Protein AF-0000000084977181 (afdb_homodimer)

pLDDT: mean 88.31, std 16.2, range [20.06, 98.88]

Foldseek 3Di:
DPDDQQFVQPPPVPDVPVQFKDKDKDKDPPQWPKFFWDFHLKKKKKAWQAKKWWKDWFLDIDIDHHLKIFIHFHPIIMMIHGDVPMMIMIMMMIGHLVNQHDDPDPCCVPPVVCSSVVVADFDRMDHPPDPCSVVLVVLVVQLVVLVVVVPPCSSVSNSVSVVSNSVSRVVVDGPDDDPQDPLSVLVNQLSRVCSRCLLDPDDLCNSCVSSVHDSVVSQVSVCSRTVDGPVVVSLVSLLVQLLVCLQVDDDDSVVSCNSSNHPDSVVSQVSNCVGRVDGSVVSSVD/DPDDQQFVAPPPVPDVPVQFKDKDKDKDPPQWPKFFKDFHLKKKKKAWQAKKWWKDWFLDIDIDHHLKIFIHFHPIIMMIHGDVPMMIMIMMMIGHLVNQDDDPDPCCVPPVVCSSVVVADFDRMDHPPDPCSVVLVVLVVQLVVLVVVVPPCSSVSNSVSVVSNSVSRVVVDRPDDPDQDPLSVLVNQLSRVCSRCLQDPDDLCNSCVSSVHDSVVSQVSVCSRTVDGPVVVSLVSLLVQLLVCLQVDPDDSVVSCNRSNHPDSVVSQVSNCVGRVDGSVVSSVD

InterPro domains:
  IPR003313 AraC-type arabinose-binding/dimerisation domain [PF02311] (36-103)
  IPR009057 Homedomain-like superfamily [SSF46689] (184-235)
  IPR009057 Homedomain-like superfamily [SSF46689] (237-286)
  IPR014710 RmlC-like jelly roll fold [G3DSA:2.60.120.10] (9-97)
  IPR018060 AraC-like, DNA binding HTH domain [PF12833] (212-285)
  IPR018060 AraC-like, DNA binding HTH domain [PS01124] (188-286)
  IPR018060 AraC-like, DNA binding HTH domain [SM00342] (201-284)
  IPR018062 HTH domain AraC-type, conserved site [PS00041] (238-280)
  IPR020449 Transcription regulator HTH, AraC- type, HTH domain [PR00032] (253-268)
  IPR020449 Transcription regulator HTH, AraC- type, HTH domain [PR00032] (268-284)
  IPR037923 Transcription regulator HTH-like [SSF51215] (34-170)

Structure (mmCIF, N/CA/C/O backbone):
data_AF-0000000084977181-model_v1
#
loop_
_entity.id
_entity.type
_entity.pdbx_description
1 polymer 'Transcriptional regulator, AraC family'
#
loop_
_atom_site.group_PDB
_atom_site.id
_atom_site.type_symbol
_atom_site.label_atom_id
_atom_site.label_alt_id
_atom_site.label_comp_id
_atom_site.label_asym_id
_atom_site.label_entity_id
_atom_site.label_seq_id
_atom_site.pdbx_PDB_ins_code
_atom_site.Cartn_x
_atom_site.Cartn_y
_atom_site.Cartn_z
_atom_site.occupancy
_atom_site.B_iso_or_equiv
_atom_site.auth_seq_id
_atom_site.auth_comp_id
_atom_site.auth_asym_id
_atom_site.auth_atom_id
_atom_site.pdbx_PDB_model_num
ATOM 1 N N . MET A 1 1 ? 16.078 -33.375 17.344 1 20.38 1 MET A N 1
ATOM 2 C CA . MET A 1 1 ? 16.75 -32.5 16.406 1 20.38 1 MET A CA 1
ATOM 3 C C . MET A 1 1 ? 15.938 -32.344 15.117 1 20.38 1 MET A C 1
ATOM 5 O O . MET A 1 1 ? 16.062 -33.156 14.203 1 20.38 1 MET A O 1
ATOM 9 N N . MET A 1 2 ? 14.641 -32 15.195 1 20.91 2 MET A N 1
ATOM 10 C CA . MET A 1 2 ? 13.453 -32.062 14.352 1 20.91 2 MET A CA 1
ATOM 11 C C . MET A 1 2 ? 13.602 -31.172 13.125 1 20.91 2 MET A C 1
ATOM 13 O O . MET A 1 2 ? 13.797 -29.969 13.258 1 20.91 2 MET A O 1
ATOM 17 N N . HIS A 1 3 ? 14.266 -31.75 12.023 1 20.92 3 HIS A N 1
ATOM 18 C CA . HIS A 1 3 ? 14.727 -31.266 10.734 1 20.92 3 HIS A CA 1
ATOM 19 C C . HIS A 1 3 ? 13.641 -30.469 10.016 1 20.92 3 HIS A C 1
ATOM 21 O O . HIS A 1 3 ? 12.453 -30.734 10.203 1 20.92 3 HIS A O 1
ATOM 27 N N . ASN A 1 4 ? 13.984 -29.234 9.664 1 25.75 4 ASN A N 1
ATOM 28 C CA . ASN A 1 4 ? 13.289 -28.156 8.977 1 25.75 4 ASN A CA 1
ATOM 29 C C . ASN A 1 4 ? 12.609 -28.656 7.703 1 25.75 4 ASN A C 1
ATOM 31 O O . ASN A 1 4 ? 13.273 -29.078 6.758 1 25.75 4 ASN A O 1
ATOM 35 N N . GLN A 1 5 ? 11.445 -29.219 7.75 1 23.59 5 GLN A N 1
ATOM 36 C CA . GLN A 1 5 ? 10.547 -29.828 6.77 1 23.59 5 GLN A CA 1
ATOM 37 C C . GLN A 1 5 ? 10.391 -28.922 5.547 1 23.59 5 GLN A C 1
ATOM 39 O O . GLN A 1 5 ? 9.938 -27.781 5.66 1 23.59 5 GLN A O 1
ATOM 44 N N . ALA A 1 6 ? 11.172 -29.094 4.512 1 28.77 6 ALA A N 1
ATOM 45 C CA . ALA A 1 6 ? 11.156 -28.5 3.172 1 28.77 6 ALA A CA 1
ATOM 46 C C . ALA A 1 6 ? 9.781 -28.656 2.523 1 28.77 6 ALA A C 1
ATOM 48 O O . ALA A 1 6 ? 9.422 -29.734 2.055 1 28.77 6 ALA A O 1
ATOM 49 N N . SER A 1 7 ? 8.688 -28.188 3.012 1 30.06 7 SER A N 1
ATOM 50 C CA . SER A 1 7 ? 7.348 -28.312 2.453 1 30.06 7 SER A CA 1
ATOM 51 C C . SER A 1 7 ? 7.309 -27.875 0.993 1 30.06 7 SER A C 1
ATOM 53 O O . SER A 1 7 ? 8.117 -27.062 0.565 1 30.06 7 SER A O 1
ATOM 55 N N . LEU A 1 8 ? 6.918 -28.578 0.122 1 31.55 8 LEU A N 1
ATOM 56 C CA . LEU A 1 8 ? 6.641 -28.297 -1.281 1 31.55 8 LEU A CA 1
ATOM 57 C C . LEU A 1 8 ? 6.129 -26.875 -1.451 1 31.55 8 LEU A C 1
ATOM 59 O O . LEU A 1 8 ? 5.578 -26.516 -2.498 1 31.55 8 LEU A O 1
ATOM 63 N N . GLN A 1 9 ? 6.047 -26.156 -0.291 1 33.19 9 GLN A N 1
ATOM 64 C CA . GLN A 1 9 ? 6.027 -24.703 -0.28 1 33.19 9 GLN A CA 1
ATOM 65 C C . GLN A 1 9 ? 7.289 -24.125 -0.922 1 33.19 9 GLN A C 1
ATOM 67 O O . GLN A 1 9 ? 8.406 -24.516 -0.557 1 33.19 9 GLN A O 1
ATOM 72 N N . GLU A 1 10 ? 7.34 -23.953 -2.178 1 34.34 10 GLU A N 1
ATOM 73 C CA . GLU A 1 10 ? 8.531 -23.203 -2.561 1 34.34 10 GLU A CA 1
ATOM 74 C C . GLU A 1 10 ? 9 -22.297 -1.424 1 34.34 10 GLU A C 1
ATOM 76 O O . GLU A 1 10 ? 8.43 -21.234 -1.193 1 34.34 10 GLU A O 1
ATOM 81 N N . THR A 1 11 ? 9.438 -22.984 -0.266 1 32.69 11 THR A N 1
ATOM 82 C CA . THR A 1 11 ? 9.992 -22.234 0.855 1 32.69 11 THR A CA 1
ATOM 83 C C . THR A 1 11 ? 11.344 -21.625 0.491 1 32.69 11 THR A C 1
ATOM 85 O O . THR A 1 11 ? 12.359 -22.328 0.482 1 32.69 11 THR A O 1
ATOM 88 N N . LYS A 1 12 ? 11.656 -21 -0.555 1 32.12 12 LYS A N 1
ATOM 89 C CA . LYS A 1 12 ? 12.945 -20.312 -0.531 1 32.12 12 LYS A CA 1
ATOM 90 C C . LYS A 1 12 ? 13.219 -19.703 0.839 1 32.12 12 LYS A C 1
ATOM 92 O O . LYS A 1 12 ? 12.414 -18.922 1.349 1 32.12 12 LYS A O 1
ATOM 97 N N . GLN A 1 13 ? 13.898 -20.406 1.773 1 33.03 13 GLN A N 1
ATOM 98 C CA . GLN A 1 13 ? 14.406 -20 3.08 1 33.03 13 GLN A CA 1
ATOM 99 C C . GLN A 1 13 ? 15 -18.594 3.023 1 33.03 13 GLN A C 1
ATOM 101 O O . GLN A 1 13 ? 16.219 -18.438 3.004 1 33.03 13 GLN A O 1
ATOM 106 N N . HIS A 1 14 ? 14.773 -17.844 1.996 1 34.12 14 HIS A N 1
ATOM 107 C CA . HIS A 1 14 ? 15.594 -16.641 2.109 1 34.12 14 HIS A CA 1
ATOM 108 C C . HIS A 1 14 ? 15.43 -15.992 3.479 1 34.12 14 HIS A C 1
ATOM 110 O O . HIS A 1 14 ? 14.391 -16.156 4.129 1 34.12 14 HIS A O 1
ATOM 116 N N . GLY A 1 15 ? 16.422 -15.812 4.203 1 33.5 15 GLY A N 1
ATOM 117 C CA . GLY A 1 15 ? 16.391 -14.828 5.273 1 33.5 15 GLY A CA 1
ATOM 118 C C . GLY A 1 15 ? 15.18 -13.914 5.219 1 33.5 15 GLY A C 1
ATOM 119 O O . GLY A 1 15 ? 14.5 -13.852 4.195 1 33.5 15 GLY A O 1
ATOM 120 N N . ALA A 1 16 ? 14.562 -13.547 6.332 1 43.03 16 ALA A N 1
ATOM 121 C CA . ALA A 1 16 ? 13.375 -12.711 6.457 1 43.03 16 ALA A CA 1
ATOM 122 C C . ALA A 1 16 ? 13.266 -11.734 5.289 1 43.03 16 ALA A C 1
ATOM 124 O O . ALA A 1 16 ? 14.062 -10.797 5.176 1 43.03 16 ALA A O 1
ATOM 125 N N . VAL A 1 17 ? 12.938 -12.32 4.078 1 59.41 17 VAL A N 1
ATOM 126 C CA . VAL A 1 17 ? 12.836 -11.438 2.92 1 59.41 17 VAL A CA 1
ATOM 127 C C . VAL A 1 17 ? 12.008 -10.203 3.279 1 59.41 17 VAL A C 1
ATOM 129 O O . VAL A 1 17 ? 10.836 -10.32 3.646 1 59.41 17 VAL A O 1
ATOM 132 N N . ARG A 1 18 ? 12.633 -9.211 3.617 1 73.56 18 ARG A N 1
ATOM 133 C CA . ARG A 1 18 ? 12.039 -7.973 4.102 1 73.56 18 ARG A CA 1
ATOM 134 C C . ARG A 1 18 ? 11.172 -7.324 3.031 1 73.56 18 ARG A C 1
ATOM 136 O O . ARG A 1 18 ? 10.391 -6.414 3.32 1 73.56 18 ARG A O 1
ATOM 143 N N . PHE A 1 19 ? 11.281 -7.867 1.755 1 89.62 19 PHE A N 1
ATOM 144 C CA . PHE A 1 19 ? 10.414 -7.469 0.658 1 89.62 19 PHE A CA 1
ATOM 145 C C . PHE A 1 19 ? 9.984 -8.68 -0.159 1 89.62 19 PHE A C 1
ATOM 147 O O . PHE A 1 19 ? 10.547 -8.953 -1.223 1 89.62 19 PHE A O 1
ATOM 154 N N . PRO A 1 20 ? 9.008 -9.523 0.342 1 92.62 20 PRO A N 1
ATOM 155 C CA . PRO A 1 20 ? 8.602 -10.797 -0.263 1 92.62 20 PRO A CA 1
ATOM 156 C C . PRO A 1 20 ? 7.863 -10.609 -1.587 1 92.62 20 PRO A C 1
ATOM 158 O O . PRO A 1 20 ? 6.66 -10.875 -1.667 1 92.62 20 PRO A O 1
ATOM 161 N N . PHE A 1 21 ? 8.547 -10.211 -2.506 1 95.94 21 PHE A N 1
ATOM 162 C CA . PHE A 1 21 ? 8.109 -9.906 -3.859 1 95.94 21 PHE A CA 1
ATOM 163 C C . PHE A 1 21 ? 9.148 -10.344 -4.883 1 95.94 21 PHE A C 1
ATOM 165 O O . PHE A 1 21 ? 10.344 -10.148 -4.68 1 95.94 21 PHE A O 1
ATOM 172 N N . ASN A 1 22 ? 8.672 -10.969 -5.977 1 95.38 22 ASN A N 1
ATOM 173 C CA . ASN A 1 22 ? 9.539 -11.383 -7.078 1 95.38 22 ASN A CA 1
ATOM 174 C C . ASN A 1 22 ? 8.836 -11.242 -8.422 1 95.38 22 ASN A C 1
ATOM 176 O O . ASN A 1 22 ? 7.648 -11.562 -8.547 1 95.38 22 ASN A O 1
ATOM 180 N N . LEU A 1 23 ? 9.461 -10.688 -9.383 1 97 23 LEU A N 1
ATOM 181 C CA . LEU A 1 23 ? 8.977 -10.516 -10.742 1 97 23 LEU A CA 1
ATOM 182 C C . LEU A 1 23 ? 10.023 -10.961 -11.758 1 97 23 LEU A C 1
ATOM 184 O O . LEU A 1 23 ? 11.172 -10.508 -11.711 1 97 23 LEU A O 1
ATOM 188 N N . TYR A 1 24 ? 9.664 -11.914 -12.602 1 94 24 TYR A N 1
ATOM 189 C CA . TYR A 1 24 ? 10.617 -12.359 -13.617 1 94 24 TYR A CA 1
ATOM 190 C C . TYR A 1 24 ? 9.898 -12.867 -14.859 1 94 24 TYR A C 1
ATOM 192 O O . TYR A 1 24 ? 8.781 -13.391 -14.773 1 94 24 TYR A O 1
ATOM 200 N N . PRO A 1 25 ? 10.508 -12.656 -15.984 1 96.12 25 PRO A N 1
ATOM 201 C CA . PRO A 1 25 ? 9.938 -13.172 -17.234 1 96.12 25 PRO A CA 1
ATOM 202 C C . PRO A 1 25 ? 10.055 -14.688 -17.359 1 96.12 25 PRO A C 1
ATOM 204 O O . PRO A 1 25 ? 11.039 -15.273 -16.906 1 96.12 25 PRO A O 1
ATOM 207 N N . CYS A 1 26 ? 9.078 -15.328 -17.969 1 95.75 26 CYS A N 1
ATOM 208 C CA . CYS A 1 26 ? 9.07 -16.766 -18.203 1 95.75 26 CYS A CA 1
ATOM 209 C C . CYS A 1 26 ? 8.633 -17.078 -19.625 1 95.75 26 CYS A C 1
ATOM 211 O O . CYS A 1 26 ? 7.891 -16.312 -20.234 1 95.75 26 CYS A O 1
ATOM 213 N N . THR A 1 27 ? 9.094 -18.156 -20.109 1 95.31 27 THR A N 1
ATOM 214 C CA . THR A 1 27 ? 8.711 -18.672 -21.422 1 95.31 27 THR A CA 1
ATOM 215 C C . THR A 1 27 ? 8.367 -20.156 -21.344 1 95.31 27 THR A C 1
ATOM 217 O O . THR A 1 27 ? 9.102 -20.922 -20.719 1 95.31 27 THR A O 1
ATOM 220 N N . ILE A 1 28 ? 7.297 -20.594 -22.016 1 93.44 28 ILE A N 1
ATOM 221 C CA . ILE A 1 28 ? 6.891 -21.984 -22.109 1 93.44 28 ILE A CA 1
ATOM 222 C C . ILE A 1 28 ? 6.566 -22.328 -23.562 1 93.44 28 ILE A C 1
ATOM 224 O O . ILE A 1 28 ? 5.684 -21.719 -24.172 1 93.44 28 ILE A O 1
ATOM 228 N N . PRO A 1 29 ? 7.098 -23.234 -24.25 1 91.75 29 PRO A N 1
ATOM 229 C CA . PRO A 1 29 ? 8.336 -23.844 -23.734 1 91.75 29 PRO A CA 1
ATOM 230 C C . PRO A 1 29 ? 9.539 -22.906 -23.859 1 91.75 29 PRO A C 1
ATOM 232 O O . PRO A 1 29 ? 9.492 -21.906 -24.578 1 91.75 29 PRO A O 1
ATOM 235 N N . GLY A 1 30 ? 10.586 -23.203 -23.219 1 87.38 30 GLY A N 1
ATOM 236 C CA . GLY A 1 30 ? 11.805 -22.406 -23.188 1 87.38 30 GLY A CA 1
ATOM 237 C C . GLY A 1 30 ? 12.578 -22.547 -21.891 1 87.38 30 GLY A C 1
ATOM 238 O O . GLY A 1 30 ? 13.453 -23.406 -21.766 1 87.38 30 GLY A O 1
ATOM 239 N N . ASP A 1 31 ? 12.125 -21.734 -20.969 1 79.75 31 ASP A N 1
ATOM 240 C CA . ASP A 1 31 ? 12.75 -21.859 -19.656 1 79.75 31 ASP A CA 1
ATOM 241 C C . ASP A 1 31 ? 12.445 -23.219 -19.016 1 79.75 31 ASP A C 1
ATOM 243 O O . ASP A 1 31 ? 13.297 -23.781 -18.328 1 79.75 31 ASP A O 1
ATOM 247 N N . PHE A 1 32 ? 11.242 -23.688 -19.297 1 80.31 32 PHE A N 1
ATOM 248 C CA . PHE A 1 32 ? 10.734 -24.984 -18.859 1 80.31 32 PHE A CA 1
ATOM 249 C C . PHE A 1 32 ? 9.602 -25.453 -19.766 1 80.31 32 PHE A C 1
ATOM 251 O O . PHE A 1 32 ? 8.961 -24.641 -20.438 1 80.31 32 PHE A O 1
ATOM 258 N N . PRO A 1 33 ? 9.43 -26.75 -19.75 1 84.44 33 PRO A N 1
ATOM 259 C CA . PRO A 1 33 ? 8.359 -27.25 -20.625 1 84.44 33 PRO A CA 1
ATOM 260 C C . PRO A 1 33 ? 6.965 -26.875 -20.109 1 84.44 33 PRO A C 1
ATOM 262 O O . PRO A 1 33 ? 6.051 -26.672 -20.922 1 84.44 33 PRO A O 1
ATOM 265 N N . GLN A 1 34 ? 6.832 -26.875 -18.844 1 89.31 34 GLN A N 1
ATOM 266 C CA . GLN A 1 34 ? 5.566 -26.531 -18.203 1 89.31 34 GLN A CA 1
ATOM 267 C C . GLN A 1 34 ? 5.781 -26.172 -16.734 1 89.31 34 GLN A C 1
ATOM 269 O O . GLN A 1 34 ? 6.863 -26.391 -16.188 1 89.31 34 GLN A O 1
ATOM 274 N N . VAL A 1 35 ? 4.84 -25.562 -16.125 1 90.19 35 VAL A N 1
ATOM 275 C CA . VAL A 1 35 ? 4.707 -25.469 -14.68 1 90.19 35 VAL A CA 1
ATOM 276 C C . VAL A 1 35 ? 3.646 -26.453 -14.195 1 90.19 35 VAL A C 1
ATOM 278 O O . VAL A 1 35 ? 2.451 -26.25 -14.414 1 90.19 35 VAL A O 1
ATOM 281 N N . ALA A 1 36 ? 4.137 -27.484 -13.539 1 87.44 36 ALA A N 1
ATOM 282 C CA . ALA A 1 36 ? 3.25 -28.562 -13.102 1 87.44 36 ALA A CA 1
ATOM 283 C C . ALA A 1 36 ? 2.238 -28.047 -12.078 1 87.44 36 ALA A C 1
ATOM 285 O O . ALA A 1 36 ? 2.465 -27.031 -11.43 1 87.44 36 ALA A O 1
ATOM 286 N N . LEU A 1 37 ? 1.167 -28.781 -12.008 1 88.12 37 LEU A N 1
ATOM 287 C CA . LEU A 1 37 ? 0.094 -28.422 -11.086 1 88.12 37 LEU A CA 1
ATOM 288 C C . LEU A 1 37 ? 0.625 -28.281 -9.664 1 88.12 37 LEU A C 1
ATOM 290 O O . LEU A 1 37 ? 1.349 -29.156 -9.172 1 88.12 37 LEU A O 1
ATOM 294 N N . HIS A 1 38 ? 0.404 -27.172 -9.094 1 87.62 38 HIS A N 1
ATOM 295 C CA . HIS A 1 38 ? 0.852 -26.891 -7.73 1 87.62 38 HIS A CA 1
ATOM 296 C C . HIS A 1 38 ? 0.018 -25.781 -7.102 1 87.62 38 HIS A C 1
ATOM 298 O O . HIS A 1 38 ? -0.896 -25.234 -7.734 1 87.62 38 HIS A O 1
ATOM 304 N N . TRP A 1 39 ? 0.189 -25.594 -5.879 1 84.25 39 TRP A N 1
ATOM 305 C CA . TRP A 1 39 ? -0.352 -24.438 -5.184 1 84.25 39 TRP A CA 1
ATOM 306 C C . TRP A 1 39 ? 0.699 -23.812 -4.273 1 84.25 39 TRP A C 1
ATOM 308 O O . TRP A 1 39 ? 1.752 -24.406 -4.031 1 84.25 39 TRP A O 1
ATOM 318 N N . GLN A 1 40 ? 0.473 -22.594 -3.936 1 88.38 40 GLN A N 1
ATOM 319 C CA . GLN A 1 40 ? 1.358 -21.891 -3.014 1 88.38 40 GLN A CA 1
ATOM 320 C C . GLN A 1 40 ? 0.579 -20.906 -2.143 1 88.38 40 GLN A C 1
ATOM 322 O O . GLN A 1 40 ? -0.596 -20.641 -2.402 1 88.38 40 GLN A O 1
ATOM 327 N N . GLU A 1 41 ? 1.281 -20.453 -1.076 1 89.5 41 GLU A N 1
ATOM 328 C CA . GLU A 1 41 ? 0.65 -19.531 -0.133 1 89.5 41 GLU A CA 1
ATOM 329 C C . GLU A 1 41 ? 0.787 -18.094 -0.596 1 89.5 41 GLU A C 1
ATOM 331 O O . GLU A 1 41 ? 0.124 -17.203 -0.063 1 89.5 41 GLU A O 1
ATOM 336 N N . SER A 1 42 ? 1.585 -17.891 -1.604 1 95.38 42 SER A N 1
ATOM 337 C CA . SER A 1 42 ? 1.778 -16.562 -2.168 1 95.38 42 SER A CA 1
ATOM 338 C C . SER A 1 42 ? 0.745 -16.266 -3.25 1 95.38 42 SER A C 1
ATOM 340 O O . SER A 1 42 ? 0.17 -17.188 -3.836 1 95.38 42 SER A O 1
ATOM 342 N N . MET A 1 43 ? 0.536 -14.984 -3.396 1 97.25 43 MET A N 1
ATOM 343 C CA . MET A 1 43 ? -0.142 -14.555 -4.617 1 97.25 43 MET A CA 1
ATOM 344 C C . MET A 1 43 ? 0.746 -14.773 -5.836 1 97.25 43 MET A C 1
ATOM 346 O O . MET A 1 43 ? 1.954 -14.531 -5.781 1 97.25 43 MET A O 1
ATOM 350 N N . GLU A 1 44 ? 0.14 -15.18 -6.898 1 97.88 44 GLU A N 1
ATOM 351 C CA . GLU A 1 44 ? 0.859 -15.289 -8.164 1 97.88 44 GLU A CA 1
ATOM 352 C C . GLU A 1 44 ? 0.041 -14.711 -9.32 1 97.88 44 GLU A C 1
ATOM 354 O O . GLU A 1 44 ? -1.111 -15.102 -9.523 1 97.88 44 GLU A O 1
ATOM 359 N N . LEU A 1 45 ? 0.581 -13.773 -10.023 1 98.75 45 LEU A N 1
ATOM 360 C CA . LEU A 1 45 ? -0.019 -13.172 -11.211 1 98.75 45 LEU A CA 1
ATOM 361 C C . LEU A 1 45 ? 0.773 -13.531 -12.461 1 98.75 45 LEU A C 1
ATOM 363 O O . LEU A 1 45 ? 1.996 -13.383 -12.492 1 98.75 45 LEU A O 1
ATOM 367 N N . VAL A 1 46 ? 0.082 -14.039 -13.406 1 98.69 46 VAL A N 1
ATOM 368 C CA . VAL A 1 46 ? 0.675 -14.367 -14.695 1 98.69 46 VAL A CA 1
ATOM 369 C C . VAL A 1 46 ? 0.135 -13.422 -15.773 1 98.69 46 VAL A C 1
ATOM 371 O O . VAL A 1 46 ? -1.058 -13.445 -16.078 1 98.69 46 VAL A O 1
ATOM 374 N N . PHE A 1 47 ? 0.942 -12.578 -16.297 1 98.88 47 PHE A N 1
ATOM 375 C CA . PHE A 1 47 ? 0.575 -11.617 -17.328 1 98.88 47 PHE A CA 1
ATOM 376 C C . PHE A 1 47 ? 1.162 -12.023 -18.672 1 98.88 47 PHE A C 1
ATOM 378 O O . PHE A 1 47 ? 2.352 -11.82 -18.922 1 98.88 47 PHE A O 1
ATOM 385 N N . VAL A 1 48 ? 0.332 -12.523 -19.547 1 98.81 48 VAL A N 1
ATOM 386 C CA . VAL A 1 48 ? 0.794 -13.055 -20.828 1 98.81 48 VAL A CA 1
ATOM 387 C C . VAL A 1 48 ? 1.165 -11.898 -21.766 1 98.81 48 VAL A C 1
ATOM 389 O O . VAL A 1 48 ? 0.32 -11.07 -22.094 1 98.81 48 VAL A O 1
ATOM 392 N N . LYS A 1 49 ? 2.367 -11.883 -22.203 1 98.56 49 LYS A N 1
ATOM 393 C CA . LYS A 1 49 ? 2.893 -10.773 -23 1 98.56 49 LYS A CA 1
ATOM 394 C C . LYS A 1 49 ? 2.875 -11.109 -24.484 1 98.56 49 LYS A C 1
ATOM 396 O O . LYS A 1 49 ? 2.697 -10.227 -25.328 1 98.56 49 LYS A O 1
ATOM 401 N N . ARG A 1 50 ? 3.174 -12.391 -24.797 1 98.19 50 ARG A N 1
ATOM 402 C CA . ARG A 1 50 ? 3.227 -12.836 -26.188 1 98.19 50 ARG A CA 1
ATOM 403 C C . ARG A 1 50 ? 2.832 -14.305 -26.297 1 98.19 50 ARG A C 1
ATOM 405 O O . ARG A 1 50 ? 3.078 -15.094 -25.391 1 98.19 50 ARG A O 1
ATOM 412 N N . GLY A 1 51 ? 2.18 -14.641 -27.438 1 97.75 51 GLY A N 1
ATOM 413 C CA . GLY A 1 51 ? 1.881 -16.031 -27.766 1 97.75 51 GLY A CA 1
ATOM 414 C C . GLY A 1 51 ? 0.663 -16.562 -27.047 1 97.75 51 GLY A C 1
ATOM 415 O O . GLY A 1 51 ? -0.296 -15.828 -26.797 1 97.75 51 GLY A O 1
ATOM 416 N N . ALA A 1 52 ? 0.695 -17.953 -26.906 1 97.88 52 ALA A N 1
ATOM 417 C CA . ALA A 1 52 ? -0.453 -18.625 -26.297 1 97.88 52 ALA A CA 1
ATOM 418 C C . ALA A 1 52 ? -0.015 -19.859 -25.516 1 97.88 52 ALA A C 1
ATOM 420 O O . ALA A 1 52 ? 1.068 -20.406 -25.75 1 97.88 52 ALA A O 1
ATOM 421 N N . GLY A 1 53 ? -0.841 -20.219 -24.578 1 97.62 53 GLY A N 1
ATOM 422 C CA . GLY A 1 53 ? -0.625 -21.391 -23.75 1 97.62 53 GLY A CA 1
ATOM 423 C C . GLY A 1 53 ? -1.903 -21.938 -23.156 1 97.62 53 GLY A C 1
ATOM 424 O O . GLY A 1 53 ? -3 -21.641 -23.625 1 97.62 53 GLY A O 1
ATOM 425 N N . LEU A 1 54 ? -1.701 -22.906 -22.266 1 96.94 54 LEU A N 1
ATOM 426 C CA . LEU A 1 54 ? -2.811 -23.469 -21.516 1 96.94 54 LEU A CA 1
ATOM 427 C C . LEU A 1 54 ? -2.625 -23.25 -20.016 1 96.94 54 LEU A C 1
ATOM 429 O O . LEU A 1 54 ? -1.537 -23.469 -19.484 1 96.94 54 LEU A O 1
ATOM 433 N N . VAL A 1 55 ? -3.68 -22.766 -19.391 1 97 55 VAL A N 1
ATOM 434 C CA . VAL A 1 55 ? -3.623 -22.531 -17.953 1 97 55 VAL A CA 1
ATOM 435 C C . VAL A 1 55 ? -4.707 -23.359 -17.25 1 97 55 VAL A C 1
ATOM 437 O O . VAL A 1 55 ? -5.867 -23.344 -17.672 1 97 55 VAL A O 1
ATOM 440 N N . GLN A 1 56 ? -4.285 -24.062 -16.297 1 94.12 56 GLN A N 1
ATOM 441 C CA . GLN A 1 56 ? -5.227 -24.812 -15.477 1 94.12 56 GLN A CA 1
ATOM 442 C C . GLN A 1 56 ? -5.469 -24.125 -14.141 1 94.12 56 GLN A C 1
ATOM 444 O O . GLN A 1 56 ? -4.52 -23.703 -13.477 1 94.12 56 GLN A O 1
ATOM 449 N N . VAL A 1 57 ? -6.66 -23.953 -13.805 1 91.75 57 VAL A N 1
ATOM 450 C CA . VAL A 1 57 ? -7.07 -23.484 -12.492 1 91.75 57 VAL A CA 1
ATOM 451 C C . VAL A 1 57 ? -8.008 -24.484 -11.836 1 91.75 57 VAL A C 1
ATOM 453 O O . VAL A 1 57 ? -9.117 -24.719 -12.328 1 91.75 57 VAL A O 1
ATOM 456 N N . GLY A 1 58 ? -7.562 -24.953 -10.719 1 87.38 58 GLY A N 1
ATOM 457 C CA . GLY A 1 58 ? -8.305 -26.078 -10.18 1 87.38 58 GLY A CA 1
ATOM 458 C C . GLY A 1 58 ? -8.344 -27.281 -11.117 1 87.38 58 GLY A C 1
ATOM 459 O O . GLY A 1 58 ? -7.301 -27.797 -11.516 1 87.38 58 GLY A O 1
ATOM 460 N N . ALA A 1 59 ? -9.562 -27.625 -11.438 1 84.31 59 ALA A N 1
ATOM 461 C CA . ALA A 1 59 ? -9.742 -28.781 -12.328 1 84.31 59 ALA A CA 1
ATOM 462 C C . ALA A 1 59 ? -9.977 -28.328 -13.766 1 84.31 59 ALA A C 1
ATOM 464 O O . ALA A 1 59 ? -9.953 -29.141 -14.688 1 84.31 59 ALA A O 1
ATOM 465 N N . ALA A 1 60 ? -10.109 -27.109 -13.938 1 87.25 60 ALA A N 1
ATOM 466 C CA . ALA A 1 60 ? -10.461 -26.578 -15.258 1 87.25 60 ALA A CA 1
ATOM 467 C C . ALA A 1 60 ? -9.234 -26.031 -15.977 1 87.25 60 ALA A C 1
ATOM 469 O O . ALA A 1 60 ? -8.344 -25.453 -15.344 1 87.25 60 ALA A O 1
ATOM 470 N N . SER A 1 61 ? -9.211 -26.25 -17.281 1 92.88 61 SER A N 1
ATOM 471 C CA . SER A 1 61 ? -8.156 -25.703 -18.109 1 92.88 61 SER A CA 1
ATOM 472 C C . SER A 1 61 ? -8.719 -24.781 -19.188 1 92.88 61 SER A C 1
ATOM 474 O O . SER A 1 61 ? -9.828 -25 -19.672 1 92.88 61 SER A O 1
ATOM 476 N N . CYS A 1 62 ? -7.992 -23.766 -19.516 1 95.25 62 CYS A N 1
ATOM 477 C CA . CYS A 1 62 ? -8.414 -22.859 -20.562 1 95.25 62 CYS A CA 1
ATOM 478 C C . CYS A 1 62 ? -7.215 -22.328 -21.359 1 95.25 62 CYS A C 1
ATOM 480 O O . CYS A 1 62 ? -6.09 -22.344 -20.844 1 95.25 62 CYS A O 1
ATOM 482 N N . PRO A 1 63 ? -7.449 -21.938 -22.578 1 97.44 63 PRO A N 1
ATOM 483 C CA . PRO A 1 63 ? -6.355 -21.312 -23.312 1 97.44 63 PRO A CA 1
ATOM 484 C C . PRO A 1 63 ? -5.98 -19.938 -22.766 1 97.44 63 PRO A C 1
ATOM 486 O O . PRO A 1 63 ? -6.832 -19.234 -22.203 1 97.44 63 PRO A O 1
ATOM 489 N N . ALA A 1 64 ? -4.75 -19.594 -22.859 1 98.06 64 ALA A N 1
ATOM 490 C CA . ALA A 1 64 ? -4.207 -18.297 -22.5 1 98.06 64 ALA A CA 1
ATOM 491 C C . ALA A 1 64 ? -3.66 -17.562 -23.719 1 98.06 64 ALA A C 1
ATOM 493 O O . ALA A 1 64 ? -2.939 -18.141 -24.531 1 98.06 64 ALA A O 1
ATOM 494 N N . TYR A 1 65 ? -3.979 -16.281 -23.844 1 98.19 65 TYR A N 1
ATOM 495 C CA . TYR A 1 65 ? -3.525 -15.484 -24.969 1 98.19 65 TYR A CA 1
ATOM 496 C C . TYR A 1 65 ? -2.867 -14.195 -24.5 1 98.19 65 TYR A C 1
ATOM 498 O O . TYR A 1 65 ? -3.043 -13.789 -23.344 1 98.19 65 TYR A O 1
ATOM 506 N N . GLN A 1 66 ? -2.133 -13.594 -25.453 1 98.44 66 GLN A N 1
ATOM 507 C CA . GLN A 1 66 ? -1.528 -12.297 -25.172 1 98.44 66 GLN A CA 1
ATOM 508 C C . GLN A 1 66 ? -2.539 -11.344 -24.547 1 98.44 66 GLN A C 1
ATOM 510 O O . GLN A 1 66 ? -3.652 -11.188 -25.047 1 98.44 66 GLN A O 1
ATOM 515 N N . GLY A 1 67 ? -2.113 -10.742 -23.438 1 98.62 67 GLY A N 1
ATOM 516 C CA . GLY A 1 67 ? -2.967 -9.781 -22.766 1 98.62 67 GLY A CA 1
ATOM 517 C C . GLY A 1 67 ? -3.703 -10.375 -21.578 1 98.62 67 GLY A C 1
ATOM 518 O O . GLY A 1 67 ? -4.145 -9.648 -20.688 1 98.62 67 GLY A O 1
ATOM 519 N N . ASP A 1 68 ? -3.857 -11.672 -21.5 1 98.69 68 ASP A N 1
ATOM 520 C CA . ASP A 1 68 ? -4.543 -12.312 -20.391 1 98.69 68 ASP A CA 1
ATOM 521 C C . ASP A 1 68 ? -3.75 -12.148 -19.094 1 98.69 68 ASP A C 1
ATOM 523 O O . ASP A 1 68 ? -2.521 -12.234 -19.094 1 98.69 68 ASP A O 1
ATOM 527 N N . ILE A 1 69 ? -4.48 -11.898 -18.047 1 98.69 69 ILE A N 1
ATOM 528 C CA . ILE A 1 69 ? -3.904 -11.867 -16.703 1 98.69 69 ILE A CA 1
ATOM 529 C C . ILE A 1 69 ? -4.551 -12.938 -15.836 1 98.69 69 ILE A C 1
ATOM 531 O O . ILE A 1 69 ? -5.77 -12.93 -15.633 1 98.69 69 ILE A O 1
ATOM 535 N N . PHE A 1 70 ? -3.76 -13.875 -15.383 1 98.12 70 PHE A N 1
ATOM 536 C CA . PHE A 1 70 ? -4.27 -14.883 -14.461 1 98.12 70 PHE A CA 1
ATOM 537 C C . PHE A 1 70 ? -3.916 -14.523 -13.023 1 98.12 70 PHE A C 1
ATOM 539 O O . PHE A 1 70 ? -2.805 -14.07 -12.742 1 98.12 70 PHE A O 1
ATOM 546 N N . ILE A 1 71 ? -4.867 -14.719 -12.156 1 97.25 71 ILE A N 1
ATOM 547 C CA . ILE A 1 71 ? -4.742 -14.367 -10.75 1 97.25 71 ILE A CA 1
ATOM 548 C C . ILE A 1 71 ? -4.902 -15.617 -9.883 1 97.25 71 ILE A C 1
ATOM 550 O O . ILE A 1 71 ? -6.004 -16.141 -9.75 1 97.25 71 ILE A O 1
ATOM 554 N N . PHE A 1 72 ? -3.818 -16.031 -9.312 1 95.62 72 PHE A N 1
ATOM 555 C CA . PHE A 1 72 ? -3.848 -17.172 -8.414 1 95.62 72 PHE A CA 1
ATOM 556 C C . PHE A 1 72 ? -3.711 -16.719 -6.965 1 95.62 72 PHE A C 1
ATOM 558 O O . PHE A 1 72 ? -2.625 -16.328 -6.531 1 95.62 72 PHE A O 1
ATOM 565 N N . THR A 1 73 ? -4.781 -16.828 -6.242 1 94.88 73 THR A N 1
ATOM 566 C CA . THR A 1 73 ? -4.762 -16.5 -4.82 1 94.88 73 THR A CA 1
ATOM 567 C C . THR A 1 73 ? -4.121 -17.641 -4.02 1 94.88 73 THR A C 1
ATOM 569 O O . THR A 1 73 ? -3.93 -18.734 -4.535 1 94.88 73 THR A O 1
ATOM 572 N N . PRO A 1 74 ? -3.748 -17.328 -2.795 1 92.44 74 PRO A N 1
ATOM 573 C CA . PRO A 1 74 ? -3.15 -18.375 -1.97 1 92.44 74 PRO A CA 1
ATOM 574 C C . PRO A 1 74 ? -4.008 -19.641 -1.918 1 92.44 74 PRO A C 1
ATOM 576 O O . PRO A 1 74 ? -5.223 -19.562 -1.727 1 92.44 74 PRO A O 1
ATOM 579 N N . GLY A 1 75 ? -3.342 -20.75 -2.205 1 87.5 75 GLY A N 1
ATOM 580 C CA . GLY A 1 75 ? -4.02 -22.031 -2.1 1 87.5 75 GLY A CA 1
ATOM 581 C C . GLY A 1 75 ? -4.652 -22.484 -3.402 1 87.5 75 GLY A C 1
ATOM 582 O O . GLY A 1 75 ? -5.141 -23.609 -3.506 1 87.5 75 GLY A O 1
ATOM 583 N N . THR A 1 76 ? -4.633 -21.719 -4.398 1 89.94 76 THR A N 1
ATOM 584 C CA . THR A 1 76 ? -5.254 -22.062 -5.676 1 89.94 76 THR A CA 1
ATOM 585 C C . THR A 1 76 ? -4.367 -23.016 -6.465 1 89.94 76 THR A C 1
ATOM 587 O O . THR A 1 76 ? -3.199 -22.719 -6.727 1 89.94 76 THR A O 1
ATOM 590 N N . LEU A 1 77 ? -4.949 -24.141 -6.801 1 90.12 77 LEU A N 1
ATOM 591 C CA . LEU A 1 77 ? -4.262 -25.078 -7.68 1 90.12 77 LEU A CA 1
ATOM 592 C C . LEU A 1 77 ? -4.18 -24.531 -9.102 1 90.12 77 LEU A C 1
ATOM 594 O O . LEU A 1 77 ? -5.18 -24.062 -9.648 1 90.12 77 LEU A O 1
ATOM 598 N N . HIS A 1 78 ? -2.945 -24.531 -9.672 1 93.38 78 HIS A N 1
ATOM 599 C CA . HIS A 1 78 ? -2.805 -24.016 -11.031 1 93.38 78 HIS A CA 1
ATOM 600 C C . HIS A 1 78 ? -1.593 -24.625 -11.719 1 93.38 78 HIS A C 1
ATOM 602 O O . HIS A 1 78 ? -0.674 -25.125 -11.062 1 93.38 78 HIS A O 1
ATOM 608 N N . ALA A 1 79 ? -1.659 -24.656 -13 1 93.69 79 ALA A N 1
ATOM 609 C CA . ALA A 1 79 ? -0.585 -25.125 -13.867 1 93.69 79 ALA A CA 1
ATOM 610 C C . ALA A 1 79 ? -0.52 -24.328 -15.156 1 93.69 79 ALA A C 1
ATOM 612 O O . ALA A 1 79 ? -1.508 -23.703 -15.562 1 93.69 79 ALA A O 1
ATOM 613 N N . LEU A 1 80 ? 0.594 -24.25 -15.727 1 95.31 80 LEU A N 1
ATOM 614 C CA . LEU A 1 80 ? 0.831 -23.641 -17.031 1 95.31 80 LEU A CA 1
ATOM 615 C C . LEU A 1 80 ? 1.473 -24.641 -17.984 1 95.31 80 LEU A C 1
ATOM 617 O O . LEU A 1 80 ? 2.488 -25.266 -17.656 1 95.31 80 LEU A O 1
ATOM 621 N N . ARG A 1 81 ? 0.89 -24.781 -19.141 1 94.56 81 ARG A N 1
ATOM 622 C CA . ARG A 1 81 ? 1.367 -25.766 -20.109 1 94.56 81 ARG A CA 1
ATOM 623 C C . ARG A 1 81 ? 1.46 -25.172 -21.516 1 94.56 81 ARG A C 1
ATOM 625 O O . ARG A 1 81 ? 0.844 -24.141 -21.781 1 94.56 81 ARG A O 1
ATOM 632 N N . GLN A 1 82 ? 2.232 -25.844 -22.312 1 93.88 82 GLN A N 1
ATOM 633 C CA . GLN A 1 82 ? 2.334 -25.453 -23.703 1 93.88 82 GLN A CA 1
ATOM 634 C C . GLN A 1 82 ? 1.074 -25.844 -24.484 1 93.88 82 GLN A C 1
ATOM 636 O O . GLN A 1 82 ? 0.584 -26.969 -24.359 1 93.88 82 GLN A O 1
ATOM 641 N N . ALA A 1 83 ? 0.532 -24.906 -25.188 1 92.12 83 ALA A N 1
ATOM 642 C CA . ALA A 1 83 ? -0.41 -25.25 -26.234 1 92.12 83 ALA A CA 1
ATOM 643 C C . ALA A 1 83 ? 0.324 -25.766 -27.484 1 92.12 83 ALA A C 1
ATOM 645 O O . ALA A 1 83 ? 1.378 -25.234 -27.844 1 92.12 83 ALA A O 1
ATOM 646 N N . GLU A 1 84 ? -0.265 -26.719 -28.062 1 90.94 84 GLU A N 1
ATOM 647 C CA . GLU A 1 84 ? 0.396 -27.391 -29.172 1 90.94 84 GLU A CA 1
ATOM 648 C C . GLU A 1 84 ? 0.941 -26.391 -30.188 1 90.94 84 GLU A C 1
ATOM 650 O O . GLU A 1 84 ? 0.189 -25.578 -30.719 1 90.94 84 GLU A O 1
ATOM 655 N N . GLY A 1 85 ? 2.223 -26.484 -30.375 1 92.06 85 GLY A N 1
ATOM 656 C CA . GLY A 1 85 ? 2.898 -25.688 -31.391 1 92.06 85 GLY A CA 1
ATOM 657 C C . GLY A 1 85 ? 3.016 -24.219 -31.016 1 92.06 85 GLY A C 1
ATOM 658 O O . GLY A 1 85 ? 3.34 -23.375 -31.844 1 92.06 85 GLY A O 1
ATOM 659 N N . GLN A 1 86 ? 2.646 -23.875 -29.828 1 94.88 86 GLN A N 1
ATOM 660 C CA . GLN A 1 86 ? 2.662 -22.469 -29.422 1 94.88 86 GLN A CA 1
ATOM 661 C C . GLN A 1 86 ? 3.732 -22.219 -28.359 1 94.88 86 GLN A C 1
ATOM 663 O O . GLN A 1 86 ? 4.18 -23.156 -27.688 1 94.88 86 GLN A O 1
ATOM 668 N N . ARG A 1 87 ? 4.152 -20.953 -28.391 1 96.62 87 ARG A N 1
ATOM 669 C CA . ARG A 1 87 ? 5.059 -20.453 -27.375 1 96.62 87 ARG A CA 1
ATOM 670 C C . ARG A 1 87 ? 4.422 -19.297 -26.594 1 96.62 87 ARG A C 1
ATOM 672 O O . ARG A 1 87 ? 3.771 -18.438 -27.188 1 96.62 87 ARG A O 1
ATOM 679 N N . MET A 1 88 ? 4.609 -19.375 -25.266 1 97.44 88 MET A N 1
ATOM 680 C CA . MET A 1 88 ? 4.02 -18.328 -24.438 1 97.44 88 MET A CA 1
ATOM 681 C C . MET A 1 88 ? 5.094 -17.609 -23.625 1 97.44 88 MET A C 1
ATOM 683 O O . MET A 1 88 ? 5.953 -18.25 -23.016 1 97.44 88 MET A O 1
ATOM 687 N N . GLU A 1 89 ? 5.125 -16.312 -23.75 1 98.44 89 GLU A N 1
ATOM 688 C CA . GLU A 1 89 ? 5.957 -15.453 -22.922 1 98.44 89 GLU A CA 1
ATOM 689 C C . GLU A 1 89 ? 5.109 -14.656 -21.938 1 98.44 89 GLU A C 1
ATOM 691 O O . GLU A 1 89 ? 4.113 -14.047 -22.312 1 98.44 89 GLU A O 1
ATOM 696 N N . TYR A 1 90 ? 5.484 -14.75 -20.703 1 98.06 90 TYR A N 1
ATOM 697 C CA . TYR A 1 90 ? 4.68 -14.062 -19.703 1 98.06 90 TYR A CA 1
ATOM 698 C C . TYR A 1 90 ? 5.555 -13.531 -18.578 1 98.06 90 TYR A C 1
ATOM 700 O O . TYR A 1 90 ? 6.68 -13.992 -18.375 1 98.06 90 TYR A O 1
ATOM 708 N N . GLU A 1 91 ? 5.09 -12.445 -17.922 1 98.31 91 GLU A N 1
ATOM 709 C CA . GLU A 1 91 ? 5.668 -11.992 -16.656 1 98.31 91 GLU A CA 1
ATOM 710 C C . GLU A 1 91 ? 5.02 -12.688 -15.477 1 98.31 91 GLU A C 1
ATOM 712 O O . GLU A 1 91 ? 3.791 -12.773 -15.383 1 98.31 91 GLU A O 1
ATOM 717 N N . ASN A 1 92 ? 5.824 -13.25 -14.633 1 98.12 92 ASN A N 1
ATOM 718 C CA . ASN A 1 92 ? 5.375 -13.898 -13.406 1 98.12 92 ASN A CA 1
ATOM 719 C C . ASN A 1 92 ? 5.613 -13.016 -12.188 1 98.12 92 ASN A C 1
ATOM 721 O O . ASN A 1 92 ? 6.75 -12.633 -11.898 1 98.12 92 ASN A O 1
ATOM 725 N N . ILE A 1 93 ? 4.59 -12.633 -11.539 1 98.44 93 ILE A N 1
ATOM 726 C CA . ILE A 1 93 ? 4.664 -11.789 -10.352 1 98.44 93 ILE A CA 1
ATOM 727 C C . ILE A 1 93 ? 4.207 -12.578 -9.133 1 98.44 93 ILE A C 1
ATOM 729 O O . ILE A 1 93 ? 3.055 -13.008 -9.055 1 98.44 93 ILE A O 1
ATOM 733 N N . ILE A 1 94 ? 5.074 -12.789 -8.141 1 97.69 94 ILE A N 1
ATOM 734 C CA . ILE A 1 94 ? 4.773 -13.539 -6.922 1 97.69 94 ILE A CA 1
ATOM 735 C C . ILE A 1 94 ? 5.02 -12.664 -5.699 1 97.69 94 ILE A C 1
ATOM 737 O O . ILE A 1 94 ? 6.039 -11.969 -5.617 1 97.69 94 ILE A O 1
ATOM 741 N N . PHE A 1 95 ? 4.062 -12.617 -4.801 1 96.69 95 PHE A N 1
ATOM 742 C CA . PHE A 1 95 ? 4.266 -11.836 -3.586 1 96.69 95 PHE A CA 1
ATOM 743 C C . PHE A 1 95 ? 3.418 -12.391 -2.443 1 96.69 95 PHE A C 1
ATOM 745 O O . PHE A 1 95 ? 2.389 -13.023 -2.676 1 96.69 95 PHE A O 1
ATOM 752 N N . GLU A 1 96 ? 3.902 -12.18 -1.241 1 94.06 96 GLU A N 1
ATOM 753 C CA . GLU A 1 96 ? 3.123 -12.516 -0.053 1 94.06 96 GLU A CA 1
ATOM 754 C C . GLU A 1 96 ? 2.139 -11.398 0.289 1 94.06 96 GLU A C 1
ATOM 756 O O . GLU A 1 96 ? 2.473 -10.219 0.189 1 94.06 96 GLU A O 1
ATOM 761 N N . LEU A 1 97 ? 0.948 -11.773 0.712 1 94.12 97 LEU A N 1
ATOM 762 C CA . LEU A 1 97 ? -0.063 -10.773 1.031 1 94.12 97 LEU A CA 1
ATOM 763 C C . LEU A 1 97 ? 0.387 -9.898 2.197 1 94.12 97 LEU A C 1
ATOM 765 O O . LEU A 1 97 ? -0.032 -8.742 2.311 1 94.12 97 LEU A O 1
ATOM 769 N N . GLU A 1 98 ? 1.313 -10.422 3.049 1 88.25 98 GLU A N 1
ATOM 770 C CA . GLU A 1 98 ? 1.827 -9.664 4.188 1 88.25 98 GLU A CA 1
ATOM 771 C C . GLU A 1 98 ? 2.615 -8.438 3.725 1 88.25 98 GLU A C 1
ATOM 773 O O . GLU A 1 98 ? 2.824 -7.5 4.496 1 88.25 98 GLU A O 1
ATOM 778 N N . LEU A 1 99 ? 3.113 -8.492 2.498 1 93 99 LEU A N 1
ATOM 779 C CA . LEU A 1 99 ? 3.785 -7.348 1.896 1 93 99 LEU A CA 1
ATOM 780 C C . LEU A 1 99 ? 2.879 -6.121 1.909 1 93 99 LEU A C 1
ATOM 782 O O . LEU A 1 99 ? 3.359 -4.992 2.035 1 93 99 LEU A O 1
ATOM 786 N N . LEU A 1 100 ? 1.503 -6.328 1.854 1 94.62 100 LEU A N 1
ATOM 787 C CA . LEU A 1 100 ? 0.547 -5.258 1.595 1 94.62 100 LEU A CA 1
ATOM 788 C C . LEU A 1 100 ? -0.137 -4.816 2.885 1 94.62 100 LEU A C 1
ATOM 790 O O . LEU A 1 100 ? -0.841 -3.805 2.902 1 94.62 100 LEU A O 1
ATOM 794 N N . GLY A 1 101 ? 0.012 -5.555 3.883 1 85.31 101 GLY A N 1
ATOM 795 C CA . GLY A 1 101 ? -0.587 -5.219 5.164 1 85.31 101 GLY A CA 1
ATOM 796 C C . GLY A 1 101 ? -0.503 -6.344 6.176 1 85.31 101 GLY A C 1
ATOM 797 O O . GLY A 1 101 ? -0.505 -7.52 5.805 1 85.31 101 GLY A O 1
ATOM 798 N N . GLY A 1 102 ? -0.449 -5.918 7.449 1 74.81 102 GLY A N 1
ATOM 799 C CA . GLY A 1 102 ? -0.317 -6.934 8.477 1 74.81 102 GLY A CA 1
ATOM 800 C C . GLY A 1 102 ? -1.248 -6.715 9.656 1 74.81 102 GLY A C 1
ATOM 801 O O . GLY A 1 102 ? -2.34 -6.168 9.5 1 74.81 102 GLY A O 1
ATOM 802 N N . ALA A 1 103 ? -0.656 -7.051 10.797 1 63.38 103 ALA A N 1
ATOM 803 C CA . ALA A 1 103 ? -1.462 -7.082 12.016 1 63.38 103 ALA A CA 1
ATOM 804 C C . ALA A 1 103 ? -2.016 -5.699 12.344 1 63.38 103 ALA A C 1
ATOM 806 O O . ALA A 1 103 ? -1.318 -4.695 12.195 1 63.38 103 ALA A O 1
ATOM 807 N N . GLU A 1 104 ? -3.311 -5.559 12.641 1 67.38 104 GLU A N 1
ATOM 808 C CA . GLU A 1 104 ? -4.027 -4.375 13.109 1 67.38 104 GLU A CA 1
ATOM 809 C C . GLU A 1 104 ? -4.406 -3.463 11.938 1 67.38 104 GLU A C 1
ATOM 811 O O . GLU A 1 104 ? -4.855 -2.336 12.148 1 67.38 104 GLU A O 1
ATOM 816 N N . ASP A 1 105 ? -4.066 -3.859 10.773 1 81.31 105 ASP A N 1
ATOM 817 C CA . ASP A 1 105 ? -4.434 -3.158 9.547 1 81.31 105 ASP A CA 1
ATOM 818 C C . ASP A 1 105 ? -5.844 -3.539 9.102 1 81.31 105 ASP A C 1
ATOM 820 O O . ASP A 1 105 ? -6.133 -4.719 8.883 1 81.31 105 ASP A O 1
ATOM 824 N N . LEU A 1 106 ? -6.672 -2.564 9.008 1 85.62 106 LEU A N 1
ATOM 825 C CA . LEU A 1 106 ? -8.039 -2.797 8.562 1 85.62 106 LEU A CA 1
ATOM 826 C C . LEU A 1 106 ? -8.062 -3.51 7.215 1 85.62 106 LEU A C 1
ATOM 828 O O . LEU A 1 106 ? -8.898 -4.391 6.988 1 85.62 106 LEU A O 1
ATOM 832 N N . CYS A 1 107 ? -7.219 -3.105 6.344 1 90.69 107 CYS A N 1
ATOM 833 C CA . CYS A 1 107 ? -7.176 -3.723 5.023 1 90.69 107 CYS A CA 1
ATOM 834 C C . CYS A 1 107 ? -6.832 -5.203 5.121 1 90.69 107 CYS A C 1
ATOM 836 O O . CYS A 1 107 ? -7.344 -6.016 4.348 1 90.69 107 CYS A O 1
ATOM 838 N N . ALA A 1 108 ? -5.906 -5.523 6.031 1 87.19 108 ALA A N 1
ATOM 839 C CA . ALA A 1 108 ? -5.574 -6.93 6.238 1 87.19 108 ALA A CA 1
ATOM 840 C C . ALA A 1 108 ? -6.789 -7.719 6.715 1 87.19 108 ALA A C 1
ATOM 842 O O . ALA A 1 108 ? -7.074 -8.805 6.207 1 87.19 108 ALA A O 1
ATOM 843 N N . GLU A 1 109 ? -7.473 -7.164 7.594 1 83.44 109 GLU A N 1
ATOM 844 C CA . GLU A 1 109 ? -8.625 -7.848 8.172 1 83.44 109 GLU A CA 1
ATOM 845 C C . GLU A 1 109 ? -9.75 -7.992 7.152 1 83.44 109 GLU A C 1
ATOM 847 O O . GLU A 1 109 ? -10.375 -9.055 7.051 1 83.44 109 GLU A O 1
ATOM 852 N N . LYS A 1 110 ? -9.977 -7.02 6.422 1 89.25 110 LYS A N 1
ATOM 853 C CA . LYS A 1 110 ? -11.141 -6.973 5.547 1 89.25 110 LYS A CA 1
ATOM 854 C C . LYS A 1 110 ? -10.883 -7.715 4.238 1 89.25 110 LYS A C 1
ATOM 856 O O . LYS A 1 110 ? -11.789 -8.32 3.672 1 89.25 110 LYS A O 1
ATOM 861 N N . TYR A 1 111 ? -9.609 -7.668 3.793 1 92.56 111 TYR A N 1
ATOM 862 C CA . TYR A 1 111 ? -9.383 -8.148 2.434 1 92.56 111 TYR A CA 1
ATOM 863 C C . TYR A 1 111 ? -8.273 -9.188 2.398 1 92.56 111 TYR A C 1
ATOM 865 O O . TYR A 1 111 ? -8.461 -10.281 1.857 1 92.56 111 TYR A O 1
ATOM 873 N N . LEU A 1 112 ? -7.148 -8.898 3.008 1 93.12 112 LEU A N 1
ATOM 874 C CA . LEU A 1 112 ? -5.945 -9.695 2.789 1 93.12 112 LEU A CA 1
ATOM 875 C C . LEU A 1 112 ? -6.043 -11.039 3.51 1 93.12 112 LEU A C 1
ATOM 877 O O . LEU A 1 112 ? -5.703 -12.078 2.945 1 93.12 112 LEU A O 1
ATOM 881 N N . LEU A 1 113 ? -6.488 -10.984 4.762 1 87.81 113 LEU A N 1
ATOM 882 C CA . LEU A 1 113 ? -6.629 -12.234 5.504 1 87.81 113 LEU A CA 1
ATOM 883 C C . LEU A 1 113 ? -7.711 -13.117 4.891 1 87.81 113 LEU A C 1
ATOM 885 O O . LEU A 1 113 ? -7.516 -14.328 4.734 1 87.81 113 LEU A O 1
ATOM 889 N N . PRO A 1 114 ? -8.844 -12.555 4.539 1 88.06 114 PRO A N 1
ATOM 890 C CA . PRO A 1 114 ? -9.836 -13.367 3.834 1 88.06 114 PRO A CA 1
ATOM 891 C C . PRO A 1 114 ? -9.32 -13.922 2.512 1 88.06 114 PRO A C 1
ATOM 893 O O . PRO A 1 114 ? -9.641 -15.055 2.145 1 88.06 114 PRO A O 1
ATOM 896 N N . LEU A 1 115 ? -8.531 -13.18 1.809 1 91.44 115 LEU A N 1
ATOM 897 C CA . LEU A 1 115 ? -7.91 -13.68 0.59 1 91.44 115 LEU A CA 1
ATOM 898 C C . LEU A 1 115 ? -6.965 -14.836 0.9 1 91.44 115 LEU A C 1
ATOM 900 O O . LEU A 1 115 ? -6.98 -15.859 0.211 1 91.44 115 LEU A O 1
ATOM 904 N N . GLN A 1 116 ? -6.223 -14.648 1.963 1 89.75 116 GLN A N 1
ATOM 905 C CA . GLN A 1 116 ? -5.258 -15.656 2.391 1 89.75 116 GLN A CA 1
ATOM 906 C C . GLN A 1 116 ? -5.953 -16.969 2.75 1 89.75 116 GLN A C 1
ATOM 908 O O . GLN A 1 116 ? -5.445 -18.047 2.447 1 89.75 116 GLN A O 1
ATOM 913 N N . SER A 1 117 ? -7.133 -16.828 3.303 1 83.31 117 SER A N 1
ATOM 914 C CA . SER A 1 117 ? -7.84 -18.016 3.801 1 83.31 117 SER A CA 1
ATOM 915 C C . SER A 1 117 ? -8.805 -18.562 2.756 1 83.31 117 SER A C 1
ATOM 917 O O . SER A 1 117 ? -9.469 -19.578 2.986 1 83.31 117 SER A O 1
ATOM 919 N N . GLY A 1 118 ? -8.992 -17.891 1.738 1 84.81 118 GLY A N 1
ATOM 920 C CA . GLY A 1 118 ? -9.891 -18.344 0.683 1 84.81 118 GLY A CA 1
ATOM 921 C C . GLY A 1 118 ? -11.328 -17.906 0.887 1 84.81 118 GLY A C 1
ATOM 922 O O . GLY A 1 118 ? -12.219 -18.344 0.159 1 84.81 118 GLY A O 1
ATOM 923 N N . ARG A 1 119 ? -11.578 -17.047 1.828 1 83 119 ARG A N 1
ATOM 924 C CA . ARG A 1 119 ? -12.922 -16.562 2.113 1 83 119 ARG A CA 1
ATOM 925 C C . ARG A 1 119 ? -13.32 -15.453 1.15 1 83 119 ARG A C 1
ATOM 927 O O . ARG A 1 119 ? -14.508 -15.156 0.989 1 83 119 ARG A O 1
ATOM 934 N N . LEU A 1 120 ? -12.359 -14.773 0.673 1 87.88 120 LEU A N 1
ATOM 935 C CA . LEU A 1 120 ? -12.555 -13.789 -0.391 1 87.88 120 LEU A CA 1
ATOM 936 C C . LEU A 1 120 ? -12.008 -14.312 -1.715 1 87.88 120 LEU A C 1
ATOM 938 O O . LEU A 1 120 ? -10.852 -14.734 -1.79 1 87.88 120 LEU A O 1
ATOM 942 N N . LEU A 1 121 ? -12.781 -14.266 -2.68 1 88.12 121 LEU A N 1
ATOM 943 C CA . LEU A 1 121 ? -12.406 -14.812 -3.982 1 88.12 121 LEU A CA 1
ATOM 944 C C . LEU A 1 121 ? -12.18 -13.688 -4.992 1 88.12 121 LEU A C 1
ATOM 946 O O . LEU A 1 121 ? -12.828 -12.648 -4.922 1 88.12 121 LEU A O 1
ATOM 950 N N . LEU A 1 122 ? -11.281 -13.867 -5.844 1 93 122 LEU A N 1
ATOM 951 C CA . LEU A 1 122 ? -11 -13 -6.98 1 93 122 LEU A CA 1
ATOM 952 C C . LEU A 1 122 ? -11.203 -13.734 -8.297 1 93 122 LEU A C 1
ATOM 954 O O . LEU A 1 122 ? -11.18 -14.969 -8.328 1 93 122 LEU A O 1
ATOM 958 N N . PRO A 1 123 ? -11.477 -12.969 -9.375 1 92.44 123 PRO A N 1
ATOM 959 C CA . PRO A 1 123 ? -11.469 -13.664 -10.664 1 92.44 123 PRO A CA 1
ATOM 960 C C . PRO A 1 123 ? -10.125 -14.32 -10.969 1 92.44 123 PRO A C 1
ATOM 962 O O . PRO A 1 123 ? -9.07 -13.742 -10.688 1 92.44 123 PRO A O 1
ATOM 965 N N . ALA A 1 124 ? -10.18 -15.469 -11.516 1 93.38 124 ALA A N 1
ATOM 966 C CA . ALA A 1 124 ? -8.961 -16.203 -11.828 1 93.38 124 ALA A CA 1
ATOM 967 C C . ALA A 1 124 ? -8.305 -15.68 -13.094 1 93.38 124 ALA A C 1
ATOM 969 O O . ALA A 1 124 ? -7.137 -15.969 -13.367 1 93.38 124 ALA A O 1
ATOM 970 N N . ARG A 1 125 ? -9.117 -14.922 -13.867 1 95.69 125 ARG A N 1
ATOM 971 C CA . ARG A 1 125 ? -8.633 -14.445 -15.156 1 95.69 125 ARG A CA 1
ATOM 972 C C . ARG A 1 125 ? -9.25 -13.102 -15.508 1 95.69 125 ARG A C 1
ATOM 974 O O . ARG A 1 125 ? -10.445 -12.891 -15.305 1 95.69 125 ARG A O 1
ATOM 981 N N . LEU A 1 126 ? -8.406 -12.219 -15.977 1 96.38 126 LEU A N 1
ATOM 982 C CA . LEU A 1 126 ? -8.828 -10.984 -16.625 1 96.38 126 LEU A CA 1
ATOM 983 C C . LEU A 1 126 ? -8.398 -10.977 -18.094 1 96.38 126 LEU A C 1
ATOM 985 O O . LEU A 1 126 ? -7.262 -11.32 -18.422 1 96.38 126 LEU A O 1
ATOM 989 N N . THR A 1 127 ? -9.328 -10.617 -18.969 1 97.38 127 THR A N 1
ATOM 990 C CA . THR A 1 127 ? -9.039 -10.477 -20.391 1 97.38 127 THR A CA 1
ATOM 991 C C . THR A 1 127 ? -9.242 -9.031 -20.828 1 97.38 127 THR A C 1
ATOM 993 O O . THR A 1 127 ? -9.898 -8.25 -20.141 1 97.38 127 THR A O 1
ATOM 996 N N . PRO A 1 128 ? -8.75 -8.68 -22 1 97.19 128 PRO A N 1
ATOM 997 C CA . PRO A 1 128 ? -8.891 -7.305 -22.5 1 97.19 128 PRO A CA 1
ATOM 998 C C . PRO A 1 128 ? -10.344 -6.879 -22.641 1 97.19 128 PRO A C 1
ATOM 1000 O O . PRO A 1 128 ? -10.633 -5.688 -22.766 1 97.19 128 PRO A O 1
ATOM 1003 N N . ASN A 1 129 ? -11.289 -7.797 -22.578 1 95.75 129 ASN A N 1
ATOM 1004 C CA . ASN A 1 129 ? -12.703 -7.484 -22.75 1 95.75 129 ASN A CA 1
ATOM 1005 C C . ASN A 1 129 ? -13.359 -7.152 -21.406 1 95.75 129 ASN A C 1
ATOM 1007 O O . ASN A 1 129 ? -14.5 -6.684 -21.375 1 95.75 129 ASN A O 1
ATOM 1011 N N . ASP A 1 130 ? -12.68 -7.379 -20.344 1 94.88 130 ASP A N 1
ATOM 1012 C CA . ASP A 1 130 ? -13.242 -7.098 -19.031 1 94.88 130 ASP A CA 1
ATOM 1013 C C . ASP A 1 130 ? -13.234 -5.598 -18.734 1 94.88 130 ASP A C 1
ATOM 1015 O O . ASP A 1 130 ? -12.336 -4.883 -19.188 1 94.88 130 ASP A O 1
ATOM 1019 N N . LEU A 1 131 ? -14.117 -5.102 -18 1 92.25 131 LEU A N 1
ATOM 1020 C CA . LEU A 1 131 ? -14.344 -3.682 -17.766 1 92.25 131 LEU A CA 1
ATOM 1021 C C . LEU A 1 131 ? -13.141 -3.049 -17.078 1 92.25 131 LEU A C 1
ATOM 1023 O O . LEU A 1 131 ? -12.734 -1.934 -17.422 1 92.25 131 LEU A O 1
ATOM 1027 N N . CYS A 1 132 ? -12.469 -3.713 -16.156 1 94.44 132 CYS A N 1
ATOM 1028 C CA . CYS A 1 132 ? -11.398 -3.082 -15.398 1 94.44 132 CYS A CA 1
ATOM 1029 C C . CYS A 1 132 ? -10.031 -3.469 -15.961 1 94.44 132 CYS A C 1
ATOM 1031 O O . CYS A 1 132 ? -9 -3.176 -15.359 1 94.44 132 CYS A O 1
ATOM 1033 N N . TYR A 1 133 ? -10.008 -4.102 -17.125 1 97.62 133 TYR A N 1
ATOM 1034 C CA . TYR A 1 133 ? -8.773 -4.688 -17.641 1 97.62 133 TYR A CA 1
ATOM 1035 C C . TYR A 1 133 ? -7.703 -3.619 -17.828 1 97.62 133 TYR A C 1
ATOM 1037 O O . TYR A 1 133 ? -6.555 -3.799 -17.422 1 97.62 133 TYR A O 1
ATOM 1045 N N . LEU A 1 134 ? -8.055 -2.525 -18.469 1 97.75 134 LEU A N 1
ATOM 1046 C CA . LEU A 1 134 ? -7.062 -1.515 -18.797 1 97.75 134 LEU A CA 1
ATOM 1047 C C . LEU A 1 134 ? -6.391 -0.968 -17.547 1 97.75 134 LEU A C 1
ATOM 1049 O O . LEU A 1 134 ? -5.168 -0.817 -17.516 1 97.75 134 LEU A O 1
ATOM 1053 N N . GLN A 1 135 ? -7.203 -0.715 -16.562 1 97 135 GLN A N 1
ATOM 1054 C CA . GLN A 1 135 ? -6.664 -0.194 -15.32 1 97 135 GLN A CA 1
ATOM 1055 C C . GLN A 1 135 ? -5.824 -1.247 -14.602 1 97 135 GLN A C 1
ATOM 1057 O O . GLN A 1 135 ? -4.746 -0.942 -14.078 1 97 135 GLN A O 1
ATOM 1062 N N . ALA A 1 136 ? -6.301 -2.461 -14.602 1 97.94 136 ALA A N 1
ATOM 1063 C CA . ALA A 1 136 ? -5.582 -3.551 -13.945 1 97.94 136 ALA A CA 1
ATOM 1064 C C . ALA A 1 136 ? -4.246 -3.818 -14.633 1 97.94 136 ALA A C 1
ATOM 1066 O O . ALA A 1 136 ? -3.215 -3.955 -13.969 1 97.94 136 ALA A O 1
ATOM 1067 N N . ALA A 1 137 ? -4.273 -3.836 -15.93 1 98.75 137 ALA A N 1
ATOM 1068 C CA . ALA A 1 137 ? -3.049 -4.047 -16.688 1 98.75 137 ALA A CA 1
ATOM 1069 C C . ALA A 1 137 ? -2.055 -2.912 -16.469 1 98.75 137 ALA A C 1
ATOM 1071 O O . ALA A 1 137 ? -0.845 -3.143 -16.406 1 98.75 137 ALA A O 1
ATOM 1072 N N . ALA A 1 138 ? -2.559 -1.72 -16.375 1 98.19 138 ALA A N 1
ATOM 1073 C CA . ALA A 1 138 ? -1.698 -0.567 -16.109 1 98.19 138 ALA A CA 1
ATOM 1074 C C . ALA A 1 138 ? -0.995 -0.697 -14.766 1 98.19 138 ALA A C 1
ATOM 1076 O O . ALA A 1 138 ? 0.169 -0.313 -14.625 1 98.19 138 ALA A O 1
ATOM 1077 N N . CYS A 1 139 ? -1.689 -1.171 -13.742 1 98.5 139 CYS A N 1
ATOM 1078 C CA . CYS A 1 139 ? -1.071 -1.412 -12.445 1 98.5 139 CYS A CA 1
ATOM 1079 C C . CYS A 1 139 ? 0.108 -2.369 -12.57 1 98.5 139 CYS A C 1
ATOM 1081 O O . CYS A 1 139 ? 1.184 -2.109 -12.023 1 98.5 139 CYS A O 1
ATOM 1083 N N . LEU A 1 140 ? -0.088 -3.451 -13.305 1 98.81 140 LEU A N 1
ATOM 1084 C CA . LEU A 1 140 ? 0.964 -4.453 -13.422 1 98.81 140 LEU A CA 1
ATOM 1085 C C . LEU A 1 140 ? 2.133 -3.92 -14.25 1 98.81 140 LEU A C 1
ATOM 1087 O O . LEU A 1 140 ? 3.289 -4.25 -13.977 1 98.81 140 LEU A O 1
ATOM 1091 N N . ARG A 1 141 ? 1.87 -3.102 -15.258 1 98.5 141 ARG A N 1
ATOM 1092 C CA . ARG A 1 141 ? 2.943 -2.461 -16.016 1 98.5 141 ARG A CA 1
ATOM 1093 C C . ARG A 1 141 ? 3.756 -1.527 -15.117 1 98.5 141 ARG A C 1
ATOM 1095 O O . ARG A 1 141 ? 4.977 -1.434 -15.258 1 98.5 141 ARG A O 1
ATOM 1102 N N . GLU A 1 142 ? 3.074 -0.859 -14.273 1 97.88 142 GLU A N 1
ATOM 1103 C CA . GLU A 1 142 ? 3.768 0.004 -13.32 1 97.88 142 GLU A CA 1
ATOM 1104 C C . GLU A 1 142 ? 4.691 -0.805 -12.414 1 97.88 142 GLU A C 1
ATOM 1106 O O . GLU A 1 142 ? 5.809 -0.378 -12.117 1 97.88 142 GLU A O 1
ATOM 1111 N N . VAL A 1 143 ? 4.223 -1.947 -11.953 1 98.56 143 VAL A N 1
ATOM 1112 C CA . VAL A 1 143 ? 5.047 -2.842 -11.148 1 98.56 143 VAL A CA 1
ATOM 1113 C C . VAL A 1 143 ? 6.293 -3.244 -11.93 1 98.56 143 VAL A C 1
ATOM 1115 O O . VAL A 1 143 ? 7.41 -3.186 -11.398 1 98.56 143 VAL A O 1
ATOM 1118 N N . GLU A 1 144 ? 6.07 -3.59 -13.164 1 98.31 144 GLU A N 1
ATOM 1119 C CA . GLU A 1 144 ? 7.172 -4.02 -14.023 1 98.31 144 GLU A CA 1
ATOM 1120 C C . GLU A 1 144 ? 8.195 -2.908 -14.203 1 98.31 144 GLU A C 1
ATOM 1122 O O . GLU A 1 144 ? 9.398 -3.135 -14.055 1 98.31 144 GLU A O 1
ATOM 1127 N N . GLU A 1 145 ? 7.73 -1.776 -14.5 1 97.69 145 GLU A N 1
ATOM 1128 C CA . GLU A 1 145 ? 8.609 -0.639 -14.75 1 97.69 145 GLU A CA 1
ATOM 1129 C C . GLU A 1 145 ? 9.375 -0.245 -13.484 1 97.69 145 GLU A C 1
ATOM 1131 O O . GLU A 1 145 ? 10.578 0.01 -13.531 1 97.69 145 GLU A O 1
ATOM 1136 N N . ALA A 1 146 ? 8.695 -0.186 -12.375 1 97.06 146 ALA A N 1
ATOM 1137 C CA . ALA A 1 146 ? 9.328 0.162 -11.109 1 97.06 146 ALA A CA 1
ATOM 1138 C C . ALA A 1 146 ? 10.414 -0.843 -10.75 1 97.06 146 ALA A C 1
ATOM 1140 O O . ALA A 1 146 ? 11.508 -0.459 -10.312 1 97.06 146 ALA A O 1
ATOM 1141 N N . ASN A 1 147 ? 10.07 -2.072 -10.945 1 96.56 147 ASN A N 1
ATOM 1142 C CA . ASN A 1 147 ? 11.008 -3.137 -10.594 1 96.56 147 ASN A CA 1
ATOM 1143 C C . ASN A 1 147 ? 12.219 -3.133 -11.516 1 96.56 147 ASN A C 1
ATOM 1145 O O . ASN A 1 147 ? 13.312 -3.525 -11.109 1 96.56 147 ASN A O 1
ATOM 1149 N N . ARG A 1 148 ? 11.992 -2.764 -12.695 1 96.38 148 ARG A N 1
ATOM 1150 C CA . ARG A 1 148 ? 13.086 -2.686 -13.656 1 96.38 148 ARG A CA 1
ATOM 1151 C C . ARG A 1 148 ? 14.008 -1.511 -13.344 1 96.38 148 ARG A C 1
ATOM 1153 O O . ARG A 1 148 ? 15.234 -1.664 -13.32 1 96.38 148 ARG A O 1
ATOM 1160 N N . ALA A 1 149 ? 13.492 -0.329 -13.094 1 95.06 149 ALA A N 1
ATOM 1161 C CA . ALA A 1 149 ? 14.266 0.897 -12.914 1 95.06 149 ALA A CA 1
ATOM 1162 C C . ALA A 1 149 ? 14.906 0.941 -11.523 1 95.06 149 ALA A C 1
ATOM 1164 O O . ALA A 1 149 ? 16.016 1.456 -11.359 1 95.06 149 ALA A O 1
ATOM 1165 N N . LYS A 1 150 ? 14.195 0.475 -10.531 1 94.81 150 LYS A N 1
ATOM 1166 C CA . LYS A 1 150 ? 14.609 0.416 -9.133 1 94.81 150 LYS A CA 1
ATOM 1167 C C . LYS A 1 150 ? 15.109 1.773 -8.648 1 94.81 150 LYS A C 1
ATOM 1169 O O . LYS A 1 150 ? 16.156 1.86 -8.016 1 94.81 150 LYS A O 1
ATOM 1174 N N . LEU A 1 151 ? 14.484 2.84 -9.102 1 92.19 151 LEU A N 1
ATOM 1175 C CA . LEU A 1 151 ? 14.742 4.176 -8.57 1 92.19 151 LEU A CA 1
ATOM 1176 C C . LEU A 1 151 ? 14.391 4.25 -7.09 1 92.19 151 LEU A C 1
ATOM 1178 O O . LEU A 1 151 ? 13.641 3.418 -6.582 1 92.19 151 LEU A O 1
ATOM 1182 N N . PRO A 1 152 ? 14.953 5.18 -6.332 1 92.19 152 PRO A N 1
ATOM 1183 C CA . PRO A 1 152 ? 14.57 5.316 -4.922 1 92.19 152 PRO A CA 1
ATOM 1184 C C . PRO A 1 152 ? 13.062 5.371 -4.719 1 92.19 152 PRO A C 1
ATOM 1186 O O . PRO A 1 152 ? 12.375 6.168 -5.367 1 92.19 152 PRO A O 1
ATOM 1189 N N . GLY A 1 153 ? 12.555 4.52 -3.822 1 94.94 153 GLY A N 1
ATOM 1190 C CA . GLY A 1 153 ? 11.125 4.477 -3.541 1 94.94 153 GLY A CA 1
ATOM 1191 C C . GLY A 1 153 ? 10.383 3.461 -4.387 1 94.94 153 GLY A C 1
ATOM 1192 O O . GLY A 1 153 ? 9.164 3.342 -4.293 1 94.94 153 GLY A O 1
ATOM 1193 N N . TYR A 1 154 ? 11.094 2.695 -5.234 1 96.38 154 TYR A N 1
ATOM 1194 C CA . TYR A 1 154 ? 10.406 1.804 -6.156 1 96.38 154 TYR A CA 1
ATOM 1195 C C . TYR A 1 154 ? 9.602 0.754 -5.398 1 96.38 154 TYR A C 1
ATOM 1197 O O . TYR A 1 154 ? 8.555 0.297 -5.871 1 96.38 154 TYR A O 1
ATOM 1205 N N . GLU A 1 155 ? 10.102 0.356 -4.145 1 96.5 155 GLU A N 1
ATOM 1206 C CA . GLU A 1 155 ? 9.367 -0.617 -3.342 1 96.5 155 GLU A CA 1
ATOM 1207 C C . GLU A 1 155 ? 7.98 -0.092 -2.969 1 96.5 155 GLU A C 1
ATOM 1209 O O . GLU A 1 155 ? 7.008 -0.851 -2.945 1 96.5 155 GLU A O 1
ATOM 1214 N N . LEU A 1 156 ? 7.871 1.222 -2.674 1 97.5 156 LEU A N 1
ATOM 1215 C CA . LEU A 1 156 ? 6.586 1.853 -2.385 1 97.5 156 LEU A CA 1
ATOM 1216 C C . LEU A 1 156 ? 5.676 1.815 -3.605 1 97.5 156 LEU A C 1
ATOM 1218 O O . LEU A 1 156 ? 4.473 1.576 -3.48 1 97.5 156 LEU A O 1
ATOM 1222 N N . LEU A 1 157 ? 6.285 2.055 -4.762 1 97.5 157 LEU A N 1
ATOM 1223 C CA . LEU A 1 157 ? 5.523 2.053 -6.008 1 97.5 157 LEU A CA 1
ATOM 1224 C C . LEU A 1 157 ? 4.977 0.663 -6.309 1 97.5 157 LEU A C 1
ATOM 1226 O O . LEU A 1 157 ? 3.82 0.521 -6.711 1 97.5 157 LEU A O 1
ATOM 1230 N N . VAL A 1 158 ? 5.777 -0.327 -6.094 1 98.12 158 VAL A N 1
ATOM 1231 C CA . VAL A 1 158 ? 5.352 -1.707 -6.301 1 98.12 158 VAL A CA 1
ATOM 1232 C C . VAL A 1 158 ? 4.184 -2.035 -5.371 1 98.12 158 VAL A C 1
ATOM 1234 O O . VAL A 1 158 ? 3.145 -2.521 -5.816 1 98.12 158 VAL A O 1
ATOM 1237 N N . LYS A 1 159 ? 4.309 -1.732 -4.102 1 97.69 159 LYS A N 1
ATOM 1238 C CA . LYS A 1 159 ? 3.244 -1.967 -3.129 1 97.69 159 LYS A CA 1
ATOM 1239 C C . LYS A 1 159 ? 1.964 -1.242 -3.533 1 97.69 159 LYS A C 1
ATOM 1241 O O . LYS A 1 159 ? 0.879 -1.827 -3.506 1 97.69 159 LYS A O 1
ATOM 1246 N N . GLY A 1 160 ? 2.152 0.023 -3.885 1 98.31 160 GLY A N 1
ATOM 1247 C CA . GLY A 1 160 ? 0.999 0.824 -4.258 1 98.31 160 GLY A CA 1
ATOM 1248 C C . GLY A 1 160 ? 0.26 0.28 -5.465 1 98.31 160 GLY A C 1
ATOM 1249 O O . GLY A 1 160 ? -0.972 0.226 -5.473 1 98.31 160 GLY A O 1
ATOM 1250 N N . ALA A 1 161 ? 0.998 -0.114 -6.473 1 98.56 161 ALA A N 1
ATOM 1251 C CA . ALA A 1 161 ? 0.396 -0.638 -7.695 1 98.56 161 ALA A CA 1
ATOM 1252 C C . ALA A 1 161 ? -0.322 -1.958 -7.43 1 98.56 161 ALA A C 1
ATOM 1254 O O . ALA A 1 161 ? -1.395 -2.209 -7.984 1 98.56 161 ALA A O 1
ATOM 1255 N N . LEU A 1 162 ? 0.246 -2.795 -6.574 1 98.62 162 LEU A N 1
ATOM 1256 C CA . LEU A 1 162 ? -0.387 -4.066 -6.246 1 98.62 162 LEU A CA 1
ATOM 1257 C C . LEU A 1 162 ? -1.67 -3.848 -5.449 1 98.62 162 LEU A C 1
ATOM 1259 O O . LEU A 1 162 ? -2.666 -4.543 -5.668 1 98.62 162 LEU A O 1
ATOM 1263 N N . LEU A 1 163 ? -1.655 -2.932 -4.535 1 98.38 163 LEU A N 1
ATOM 1264 C CA . LEU A 1 163 ? -2.854 -2.605 -3.768 1 98.38 163 LEU A CA 1
ATOM 1265 C C . LEU A 1 163 ? -3.959 -2.09 -4.68 1 98.38 163 LEU A C 1
ATOM 1267 O O . LEU A 1 163 ? -5.121 -2.482 -4.539 1 98.38 163 LEU A O 1
ATOM 1271 N N . ARG A 1 164 ? -3.6 -1.212 -5.59 1 98.06 164 ARG A N 1
ATOM 1272 C CA . ARG A 1 164 ? -4.574 -0.699 -6.551 1 98.06 164 ARG A CA 1
ATOM 1273 C C . ARG A 1 164 ? -5.137 -1.823 -7.414 1 98.06 164 ARG A C 1
ATOM 1275 O O . ARG A 1 164 ? -6.344 -1.879 -7.66 1 98.06 164 ARG A O 1
ATOM 1282 N N . PHE A 1 165 ? -4.258 -2.727 -7.828 1 98.44 165 PHE A N 1
ATOM 1283 C CA . PHE A 1 165 ? -4.672 -3.877 -8.625 1 98.44 165 PHE A CA 1
ATOM 1284 C C . PHE A 1 165 ? -5.723 -4.695 -7.883 1 98.44 165 PHE A C 1
ATOM 1286 O O . PHE A 1 165 ? -6.777 -5.008 -8.438 1 98.44 165 PHE A O 1
ATOM 1293 N N . LEU A 1 166 ? -5.469 -5.035 -6.633 1 97.56 166 LEU A N 1
ATOM 1294 C CA . LEU A 1 166 ? -6.395 -5.828 -5.832 1 97.56 166 LEU A CA 1
ATOM 1295 C C . LEU A 1 166 ? -7.715 -5.094 -5.641 1 97.56 166 LEU A C 1
ATOM 1297 O O . LEU A 1 166 ? -8.781 -5.707 -5.684 1 97.56 166 LEU A O 1
ATOM 1301 N N . SER A 1 167 ? -7.625 -3.787 -5.43 1 97 167 SER A N 1
ATOM 1302 C CA . SER A 1 167 ? -8.844 -3 -5.242 1 97 167 SER A CA 1
ATOM 1303 C C . SER A 1 167 ? -9.75 -3.088 -6.461 1 97 167 SER A C 1
ATOM 1305 O O . SER A 1 167 ? -10.969 -3.217 -6.324 1 97 167 SER A O 1
ATOM 1307 N N . LEU A 1 168 ? -9.188 -3.016 -7.645 1 96.06 168 LEU A N 1
ATOM 1308 C CA . LEU A 1 168 ? -9.945 -3.092 -8.883 1 96.06 168 LEU A CA 1
ATOM 1309 C C . LEU A 1 168 ? -10.664 -4.434 -9 1 96.06 168 LEU A C 1
ATOM 1311 O O . LEU A 1 168 ? -11.828 -4.488 -9.406 1 96.06 168 LEU A O 1
ATOM 1315 N N . LEU A 1 169 ? -9.969 -5.512 -8.617 1 95.88 169 LEU A N 1
ATOM 1316 C CA . LEU A 1 169 ? -10.555 -6.844 -8.703 1 95.88 169 LEU A CA 1
ATOM 1317 C C . LEU A 1 169 ? -11.68 -7.008 -7.691 1 95.88 169 LEU A C 1
ATOM 1319 O O . LEU A 1 169 ? -12.727 -7.582 -8.008 1 95.88 169 LEU A O 1
ATOM 1323 N N . ILE A 1 170 ? -11.438 -6.523 -6.488 1 93.81 170 ILE A N 1
ATOM 1324 C CA . ILE A 1 170 ? -12.414 -6.641 -5.414 1 93.81 170 ILE A CA 1
ATOM 1325 C C . ILE A 1 170 ? -13.672 -5.844 -5.77 1 93.81 170 ILE A C 1
ATOM 1327 O O . ILE A 1 170 ? -14.789 -6.289 -5.512 1 93.81 170 ILE A O 1
ATOM 1331 N N . ALA A 1 171 ? -13.477 -4.68 -6.367 1 91.56 171 ALA A N 1
ATOM 1332 C CA . ALA A 1 171 ? -14.586 -3.809 -6.73 1 91.56 171 ALA A CA 1
ATOM 1333 C C . ALA A 1 171 ? -15.484 -4.469 -7.781 1 91.56 171 ALA A C 1
ATOM 1335 O O . ALA A 1 171 ? -16.656 -4.125 -7.906 1 91.56 171 ALA A O 1
ATOM 1336 N N . GLN A 1 172 ? -14.977 -5.305 -8.594 1 85.5 172 GLN A N 1
ATOM 1337 C CA . GLN A 1 172 ? -15.758 -5.992 -9.617 1 85.5 172 GLN A CA 1
ATOM 1338 C C . GLN A 1 172 ? -16.75 -6.969 -8.984 1 85.5 172 GLN A C 1
ATOM 1340 O O . GLN A 1 172 ? -17.766 -7.324 -9.602 1 85.5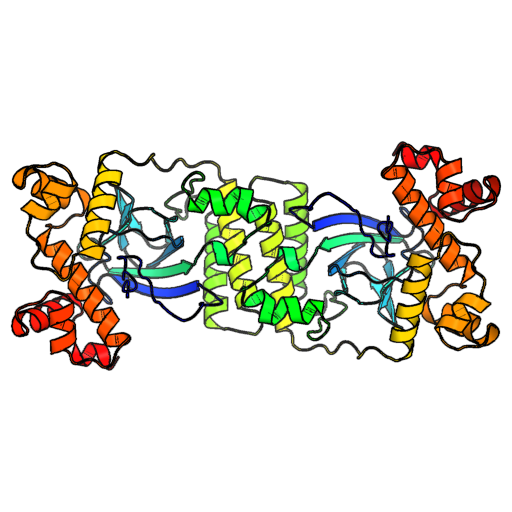 172 GLN A O 1
ATOM 1345 N N . GLY A 1 173 ? -16.703 -7.219 -7.766 1 73.38 173 GLY A N 1
ATOM 1346 C CA . GLY A 1 173 ? -17.641 -8.07 -7.055 1 73.38 173 GLY A CA 1
ATOM 1347 C C . GLY A 1 173 ? -17.219 -9.523 -6.996 1 73.38 173 GLY A C 1
ATOM 1348 O O . GLY A 1 173 ? -16.156 -9.891 -7.531 1 73.38 173 GLY A O 1
ATOM 1349 N N . LYS A 1 174 ? -17.953 -10.305 -6.082 1 60.44 174 LYS A N 1
ATOM 1350 C CA . LYS A 1 174 ? -17.656 -11.656 -5.605 1 60.44 174 LYS A CA 1
ATOM 1351 C C . LYS A 1 174 ? -17.672 -12.656 -6.754 1 60.44 174 LYS A C 1
ATOM 1353 O O . LYS A 1 174 ? -18.719 -12.867 -7.391 1 60.44 174 LYS A O 1
ATOM 1358 N N . GLN A 1 175 ? -16.562 -12.57 -7.398 1 59.16 175 GLN A N 1
ATOM 1359 C CA . GLN A 1 175 ? -16.547 -13.766 -8.234 1 59.16 175 GLN A CA 1
ATOM 1360 C C . GLN A 1 175 ? -16.266 -15.016 -7.41 1 59.16 175 GLN A C 1
ATOM 1362 O O . GLN A 1 175 ? -15.578 -14.953 -6.383 1 59.16 175 GLN A O 1
ATOM 1367 N N . GLN A 1 176 ? -17.234 -15.867 -7.23 1 52.16 176 GLN A N 1
ATOM 1368 C CA . GLN A 1 176 ? -17.125 -17.125 -6.504 1 52.16 176 GLN A CA 1
ATOM 1369 C C . GLN A 1 176 ? -16.156 -18.078 -7.195 1 52.16 176 GLN A C 1
ATOM 1371 O O . GLN A 1 176 ? -16.281 -18.344 -8.391 1 52.16 176 GLN A O 1
ATOM 1376 N N . LEU A 1 177 ? -14.938 -18.047 -6.781 1 53.69 177 LEU A N 1
ATOM 1377 C CA . LEU A 1 177 ? -14.25 -19.266 -7.215 1 53.69 177 LEU A CA 1
ATOM 1378 C C . LEU A 1 177 ? -15.031 -20.5 -6.793 1 53.69 177 LEU A C 1
ATOM 1380 O O . LEU A 1 177 ? -15.688 -20.5 -5.75 1 53.69 177 LEU A O 1
ATOM 1384 N N . PRO A 1 178 ? -15.148 -21.375 -7.742 1 55.41 178 PRO A N 1
ATOM 1385 C CA . PRO A 1 178 ? -15.828 -22.594 -7.293 1 55.41 178 PRO A CA 1
ATOM 1386 C C . PRO A 1 178 ? -15.25 -23.141 -5.988 1 55.41 178 PRO A C 1
ATOM 1388 O O . PRO A 1 178 ? -14.047 -23.031 -5.746 1 55.41 178 PRO A O 1
ATOM 1391 N N . ALA A 1 179 ? -16.078 -23.297 -4.98 1 58.44 179 ALA A N 1
ATOM 1392 C CA . ALA A 1 179 ? -15.727 -23.938 -3.715 1 58.44 179 ALA A CA 1
ATOM 1393 C C . ALA A 1 179 ? -14.797 -25.125 -3.939 1 58.44 179 ALA A C 1
ATOM 1395 O O . ALA A 1 179 ? -14.859 -25.781 -4.98 1 58.44 179 ALA A O 1
ATOM 1396 N N . GLU A 1 180 ? -13.797 -25.203 -3.184 1 70.19 180 GLU A N 1
ATOM 1397 C CA . GLU A 1 180 ? -12.969 -26.406 -3.17 1 70.19 180 GLU A CA 1
ATOM 1398 C C . GLU A 1 180 ? -13.828 -27.672 -3.213 1 70.19 180 GLU A C 1
ATOM 1400 O O . GLU A 1 180 ? -14.766 -27.812 -2.43 1 70.19 180 GLU A O 1
ATOM 1405 N N . THR A 1 181 ? -13.672 -28.438 -4.312 1 77.88 181 THR A N 1
ATOM 1406 C CA . THR A 1 181 ? -14.367 -29.719 -4.441 1 77.88 181 THR A CA 1
ATOM 1407 C C . THR A 1 181 ? -13.633 -30.812 -3.672 1 77.88 181 THR A C 1
ATOM 1409 O O . THR A 1 181 ? -12.508 -30.609 -3.209 1 77.88 181 THR A O 1
ATOM 1412 N N . ALA A 1 182 ? -14.266 -31.875 -3.488 1 84.12 182 ALA A N 1
ATOM 1413 C CA . ALA A 1 182 ? -13.625 -33.031 -2.861 1 84.12 182 ALA A CA 1
ATOM 1414 C C . ALA A 1 182 ? -12.367 -33.438 -3.621 1 84.12 182 ALA A C 1
ATOM 1416 O O . ALA A 1 182 ? -11.359 -33.812 -3.012 1 84.12 182 ALA A O 1
ATOM 1417 N N . ASP A 1 183 ? -12.414 -33.344 -4.898 1 86.88 183 ASP A N 1
ATOM 1418 C CA . ASP A 1 183 ? -11.281 -33.75 -5.738 1 86.88 183 ASP A CA 1
ATOM 1419 C C . ASP A 1 183 ? -10.109 -32.812 -5.559 1 86.88 183 ASP A C 1
ATOM 1421 O O . ASP A 1 183 ? -8.961 -33.219 -5.449 1 86.88 183 ASP A O 1
ATOM 1425 N N . THR A 1 184 ? -10.445 -31.547 -5.465 1 85.5 184 THR A N 1
ATOM 1426 C CA . THR A 1 184 ? -9.359 -30.578 -5.301 1 85.5 184 THR A CA 1
ATOM 1427 C C . THR A 1 184 ? -8.75 -30.688 -3.906 1 85.5 184 THR A C 1
ATOM 1429 O O . THR A 1 184 ? -7.547 -30.5 -3.734 1 85.5 184 THR A O 1
ATOM 1432 N N . ARG A 1 185 ? -9.523 -31 -2.99 1 86.19 185 ARG A N 1
ATOM 1433 C CA . ARG A 1 185 ? -9.016 -31.219 -1.64 1 86.19 185 ARG A CA 1
ATOM 1434 C C . ARG A 1 185 ? -8.086 -32.438 -1.593 1 86.19 185 ARG A C 1
ATOM 1436 O O . ARG A 1 185 ? -7.016 -32.375 -0.992 1 86.19 185 ARG A O 1
ATOM 1443 N N . ARG A 1 186 ? -8.57 -33.469 -2.217 1 89.94 186 ARG A N 1
ATOM 1444 C CA . ARG A 1 186 ? -7.758 -34.656 -2.283 1 89.94 186 ARG A CA 1
ATOM 1445 C C . ARG A 1 186 ? -6.445 -34.406 -3.018 1 89.94 186 ARG A C 1
ATOM 1447 O O . ARG A 1 186 ? -5.387 -34.875 -2.584 1 89.94 186 ARG A O 1
ATOM 1454 N N . LEU A 1 187 ? -6.574 -33.75 -4.059 1 89.88 187 LEU A N 1
ATOM 1455 C CA . LEU A 1 187 ? -5.387 -33.438 -4.848 1 89.88 187 LEU A CA 1
ATOM 1456 C C . LEU A 1 187 ? -4.379 -32.625 -4.031 1 89.88 187 LEU A C 1
ATOM 1458 O O . LEU A 1 187 ? -3.18 -32.906 -4.062 1 89.88 187 LEU A O 1
ATOM 1462 N N . LYS A 1 188 ? -4.867 -31.656 -3.324 1 88.44 188 LYS A N 1
ATOM 1463 C CA . LYS A 1 188 ? -3.986 -30.875 -2.469 1 88.44 188 LYS A CA 1
ATOM 1464 C C . LYS A 1 188 ? -3.291 -31.75 -1.434 1 88.44 188 LYS A C 1
ATOM 1466 O O . LYS A 1 188 ? -2.102 -31.578 -1.162 1 88.44 188 LYS A O 1
ATOM 1471 N N . ALA A 1 189 ? -4 -32.656 -0.896 1 90 189 ALA A N 1
ATOM 1472 C CA . ALA A 1 189 ? -3.432 -33.594 0.077 1 90 189 ALA A CA 1
ATOM 1473 C C . ALA A 1 189 ? -2.32 -34.438 -0.548 1 90 189 ALA A C 1
ATOM 1475 O O . ALA A 1 189 ? -1.264 -34.625 0.059 1 90 189 ALA A O 1
ATOM 1476 N N . VAL A 1 190 ? -2.555 -34.906 -1.736 1 92.88 190 VAL A N 1
ATOM 1477 C CA . VAL A 1 190 ? -1.564 -35.719 -2.43 1 92.88 190 VAL A CA 1
ATOM 1478 C C . VAL A 1 190 ? -0.329 -34.875 -2.744 1 92.88 190 VAL A C 1
ATOM 1480 O O . VAL A 1 190 ? 0.803 -35.344 -2.562 1 92.88 190 VAL A O 1
ATOM 1483 N N . LEU A 1 191 ? -0.566 -33.719 -3.229 1 91.88 191 LEU A N 1
ATOM 1484 C CA . LEU A 1 191 ? 0.549 -32.844 -3.58 1 91.88 191 LEU A CA 1
ATOM 1485 C C . LEU A 1 191 ? 1.368 -32.5 -2.346 1 91.88 191 LEU A C 1
ATOM 1487 O O . LEU A 1 191 ? 2.598 -32.406 -2.41 1 91.88 191 LEU A O 1
ATOM 1491 N N . GLN A 1 192 ? 0.703 -32.219 -1.27 1 90.25 192 GLN A N 1
ATOM 1492 C CA . GLN A 1 192 ? 1.401 -32 -0.01 1 90.25 192 GLN A CA 1
ATOM 1493 C C . GLN A 1 192 ? 2.215 -33.219 0.402 1 90.25 192 GLN A C 1
ATOM 1495 O O . GLN A 1 192 ? 3.359 -33.094 0.842 1 90.25 192 GLN A O 1
ATOM 1500 N N . TRP A 1 193 ? 1.605 -34.344 0.312 1 92.62 193 TRP A N 1
ATOM 1501 C CA . TRP A 1 193 ? 2.287 -35.594 0.621 1 92.62 193 TRP A CA 1
ATOM 1502 C C . TRP A 1 193 ? 3.529 -35.781 -0.248 1 92.62 193 TRP A C 1
ATOM 1504 O O . TRP A 1 193 ? 4.59 -36.156 0.248 1 92.62 193 TRP A O 1
ATOM 1514 N N . ILE A 1 194 ? 3.441 -35.5 -1.512 1 92.69 194 ILE A N 1
ATOM 1515 C CA . ILE A 1 194 ? 4.559 -35.594 -2.443 1 92.69 194 ILE A CA 1
ATOM 1516 C C . ILE A 1 194 ? 5.664 -34.625 -2.012 1 92.69 194 ILE A C 1
ATOM 1518 O O . ILE A 1 194 ? 6.848 -34.969 -2.039 1 92.69 194 ILE A O 1
ATOM 1522 N N . SER A 1 195 ? 5.293 -33.438 -1.661 1 91.88 195 SER A N 1
ATOM 1523 C CA . SER A 1 195 ? 6.277 -32.438 -1.286 1 91.88 195 SER A CA 1
ATOM 1524 C C . SER A 1 195 ? 7.121 -32.875 -0.103 1 91.88 195 SER A C 1
ATOM 1526 O O . SER A 1 195 ? 8.281 -32.5 0.025 1 91.88 195 SER A O 1
ATOM 1528 N N . VAL A 1 196 ? 6.547 -33.719 0.706 1 91.69 196 VAL A N 1
ATOM 1529 C CA . VAL A 1 196 ? 7.207 -34.188 1.919 1 91.69 196 VAL A CA 1
ATOM 1530 C C . VAL A 1 196 ? 8.008 -35.438 1.615 1 91.69 196 VAL A C 1
ATOM 1532 O O . VAL A 1 196 ? 9.094 -35.656 2.166 1 91.69 196 VAL A O 1
ATOM 1535 N N . HIS A 1 197 ? 7.605 -36.219 0.637 1 94.75 197 HIS A N 1
ATOM 1536 C CA . HIS A 1 197 ? 8.133 -37.594 0.522 1 94.75 197 HIS A CA 1
ATOM 1537 C C . HIS A 1 197 ? 8.82 -37.781 -0.825 1 94.75 197 HIS A C 1
ATOM 1539 O O . HIS A 1 197 ? 9.258 -38.906 -1.136 1 94.75 197 HIS A O 1
ATOM 1545 N N . TYR A 1 198 ? 8.93 -36.781 -1.637 1 93.94 198 TYR A N 1
ATOM 1546 C CA . TYR A 1 198 ? 9.344 -36.938 -3.027 1 93.94 198 TYR A CA 1
ATOM 1547 C C . TYR A 1 198 ? 10.711 -37.625 -3.121 1 93.94 198 TYR A C 1
ATOM 1549 O O . TYR A 1 198 ? 11.039 -38.219 -4.141 1 93.94 198 TYR A O 1
ATOM 1557 N N . ALA A 1 199 ? 11.531 -37.5 -2.125 1 94.44 199 ALA A N 1
ATOM 1558 C CA . ALA A 1 199 ? 12.914 -37.969 -2.182 1 94.44 199 ALA A CA 1
ATOM 1559 C C . ALA A 1 199 ? 12.977 -39.469 -1.869 1 94.44 199 ALA A C 1
ATOM 1561 O O . ALA A 1 199 ? 14.031 -40.094 -2.029 1 94.44 199 ALA A O 1
ATOM 1562 N N . GLU A 1 200 ? 11.914 -40 -1.439 1 93.69 200 GLU A N 1
ATOM 1563 C CA . GLU A 1 200 ? 11.844 -41.406 -1.061 1 93.69 200 GLU A CA 1
ATOM 1564 C C . GLU A 1 200 ? 11.461 -42.281 -2.252 1 93.69 200 GLU A C 1
ATOM 1566 O O . GLU A 1 200 ? 11.25 -41.75 -3.357 1 93.69 200 GLU A O 1
ATOM 1571 N N . GLY A 1 201 ? 11.539 -43.625 -2.082 1 92.19 201 GLY A N 1
ATOM 1572 C CA . GLY A 1 201 ? 11.07 -44.562 -3.09 1 92.19 201 GLY A CA 1
ATOM 1573 C C . GLY A 1 201 ? 9.562 -44.719 -3.105 1 92.19 201 GLY A C 1
ATOM 1574 O O . GLY A 1 201 ? 9.039 -45.781 -2.703 1 92.19 201 GLY A O 1
ATOM 1575 N N . LEU A 1 202 ? 8.93 -43.75 -3.625 1 92.5 202 LEU A N 1
ATOM 1576 C CA . LEU A 1 202 ? 7.473 -43.719 -3.6 1 92.5 202 LEU A CA 1
ATOM 1577 C C . LEU A 1 202 ? 6.887 -44.625 -4.672 1 92.5 202 LEU A C 1
ATOM 1579 O O . LEU A 1 202 ? 7.391 -44.656 -5.797 1 92.5 202 LEU A O 1
ATOM 1583 N N . ARG A 1 203 ? 5.836 -45.344 -4.242 1 91.62 203 ARG A N 1
ATOM 1584 C CA . ARG A 1 203 ? 5.062 -46.156 -5.172 1 91.62 203 ARG A CA 1
ATOM 1585 C C . ARG A 1 203 ? 3.66 -45.594 -5.367 1 91.62 203 ARG A C 1
ATOM 1587 O O . ARG A 1 203 ? 3.164 -44.844 -4.516 1 91.62 203 ARG A O 1
ATOM 1594 N N . VAL A 1 204 ? 3.094 -45.938 -6.512 1 94.56 204 VAL A N 1
ATOM 1595 C CA . VAL A 1 204 ? 1.737 -45.5 -6.84 1 94.56 204 VAL A CA 1
ATOM 1596 C C . VAL A 1 204 ? 0.789 -45.906 -5.707 1 94.56 204 VAL A C 1
ATOM 1598 O O . VAL A 1 204 ? -0.11 -45.125 -5.352 1 94.56 204 VAL A O 1
ATOM 1601 N N . ALA A 1 205 ? 1.029 -47 -5.172 1 94.75 205 ALA A N 1
ATOM 1602 C CA . ALA A 1 205 ? 0.166 -47.5 -4.105 1 94.75 205 ALA A CA 1
ATOM 1603 C C . ALA A 1 205 ? 0.206 -46.594 -2.887 1 94.75 205 ALA A C 1
ATOM 1605 O O . ALA A 1 205 ? -0.804 -46.406 -2.203 1 94.75 205 ALA A O 1
ATOM 1606 N N . ASP A 1 206 ? 1.385 -46.125 -2.553 1 94.12 206 ASP A N 1
ATOM 1607 C CA . ASP A 1 206 ? 1.532 -45.188 -1.438 1 94.12 206 ASP A CA 1
ATOM 1608 C C . ASP A 1 206 ? 0.685 -43.938 -1.655 1 94.12 206 ASP A C 1
ATOM 1610 O O . ASP A 1 206 ? -0.033 -43.5 -0.751 1 94.12 206 ASP A O 1
ATOM 1614 N N . ALA A 1 207 ? 0.75 -43.375 -2.844 1 94.56 207 ALA A N 1
ATOM 1615 C CA . ALA A 1 207 ? -0.007 -42.188 -3.186 1 94.56 207 ALA A CA 1
ATOM 1616 C C . ALA A 1 207 ? -1.506 -42.469 -3.209 1 94.56 207 ALA A C 1
ATOM 1618 O O . ALA A 1 207 ? -2.307 -41.656 -2.762 1 94.56 207 ALA A O 1
ATOM 1619 N N . ALA A 1 208 ? -1.871 -43.562 -3.732 1 95.5 208 ALA A N 1
ATOM 1620 C CA . ALA A 1 208 ? -3.27 -44 -3.771 1 95.5 208 ALA A CA 1
ATOM 1621 C C . ALA A 1 208 ? -3.859 -44.062 -2.365 1 95.5 208 ALA A C 1
ATOM 1623 O O . ALA A 1 208 ? -5.02 -43.688 -2.152 1 95.5 208 ALA A O 1
ATOM 1624 N N . GLY A 1 209 ? -3.076 -44.469 -1.482 1 94.62 209 GLY A N 1
ATOM 1625 C CA . GLY A 1 209 ? -3.5 -44.562 -0.094 1 94.62 209 GLY A CA 1
ATOM 1626 C C . GLY A 1 209 ? -3.871 -43.219 0.51 1 94.62 209 GLY A C 1
ATOM 1627 O O . GLY A 1 209 ? -4.812 -43.125 1.302 1 94.62 209 GLY A O 1
ATOM 1628 N N . VAL A 1 210 ? -3.17 -42.25 0.123 1 93.25 210 VAL A N 1
ATOM 1629 C CA . VAL A 1 210 ? -3.443 -40.906 0.616 1 93.25 210 VAL A CA 1
ATOM 1630 C C . VAL A 1 210 ? -4.871 -40.5 0.257 1 93.25 210 VAL A C 1
ATOM 1632 O O . VAL A 1 210 ? -5.531 -39.781 1.016 1 93.25 210 VAL A O 1
ATOM 1635 N N . CYS A 1 211 ? -5.422 -40.969 -0.814 1 92.75 211 CYS A N 1
ATOM 1636 C CA . CYS A 1 211 ? -6.742 -40.625 -1.318 1 92.75 211 CYS A CA 1
ATOM 1637 C C . CYS A 1 211 ? -7.758 -41.719 -0.994 1 92.75 211 CYS A C 1
ATOM 1639 O O . CYS A 1 211 ? -8.938 -41.594 -1.315 1 92.75 211 CYS A O 1
ATOM 1641 N N . SER A 1 212 ? -7.301 -42.781 -0.44 1 94.81 212 SER A N 1
ATOM 1642 C CA . SER A 1 212 ? -8.133 -43.938 -0.203 1 94.81 212 SER A CA 1
ATOM 1643 C C . SER A 1 212 ? -8.664 -44.531 -1.513 1 94.81 212 SER A C 1
ATOM 1645 O O . SER A 1 212 ? -9.852 -44.844 -1.621 1 94.81 212 SER A O 1
ATOM 1647 N N . PHE A 1 213 ? -7.844 -44.562 -2.535 1 95.06 213 PHE A N 1
ATOM 1648 C CA . PHE A 1 213 ? -8.164 -45.125 -3.842 1 95.06 213 PHE A CA 1
ATOM 1649 C C . PHE A 1 213 ? -7.391 -46.406 -4.078 1 95.06 213 PHE A C 1
ATOM 1651 O O . PHE A 1 213 ? -6.398 -46.688 -3.396 1 95.06 213 PHE A O 1
ATOM 1658 N N . SER A 1 214 ? -7.93 -47.188 -5.004 1 96.12 214 SER A N 1
ATOM 1659 C CA . SER A 1 214 ? -7.078 -48.219 -5.59 1 96.12 214 SER A CA 1
ATOM 1660 C C . SER A 1 214 ? -5.996 -47.594 -6.469 1 96.12 214 SER A C 1
ATOM 1662 O O . SER A 1 214 ? -6.133 -46.469 -6.934 1 96.12 214 SER A O 1
ATOM 1664 N N . SER A 1 215 ? -4.926 -48.344 -6.684 1 96.56 215 SER A N 1
ATOM 1665 C CA . SER A 1 215 ? -3.838 -47.875 -7.527 1 96.56 215 SER A CA 1
ATOM 1666 C C . SER A 1 215 ? -4.336 -47.531 -8.93 1 96.56 215 SER A C 1
ATOM 1668 O O . SER A 1 215 ? -3.939 -46.5 -9.5 1 96.56 215 SER A O 1
ATOM 1670 N N . SER A 1 216 ? -5.172 -48.406 -9.445 1 95.88 216 SER A N 1
ATOM 1671 C CA . SER A 1 216 ? -5.699 -48.188 -10.789 1 95.88 216 SER A CA 1
ATOM 1672 C C . SER A 1 216 ? -6.551 -46.938 -10.859 1 95.88 216 SER A C 1
ATOM 1674 O O . SER A 1 216 ? -6.41 -46.125 -11.789 1 95.88 216 SER A O 1
ATOM 1676 N N . HIS A 1 217 ? -7.422 -46.781 -9.906 1 95.94 217 HIS A N 1
ATOM 1677 C CA . HIS A 1 217 ? -8.258 -45.594 -9.859 1 95.94 217 HIS A CA 1
ATOM 1678 C C . HIS A 1 217 ? -7.418 -44.344 -9.648 1 95.94 217 HIS A C 1
ATOM 1680 O O . HIS A 1 217 ? -7.672 -43.312 -10.281 1 95.94 217 HIS A O 1
ATOM 1686 N N . PHE A 1 218 ? -6.469 -44.406 -8.82 1 96.38 218 PHE A N 1
ATOM 1687 C CA . PHE A 1 218 ? -5.598 -43.281 -8.539 1 96.38 218 PHE A CA 1
ATOM 1688 C C . PHE A 1 218 ? -4.875 -42.812 -9.797 1 96.38 218 PHE A C 1
ATOM 1690 O O . PHE A 1 218 ? -4.836 -41.625 -10.094 1 96.38 218 PHE A O 1
ATOM 1697 N N . MET A 1 219 ? -4.301 -43.719 -10.516 1 95.25 219 MET A N 1
ATOM 1698 C CA . MET A 1 219 ? -3.529 -43.375 -11.711 1 95.25 219 MET A CA 1
ATOM 1699 C C . MET A 1 219 ? -4.398 -42.656 -12.734 1 95.25 219 MET A C 1
ATOM 1701 O O . MET A 1 219 ? -3.98 -41.656 -13.305 1 95.25 219 MET A O 1
ATOM 1705 N N . ARG A 1 220 ? -5.598 -43.125 -12.898 1 94.19 220 ARG A N 1
ATOM 1706 C CA . ARG A 1 220 ? -6.52 -42.469 -13.836 1 94.19 220 ARG A CA 1
ATOM 1707 C C . ARG A 1 220 ? -6.934 -41.094 -13.352 1 94.19 220 ARG A C 1
ATOM 1709 O O . ARG A 1 220 ? -6.898 -40.125 -14.117 1 94.19 220 ARG A O 1
ATOM 1716 N N . TRP A 1 221 ? -7.328 -41.094 -12.125 1 93.56 221 TRP A N 1
ATOM 1717 C CA . TRP A 1 221 ? -7.77 -39.844 -11.5 1 93.56 221 TRP A CA 1
ATOM 1718 C C . TRP A 1 221 ? -6.66 -38.781 -11.523 1 93.56 221 TRP A C 1
ATOM 1720 O O . TRP A 1 221 ? -6.891 -37.656 -11.906 1 93.56 221 TRP A O 1
ATOM 1730 N N . PHE A 1 222 ? -5.453 -39.188 -11.148 1 94.62 222 PHE A N 1
ATOM 1731 C CA . PHE A 1 222 ? -4.328 -38.25 -11.062 1 94.62 222 PHE A CA 1
ATOM 1732 C C . PHE A 1 222 ? -3.998 -37.688 -12.438 1 94.62 222 PHE A C 1
ATOM 1734 O O . PHE A 1 222 ? -3.768 -36.469 -12.57 1 94.62 222 PHE A O 1
ATOM 1741 N N . ARG A 1 223 ? -3.959 -38.5 -13.43 1 91.81 223 ARG A N 1
ATOM 1742 C CA . ARG A 1 223 ? -3.707 -38.031 -14.789 1 91.81 223 ARG A CA 1
ATOM 1743 C C . ARG A 1 223 ? -4.789 -37.094 -15.25 1 91.81 223 ARG A C 1
ATOM 1745 O O . ARG A 1 223 ? -4.496 -36.062 -15.906 1 91.81 223 ARG A O 1
ATOM 1752 N N . GLN A 1 224 ? -5.996 -37.406 -14.906 1 90 224 GLN A N 1
ATOM 1753 C CA . GLN A 1 224 ? -7.109 -36.531 -15.258 1 90 224 GLN A CA 1
ATOM 1754 C C . GLN A 1 224 ? -6.969 -35.188 -14.578 1 90 224 GLN A C 1
ATOM 1756 O O . GLN A 1 224 ? -7.207 -34.125 -15.195 1 90 224 GLN A O 1
ATOM 1761 N N . MET A 1 225 ? -6.543 -35.219 -13.359 1 89.06 225 MET A N 1
ATOM 1762 C CA . MET A 1 225 ? -6.488 -34 -12.547 1 89.06 225 MET A CA 1
ATOM 1763 C C . MET A 1 225 ? -5.266 -33.156 -12.906 1 89.06 225 MET A C 1
ATOM 1765 O O . MET A 1 225 ? -5.309 -31.938 -12.828 1 89.06 225 MET A O 1
ATOM 1769 N N . THR A 1 226 ? -4.129 -33.75 -13.32 1 89.94 226 THR A N 1
ATOM 1770 C CA . THR A 1 226 ? -2.873 -33.031 -13.43 1 89.94 226 THR A CA 1
ATOM 1771 C C . THR A 1 226 ? -2.4 -32.969 -14.875 1 89.94 226 THR A C 1
ATOM 1773 O O . THR A 1 226 ? -1.512 -32.188 -15.211 1 89.94 226 THR A O 1
ATOM 1776 N N . GLY A 1 227 ? -2.947 -33.844 -15.742 1 85.5 227 GLY A N 1
ATOM 1777 C CA . GLY A 1 227 ? -2.553 -33.906 -17.141 1 85.5 227 GLY A CA 1
ATOM 1778 C C . GLY A 1 227 ? -1.341 -34.781 -17.391 1 85.5 227 GLY A C 1
ATOM 1779 O O . GLY A 1 227 ? -0.887 -34.906 -18.516 1 85.5 227 GLY A O 1
ATOM 1780 N N . GLN A 1 228 ? -0.832 -35.406 -16.328 1 88.56 228 GLN A N 1
ATOM 1781 C CA . GLN A 1 228 ? 0.319 -36.281 -16.484 1 88.56 228 GLN A CA 1
ATOM 1782 C C . GLN A 1 228 ? 0.239 -37.469 -15.508 1 88.56 228 GLN A C 1
ATOM 1784 O O . GLN A 1 228 ? -0.58 -37.438 -14.586 1 88.56 228 GLN A O 1
ATOM 1789 N N . SER A 1 229 ? 0.992 -38.5 -15.781 1 93.88 229 SER A N 1
ATOM 1790 C CA . SER A 1 229 ? 1.041 -39.656 -14.875 1 93.88 229 SER A CA 1
ATOM 1791 C C . SER A 1 229 ? 1.71 -39.281 -13.555 1 93.88 229 SER A C 1
ATOM 1793 O O . SER A 1 229 ? 2.461 -38.312 -13.484 1 93.88 229 SER A O 1
ATOM 1795 N N . PHE A 1 230 ? 1.435 -40.062 -12.523 1 95.06 230 PHE A N 1
ATOM 1796 C CA . PHE A 1 230 ? 2.021 -39.844 -11.203 1 95.06 230 PHE A CA 1
ATOM 1797 C C . PHE A 1 230 ? 3.543 -39.906 -11.273 1 95.06 230 PHE A C 1
ATOM 1799 O O . PHE A 1 230 ? 4.219 -39.031 -10.719 1 95.06 230 PHE A O 1
ATOM 1806 N N . VAL A 1 231 ? 4.055 -40.812 -11.992 1 93.69 231 VAL A N 1
ATOM 1807 C CA . VAL A 1 231 ? 5.496 -41 -12.086 1 93.69 231 VAL A CA 1
ATOM 1808 C C . VAL A 1 231 ? 6.133 -39.812 -12.781 1 93.69 231 VAL A C 1
ATOM 1810 O O . VAL A 1 231 ? 7.16 -39.281 -12.328 1 93.69 231 VAL A O 1
ATOM 1813 N N . ALA A 1 232 ? 5.535 -39.406 -13.898 1 92.94 232 ALA A N 1
ATOM 1814 C CA . ALA A 1 232 ? 6.035 -38.25 -14.609 1 92.94 232 ALA A CA 1
ATOM 1815 C C . ALA A 1 232 ? 6.016 -37 -13.711 1 92.94 232 ALA A C 1
ATOM 1817 O O . ALA A 1 232 ? 6.969 -36.219 -13.695 1 92.94 232 ALA A O 1
ATOM 1818 N N . PHE A 1 233 ? 4.91 -36.875 -12.992 1 93.94 233 PHE A N 1
ATOM 1819 C CA . PHE A 1 233 ? 4.762 -35.75 -12.07 1 93.94 233 PHE A CA 1
ATOM 1820 C C . PHE A 1 233 ? 5.852 -35.781 -11 1 93.94 233 PHE A C 1
ATOM 1822 O O . PHE A 1 233 ? 6.496 -34.75 -10.742 1 93.94 233 PHE A O 1
ATOM 1829 N N . LEU A 1 234 ? 6.023 -36.875 -10.359 1 94.31 234 LEU A N 1
ATOM 1830 C CA . LEU A 1 234 ? 7.02 -37.062 -9.312 1 94.31 234 LEU A CA 1
ATOM 1831 C C . LEU A 1 234 ? 8.422 -36.75 -9.828 1 94.31 234 LEU A C 1
ATOM 1833 O O . LEU A 1 234 ? 9.188 -36.062 -9.156 1 94.31 234 LEU A O 1
ATOM 1837 N N . ASN A 1 235 ? 8.727 -37.219 -10.953 1 93.62 235 ASN A N 1
ATOM 1838 C CA . ASN A 1 235 ? 10.031 -36.969 -11.547 1 93.62 235 ASN A CA 1
ATOM 1839 C C . ASN A 1 235 ? 10.25 -35.469 -11.789 1 93.62 235 ASN A C 1
ATOM 1841 O O . ASN A 1 235 ? 11.336 -34.938 -11.523 1 93.62 235 ASN A O 1
ATOM 1845 N N . GLU A 1 236 ? 9.234 -34.875 -12.367 1 92.62 236 GLU A N 1
ATOM 1846 C CA . GLU A 1 236 ? 9.328 -33.438 -12.586 1 92.62 236 GLU A CA 1
ATOM 1847 C C . GLU A 1 236 ? 9.547 -32.688 -11.273 1 92.62 236 GLU A C 1
ATOM 1849 O O . GLU A 1 236 ? 10.352 -31.766 -11.211 1 92.62 236 GLU A O 1
ATOM 1854 N N . TYR A 1 237 ? 8.805 -33.062 -10.281 1 93.62 237 TYR A N 1
ATOM 1855 C CA . TYR A 1 237 ? 8.977 -32.469 -8.961 1 93.62 237 TYR A CA 1
ATOM 1856 C C . TYR A 1 237 ? 10.414 -32.625 -8.477 1 93.62 237 TYR A C 1
ATOM 1858 O O . TYR A 1 237 ? 11.023 -31.656 -8.008 1 93.62 237 TYR A O 1
ATOM 1866 N N . ARG A 1 238 ? 10.922 -33.75 -8.594 1 94.62 238 ARG A N 1
ATOM 1867 C CA . ARG A 1 238 ? 12.281 -34.062 -8.156 1 94.62 238 ARG A CA 1
ATOM 1868 C C . ARG A 1 238 ? 13.305 -33.25 -8.953 1 94.62 238 ARG A C 1
ATOM 1870 O O . ARG A 1 238 ? 14.281 -32.75 -8.383 1 94.62 238 ARG A O 1
ATOM 1877 N N . LEU A 1 239 ? 13.086 -33.156 -10.234 1 93.06 239 LEU A N 1
ATOM 1878 C CA . LEU A 1 239 ? 13.984 -32.375 -11.078 1 93.06 239 LEU A CA 1
ATOM 1879 C C . LEU A 1 239 ? 13.992 -30.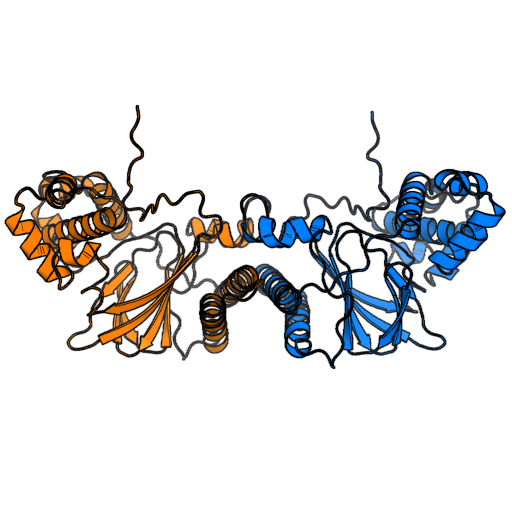906 -10.664 1 93.06 239 LEU A C 1
ATOM 1881 O O . LEU A 1 239 ? 15.047 -30.281 -10.602 1 93.06 239 LEU A O 1
ATOM 1885 N N . ASN A 1 240 ? 12.812 -30.391 -10.406 1 91.12 240 ASN A N 1
ATOM 1886 C CA . ASN A 1 240 ? 12.703 -29.016 -9.961 1 91.12 240 ASN A CA 1
ATOM 1887 C C . ASN A 1 240 ? 13.391 -28.812 -8.609 1 91.12 240 ASN A C 1
ATOM 1889 O O . ASN A 1 240 ? 14.062 -27.797 -8.398 1 91.12 240 ASN A O 1
ATOM 1893 N N . ALA A 1 241 ? 13.242 -29.703 -7.738 1 92.19 241 ALA A N 1
ATOM 1894 C CA . ALA A 1 241 ? 13.922 -29.656 -6.445 1 92.19 241 ALA A CA 1
ATOM 1895 C C . ALA A 1 241 ? 15.438 -29.672 -6.621 1 92.19 241 ALA A C 1
ATOM 1897 O O . ALA A 1 241 ? 16.156 -28.953 -5.926 1 92.19 241 ALA A O 1
ATOM 1898 N N . ALA A 1 242 ? 15.844 -30.453 -7.492 1 93.62 242 ALA A N 1
ATOM 1899 C CA . ALA A 1 242 ? 17.266 -30.531 -7.785 1 93.62 242 ALA A CA 1
ATOM 1900 C C . ALA A 1 242 ? 17.781 -29.203 -8.344 1 93.62 242 ALA A C 1
ATOM 1902 O O . ALA A 1 242 ? 18.875 -28.75 -7.973 1 93.62 242 ALA A O 1
ATOM 1903 N N . ALA A 1 243 ? 17.047 -28.688 -9.25 1 91.06 243 ALA A N 1
ATOM 1904 C CA . ALA A 1 243 ? 17.422 -27.406 -9.828 1 91.06 243 ALA A CA 1
ATOM 1905 C C . ALA A 1 243 ? 17.594 -26.344 -8.75 1 91.06 243 ALA A C 1
ATOM 1907 O O . ALA A 1 243 ? 18.547 -25.562 -8.773 1 91.06 243 ALA A O 1
ATOM 1908 N N . GLU A 1 244 ? 16.672 -26.344 -7.883 1 89.31 244 GLU A N 1
ATOM 1909 C CA . GLU A 1 244 ? 16.75 -25.406 -6.773 1 89.31 244 GLU A CA 1
ATOM 1910 C C . GLU A 1 244 ? 18 -25.641 -5.926 1 89.31 244 GLU A C 1
ATOM 1912 O O . GLU A 1 244 ? 18.672 -24.688 -5.535 1 89.31 244 GLU A O 1
ATOM 1917 N N . ALA A 1 245 ? 18.266 -26.828 -5.676 1 91.19 245 ALA A N 1
ATOM 1918 C CA . ALA A 1 245 ? 19.438 -27.188 -4.875 1 91.19 245 ALA A CA 1
ATOM 1919 C C . ALA A 1 245 ? 20.734 -26.797 -5.582 1 91.19 245 ALA A C 1
ATOM 1921 O O . ALA A 1 245 ? 21.703 -26.375 -4.941 1 91.19 245 ALA A O 1
ATOM 1922 N N . LEU A 1 246 ? 20.719 -26.953 -6.852 1 91.81 246 LEU A N 1
ATOM 1923 C CA . LEU A 1 246 ? 21.906 -26.609 -7.641 1 91.81 246 LEU A CA 1
ATOM 1924 C C . LEU A 1 246 ? 22.203 -25.125 -7.523 1 91.81 246 LEU A C 1
ATOM 1926 O O . LEU A 1 246 ? 23.375 -24.719 -7.48 1 91.81 246 LEU A O 1
ATOM 1930 N N . HIS A 1 247 ? 21.203 -24.359 -7.434 1 87.75 247 HIS A N 1
ATOM 1931 C CA . HIS A 1 247 ? 21.359 -22.906 -7.328 1 87.75 247 HIS A CA 1
ATOM 1932 C C . HIS A 1 247 ? 21.672 -22.5 -5.898 1 87.75 247 HIS A C 1
ATOM 1934 O O . HIS A 1 247 ? 22.422 -21.531 -5.672 1 87.75 247 HIS A O 1
ATOM 1940 N N . ALA A 1 248 ? 21.219 -23.219 -4.98 1 85.5 248 ALA A N 1
ATOM 1941 C CA . ALA A 1 248 ? 21.219 -22.766 -3.594 1 85.5 248 ALA A CA 1
ATOM 1942 C C . ALA A 1 248 ? 22.406 -23.344 -2.82 1 85.5 248 ALA A C 1
ATOM 1944 O O . ALA A 1 248 ? 22.734 -22.859 -1.736 1 85.5 248 ALA A O 1
ATOM 1945 N N . THR A 1 249 ? 23.031 -24.359 -3.354 1 88.94 249 THR A N 1
ATOM 1946 C CA . THR A 1 249 ? 24.094 -25.047 -2.609 1 88.94 249 THR A CA 1
ATOM 1947 C C . THR A 1 249 ? 25.297 -25.312 -3.5 1 88.94 249 THR A C 1
ATOM 1949 O O . THR A 1 249 ? 25.234 -25.141 -4.719 1 88.94 249 THR A O 1
ATOM 1952 N N . ASP A 1 250 ? 26.359 -25.734 -2.787 1 91.75 250 ASP A N 1
ATOM 1953 C CA . ASP A 1 250 ? 27.562 -26.125 -3.512 1 91.75 250 ASP A CA 1
ATOM 1954 C C . ASP A 1 250 ? 27.75 -27.641 -3.5 1 91.75 250 ASP A C 1
ATOM 1956 O O . ASP A 1 250 ? 28.844 -28.125 -3.746 1 91.75 250 ASP A O 1
ATOM 1960 N N . GLU A 1 251 ? 26.734 -28.297 -3.223 1 93.75 251 GLU A N 1
ATOM 1961 C CA . GLU A 1 251 ? 26.812 -29.75 -3.191 1 93.75 251 GLU A CA 1
ATOM 1962 C C . GLU A 1 251 ? 27.078 -30.312 -4.582 1 93.75 251 GLU A C 1
ATOM 1964 O O . GLU A 1 251 ? 26.75 -29.688 -5.59 1 93.75 251 GLU A O 1
ATOM 1969 N N . THR A 1 252 ? 27.625 -31.5 -4.531 1 94.94 252 THR A N 1
ATOM 1970 C CA . THR A 1 252 ? 27.891 -32.125 -5.82 1 94.94 252 THR A CA 1
ATOM 1971 C C . THR A 1 252 ? 26.594 -32.531 -6.5 1 94.94 252 THR A C 1
ATOM 1973 O O . THR A 1 252 ? 25.578 -32.75 -5.836 1 94.94 252 THR A O 1
ATOM 1976 N N . VAL A 1 253 ? 26.656 -32.719 -7.777 1 95.56 253 VAL A N 1
ATOM 1977 C CA . VAL A 1 253 ? 25.5 -33.156 -8.555 1 95.56 253 VAL A CA 1
ATOM 1978 C C . VAL A 1 253 ? 25.016 -34.5 -8.062 1 95.56 253 VAL A C 1
ATOM 1980 O O . VAL A 1 253 ? 23.812 -34.75 -7.953 1 95.56 253 VAL A O 1
ATOM 1983 N N . LEU A 1 254 ? 25.969 -35.344 -7.793 1 94.94 254 LEU A N 1
ATOM 1984 C CA . LEU A 1 254 ? 25.625 -36.688 -7.309 1 94.94 254 LEU A CA 1
ATOM 1985 C C . LEU A 1 254 ? 24.844 -36.625 -6.008 1 94.94 254 LEU A C 1
ATOM 1987 O O . LEU A 1 254 ? 23.828 -37.281 -5.852 1 94.94 254 LEU A O 1
ATOM 1991 N N . THR A 1 255 ? 25.297 -35.844 -5.109 1 95.69 255 THR A N 1
ATOM 1992 C CA . THR A 1 255 ? 24.641 -35.688 -3.816 1 95.69 255 THR A CA 1
ATOM 1993 C C . THR A 1 255 ? 23.234 -35.125 -3.986 1 95.69 255 THR A C 1
ATOM 1995 O O . THR A 1 255 ? 22.281 -35.625 -3.381 1 95.69 255 THR A O 1
ATOM 1998 N N . ILE A 1 256 ? 23.109 -34.125 -4.848 1 96.12 256 ILE A N 1
ATOM 1999 C CA . ILE A 1 256 ? 21.828 -33.5 -5.078 1 96.12 256 ILE A CA 1
ATOM 2000 C C . ILE A 1 256 ? 20.859 -34.469 -5.723 1 96.12 256 ILE A C 1
ATOM 2002 O O . ILE A 1 256 ? 19.703 -34.562 -5.32 1 96.12 256 ILE A O 1
ATOM 2006 N N . ALA A 1 257 ? 21.359 -35.219 -6.652 1 96 257 ALA A N 1
ATOM 2007 C CA . ALA A 1 257 ? 20.516 -36.188 -7.316 1 96 257 ALA A CA 1
ATOM 2008 C C . ALA A 1 257 ? 19.984 -37.219 -6.316 1 96 257 ALA A C 1
ATOM 2010 O O . ALA A 1 257 ? 18.781 -37.5 -6.301 1 96 257 ALA A O 1
ATOM 2011 N N . SER A 1 258 ? 20.859 -37.656 -5.504 1 94.5 258 SER A N 1
ATOM 2012 C CA . SER A 1 258 ? 20.469 -38.688 -4.516 1 94.5 258 SER A CA 1
ATOM 2013 C C . SER A 1 258 ? 19.484 -38.125 -3.508 1 94.5 258 SER A C 1
ATOM 2015 O O . SER A 1 258 ? 18.469 -38.781 -3.197 1 94.5 258 SER A O 1
ATOM 2017 N N . ARG A 1 259 ? 19.672 -37 -3.096 1 94.25 259 ARG A N 1
ATOM 2018 C CA . ARG A 1 259 ? 18.812 -36.406 -2.08 1 94.25 259 ARG A CA 1
ATOM 2019 C C . ARG A 1 259 ? 17.438 -36.062 -2.65 1 94.25 259 ARG A C 1
ATOM 2021 O O . ARG A 1 259 ? 16.469 -35.969 -1.91 1 94.25 259 ARG A O 1
ATOM 2028 N N . CYS A 1 260 ? 17.469 -35.906 -3.951 1 95.31 260 CYS A N 1
ATOM 2029 C CA . CYS A 1 260 ? 16.219 -35.562 -4.582 1 95.31 260 CYS A CA 1
ATOM 2030 C C . CYS A 1 260 ? 15.461 -36.781 -5.055 1 95.31 260 CYS A C 1
ATOM 2032 O O . CYS A 1 260 ? 14.422 -36.688 -5.703 1 95.31 260 CYS A O 1
ATOM 2034 N N . GLY A 1 261 ? 15.992 -37.969 -4.77 1 94.69 261 GLY A N 1
ATOM 2035 C CA . GLY A 1 261 ? 15.242 -39.188 -4.977 1 94.69 261 GLY A CA 1
ATOM 2036 C C . GLY A 1 261 ? 15.664 -39.969 -6.219 1 94.69 261 GLY A C 1
ATOM 2037 O O . GLY A 1 261 ? 15.008 -40.938 -6.621 1 94.69 261 GLY A O 1
ATOM 2038 N N . PHE A 1 262 ? 16.719 -39.531 -6.852 1 94.81 262 PHE A N 1
ATOM 2039 C CA . PHE A 1 262 ? 17.234 -40.281 -8 1 94.81 262 PHE A CA 1
ATOM 2040 C C . PHE A 1 262 ? 18.281 -41.281 -7.57 1 94.81 262 PHE A C 1
ATOM 2042 O O . PHE A 1 262 ? 19.312 -40.906 -7.004 1 94.81 262 PHE A O 1
ATOM 2049 N N . GLU A 1 263 ? 18.016 -42.5 -7.91 1 90.62 263 GLU A N 1
ATOM 2050 C CA . GLU A 1 263 ? 18.938 -43.562 -7.527 1 90.62 263 GLU A CA 1
ATOM 2051 C C . GLU A 1 263 ? 20.016 -43.781 -8.594 1 90.62 263 GLU A C 1
ATOM 2053 O O . GLU A 1 263 ? 21.078 -44.312 -8.312 1 90.62 263 GLU A O 1
ATOM 2058 N N . ASN A 1 264 ? 19.688 -43.375 -9.742 1 92.94 264 ASN A N 1
ATOM 2059 C CA . ASN A 1 264 ? 20.578 -43.531 -10.883 1 92.94 264 ASN A CA 1
ATOM 2060 C C . ASN A 1 264 ? 21.016 -42.188 -11.445 1 92.94 264 ASN A C 1
ATOM 2062 O O . ASN A 1 264 ? 20.219 -41.438 -12.031 1 92.94 264 ASN A O 1
ATOM 2066 N N . LEU A 1 265 ? 22.344 -41.938 -11.32 1 94.62 265 LEU A N 1
ATOM 2067 C CA . LEU A 1 265 ? 22.875 -40.625 -11.734 1 94.62 265 LEU A CA 1
ATOM 2068 C C . LEU A 1 265 ? 22.75 -40.469 -13.242 1 94.62 265 LEU A C 1
ATOM 2070 O O . LEU A 1 265 ? 22.469 -39.344 -13.711 1 94.62 265 LEU A O 1
ATOM 2074 N N . SER A 1 266 ? 23 -41.469 -13.953 1 95.5 266 SER A N 1
ATOM 2075 C CA . SER A 1 266 ? 22.875 -41.406 -15.406 1 95.5 266 SER A CA 1
ATOM 2076 C C . SER A 1 266 ? 21.469 -41.031 -15.836 1 95.5 266 SER A C 1
ATOM 2078 O O . SER A 1 266 ? 21.281 -40.219 -16.734 1 95.5 266 SER A O 1
ATOM 2080 N N . TYR A 1 267 ? 20.609 -41.656 -15.18 1 94.75 267 TYR A N 1
ATOM 2081 C CA . TYR A 1 267 ? 19.219 -41.344 -15.461 1 94.75 267 TYR A CA 1
ATOM 2082 C C . TYR A 1 267 ? 18.906 -39.906 -15.078 1 94.75 267 TYR A C 1
ATOM 2084 O O . TYR A 1 267 ? 18.234 -39.188 -15.828 1 94.75 267 TYR A O 1
ATOM 2092 N N . PHE A 1 268 ? 19.391 -39.531 -13.914 1 96.56 268 PHE A N 1
ATOM 2093 C CA . PHE A 1 268 ? 19.188 -38.156 -13.461 1 96.56 268 PHE A CA 1
ATOM 2094 C C . PHE A 1 268 ? 19.703 -37.156 -14.492 1 96.56 268 PHE A C 1
ATOM 2096 O O . PHE A 1 268 ? 19.016 -36.219 -14.875 1 96.56 268 PHE A O 1
ATOM 2103 N N . ASN A 1 269 ? 20.844 -37.344 -14.961 1 95.75 269 ASN A N 1
ATOM 2104 C CA . ASN A 1 269 ? 21.469 -36.406 -15.906 1 95.75 269 ASN A CA 1
ATOM 2105 C C . ASN A 1 269 ? 20.672 -36.312 -17.203 1 95.75 269 ASN A C 1
ATOM 2107 O O . ASN A 1 269 ? 20.484 -35.219 -17.734 1 95.75 269 ASN A O 1
ATOM 2111 N N . ARG A 1 270 ? 20.234 -37.469 -17.672 1 95.38 270 ARG A N 1
ATOM 2112 C CA . ARG A 1 270 ? 19.453 -37.5 -18.906 1 95.38 270 ARG A CA 1
ATOM 2113 C C . ARG A 1 270 ? 18.109 -36.781 -18.719 1 95.38 270 ARG A C 1
ATOM 2115 O O . ARG A 1 270 ? 17.703 -36 -19.578 1 95.38 270 ARG A O 1
ATOM 2122 N N . ALA A 1 271 ? 17.484 -37.125 -17.672 1 94.38 271 ALA A N 1
ATOM 2123 C CA . ALA A 1 271 ? 16.188 -36.531 -17.375 1 94.38 271 ALA A CA 1
ATOM 2124 C C . ALA A 1 271 ? 16.297 -35.031 -17.172 1 94.38 271 ALA A C 1
ATOM 2126 O O . ALA A 1 271 ? 15.445 -34.25 -17.641 1 94.38 271 ALA A O 1
ATOM 2127 N N . PHE A 1 272 ? 17.297 -34.594 -16.453 1 95.12 272 PHE A N 1
ATOM 2128 C CA . PHE A 1 272 ? 17.531 -33.188 -16.203 1 95.12 272 PHE A CA 1
ATOM 2129 C C . PHE A 1 272 ? 17.766 -32.438 -17.516 1 95.12 272 PHE A C 1
ATOM 2131 O O . PHE A 1 272 ? 17.156 -31.391 -17.75 1 95.12 272 PHE A O 1
ATOM 2138 N N . LYS A 1 273 ? 18.516 -32.969 -18.359 1 93.56 273 LYS A N 1
ATOM 2139 C CA . LYS A 1 273 ? 18.797 -32.375 -19.656 1 93.56 273 LYS A CA 1
ATOM 2140 C C . LYS A 1 273 ? 17.531 -32.312 -20.516 1 93.56 273 LYS A C 1
ATOM 2142 O O . LYS A 1 273 ? 17.281 -31.297 -21.188 1 93.56 273 LYS A O 1
ATOM 2147 N N . ALA A 1 274 ? 16.844 -33.344 -20.5 1 91.56 274 ALA A N 1
ATOM 2148 C CA . ALA A 1 274 ? 15.609 -33.375 -21.281 1 91.56 274 ALA A CA 1
ATOM 2149 C C . ALA A 1 274 ? 14.633 -32.312 -20.781 1 91.56 274 ALA A C 1
ATOM 2151 O O . ALA A 1 274 ? 13.922 -31.703 -21.594 1 91.56 274 ALA A O 1
ATOM 2152 N N . HIS A 1 275 ? 14.586 -32.156 -19.5 1 89.56 275 HIS A N 1
ATOM 2153 C CA . HIS A 1 275 ? 13.609 -31.281 -18.891 1 89.56 275 HIS A CA 1
ATOM 2154 C C . HIS A 1 275 ? 14.047 -29.812 -19 1 89.56 275 HIS A C 1
ATOM 2156 O O . HIS A 1 275 ? 13.234 -28.953 -19.328 1 89.56 275 HIS A O 1
ATOM 2162 N N . PHE A 1 276 ? 15.32 -29.453 -18.797 1 88.94 276 PHE A N 1
ATOM 2163 C CA . PHE A 1 276 ? 15.781 -28.062 -18.703 1 88.94 276 PHE A CA 1
ATOM 2164 C C . PHE A 1 276 ? 16.578 -27.688 -19.953 1 88.94 276 PHE A C 1
ATOM 2166 O O . PHE A 1 276 ? 16.922 -26.516 -20.125 1 88.94 276 PHE A O 1
ATOM 2173 N N . GLY A 1 277 ? 16.906 -28.656 -20.797 1 87.44 277 GLY A N 1
ATOM 2174 C CA . GLY A 1 277 ? 17.625 -28.375 -22.031 1 87.44 277 GLY A CA 1
ATOM 2175 C C . GLY A 1 277 ? 19.125 -28.266 -21.828 1 87.44 277 GLY A C 1
ATOM 2176 O O . GLY A 1 277 ? 19.859 -27.953 -22.766 1 87.44 277 GLY A O 1
ATOM 2177 N N . MET A 1 278 ? 19.609 -28.469 -20.625 1 90.75 278 MET A N 1
ATOM 2178 C CA . MET A 1 278 ? 21.031 -28.422 -20.297 1 90.75 278 MET A CA 1
ATOM 2179 C C . MET A 1 278 ? 21.359 -29.359 -19.141 1 90.75 278 MET A C 1
ATOM 2181 O O . MET A 1 278 ? 20.453 -29.828 -18.438 1 90.75 278 MET A O 1
ATOM 2185 N N . THR A 1 279 ? 22.625 -29.609 -19 1 94.12 279 THR A N 1
ATOM 2186 C CA . THR A 1 279 ? 23.047 -30.516 -17.938 1 94.12 279 THR A CA 1
ATOM 2187 C C . THR A 1 279 ? 23 -29.812 -16.578 1 94.12 279 THR A C 1
ATOM 2189 O O . THR A 1 279 ? 22.984 -28.594 -16.516 1 94.12 279 THR A O 1
ATOM 2192 N N . PRO A 1 280 ? 22.953 -30.641 -15.508 1 94.69 280 PRO A N 1
ATOM 2193 C CA . PRO A 1 280 ? 22.984 -30.031 -14.172 1 94.69 280 PRO A CA 1
ATOM 2194 C C . PRO A 1 280 ? 24.188 -29.125 -13.969 1 94.69 280 PRO A C 1
ATOM 2196 O O . PRO A 1 280 ? 24.062 -28.047 -13.383 1 94.69 280 PRO A O 1
ATOM 2199 N N . ARG A 1 281 ? 25.281 -29.516 -14.43 1 93 281 ARG A N 1
ATOM 2200 C CA . ARG A 1 281 ? 26.5 -28.734 -14.289 1 93 281 ARG A CA 1
ATOM 2201 C C . ARG A 1 281 ? 26.375 -27.391 -15.008 1 93 281 ARG A C 1
ATOM 2203 O O . ARG A 1 281 ? 26.766 -26.359 -14.477 1 93 281 ARG A O 1
ATOM 2210 N N . GLU A 1 282 ? 25.875 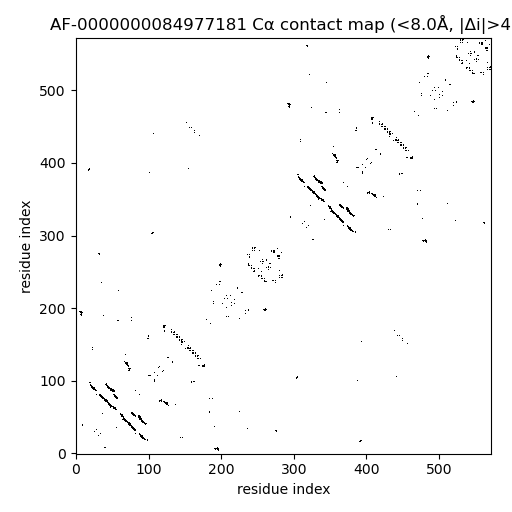-27.438 -16.203 1 92 282 GLU A N 1
ATOM 2211 C CA . GLU A 1 282 ? 25.656 -26.219 -16.984 1 92 282 GLU A CA 1
ATOM 2212 C C . GLU A 1 282 ? 24.641 -25.312 -16.297 1 92 282 GLU A C 1
ATOM 2214 O O . GLU A 1 282 ? 24.812 -24.094 -16.297 1 92 282 GLU A O 1
ATOM 2219 N N . TYR A 1 283 ? 23.641 -25.984 -15.773 1 89.94 283 TYR A N 1
ATOM 2220 C CA . TYR A 1 283 ? 22.562 -25.25 -15.102 1 89.94 283 TYR A CA 1
ATOM 2221 C C . TYR A 1 283 ? 23.094 -24.469 -13.906 1 89.94 283 TYR A C 1
ATOM 2223 O O . TYR A 1 283 ? 22.688 -23.328 -13.672 1 89.94 283 TYR A O 1
ATOM 2231 N N . ARG A 1 284 ? 23.906 -24.984 -13.125 1 89 284 ARG A N 1
ATOM 2232 C CA . ARG A 1 284 ? 24.5 -24.344 -11.945 1 89 284 ARG A CA 1
ATOM 2233 C C . ARG A 1 284 ? 25.312 -23.125 -12.336 1 89 284 ARG A C 1
ATOM 2235 O O . ARG A 1 284 ? 25.359 -22.141 -11.594 1 89 284 ARG A O 1
ATOM 2242 N N . LYS A 1 285 ? 26.016 -23.141 -13.445 1 84.62 285 LYS A N 1
ATOM 2243 C CA . LYS A 1 285 ? 26.891 -22.047 -13.883 1 84.62 285 LYS A CA 1
ATOM 2244 C C . LYS A 1 285 ? 26.078 -20.875 -14.43 1 84.62 285 LYS A C 1
ATOM 2246 O O . LYS A 1 285 ? 26.609 -19.797 -14.648 1 84.62 285 LYS A O 1
ATOM 2251 N N . LYS A 1 286 ? 24.844 -21.078 -14.594 1 74 286 LYS A N 1
ATOM 2252 C CA . LYS A 1 286 ? 23.984 -20 -15.102 1 74 286 LYS A CA 1
ATOM 2253 C C . LYS A 1 286 ? 23.578 -19.047 -13.992 1 74 286 LYS A C 1
ATOM 2255 O O . LYS A 1 286 ? 23.828 -17.844 -14.086 1 74 286 LYS A O 1
ATOM 2260 N N . MET B 1 1 ? -3.223 6.129 39.594 1 20.06 1 MET B N 1
ATOM 2261 C CA . MET B 1 1 ? -4.324 6.148 38.625 1 20.06 1 MET B CA 1
ATOM 2262 C C . MET B 1 1 ? -4.055 7.148 37.5 1 20.06 1 MET B C 1
ATOM 2264 O O . MET B 1 1 ? -4.363 8.336 37.625 1 20.06 1 MET B O 1
ATOM 2268 N N . MET B 1 2 ? -2.889 7.125 36.844 1 20.45 2 MET B N 1
ATOM 2269 C CA . MET B 1 2 ? -2.074 8.016 36.031 1 20.45 2 MET B CA 1
ATOM 2270 C C . MET B 1 2 ? -2.766 8.32 34.719 1 20.45 2 MET B C 1
ATOM 2272 O O . MET B 1 2 ? -3.055 7.414 33.938 1 20.45 2 MET B O 1
ATOM 2276 N N . HIS B 1 3 ? -3.723 9.375 34.75 1 20.73 3 HIS B N 1
ATOM 2277 C CA . HIS B 1 3 ? -4.672 9.93 33.781 1 20.73 3 HIS B CA 1
ATOM 2278 C C . HIS B 1 3 ? -4.004 10.188 32.438 1 20.73 3 HIS B C 1
ATOM 2280 O O . HIS B 1 3 ? -2.812 10.492 32.375 1 20.73 3 HIS B O 1
ATOM 2286 N N . ASN B 1 4 ? -4.555 9.562 31.391 1 25.69 4 ASN B N 1
ATOM 2287 C CA . ASN B 1 4 ? -4.258 9.523 29.969 1 25.69 4 ASN B CA 1
ATOM 2288 C C . ASN B 1 4 ? -4.031 10.922 29.406 1 25.69 4 ASN B C 1
ATOM 2290 O O . ASN B 1 4 ? -4.938 11.758 29.422 1 25.69 4 ASN B O 1
ATOM 2294 N N . GLN B 1 5 ? -2.883 11.492 29.469 1 23.41 5 GLN B N 1
ATOM 2295 C CA . GLN B 1 5 ? -2.322 12.781 29.078 1 23.41 5 GLN B CA 1
ATOM 2296 C C . GLN B 1 5 ? -2.76 13.172 27.672 1 23.41 5 GLN B C 1
ATOM 2298 O O . GLN B 1 5 ? -2.492 12.445 26.703 1 23.41 5 GLN B O 1
ATOM 2303 N N . ALA B 1 6 ? -3.824 13.922 27.484 1 28.67 6 ALA B N 1
ATOM 2304 C CA . ALA B 1 6 ? -4.402 14.586 26.328 1 28.67 6 ALA B CA 1
ATOM 2305 C C . ALA B 1 6 ? -3.352 15.406 25.578 1 28.67 6 ALA B C 1
ATOM 2307 O O . ALA B 1 6 ? -3.037 16.531 25.984 1 28.67 6 ALA B O 1
ATOM 2308 N N . SER B 1 7 ? -2.207 14.969 25.172 1 30.05 7 SER B N 1
ATOM 2309 C CA . SER B 1 7 ? -1.144 15.727 24.531 1 30.05 7 SER B CA 1
ATOM 2310 C C . SER B 1 7 ? -1.672 16.5 23.328 1 30.05 7 SER B C 1
ATOM 2312 O O . SER B 1 7 ? -2.674 16.125 22.719 1 30.05 7 SER B O 1
ATOM 2314 N N . LEU B 1 8 ? -1.483 17.672 23.188 1 32 8 LEU B N 1
ATOM 2315 C CA . LEU B 1 8 ? -1.749 18.531 22.031 1 32 8 LEU B CA 1
ATOM 2316 C C . LEU B 1 8 ? -1.582 17.766 20.734 1 32 8 LEU B C 1
ATOM 2318 O O . LEU B 1 8 ? -1.448 18.375 19.656 1 32 8 LEU B O 1
ATOM 2322 N N . GLN B 1 9 ? -1.273 16.453 20.891 1 33.38 9 GLN B N 1
ATOM 2323 C CA . GLN B 1 9 ? -1.494 15.453 19.859 1 33.38 9 GLN B CA 1
ATOM 2324 C C . GLN B 1 9 ? -2.971 15.375 19.469 1 33.38 9 GLN B C 1
ATOM 2326 O O . GLN B 1 9 ? -3.83 15.203 20.344 1 33.38 9 GLN B O 1
ATOM 2331 N N . GLU B 1 10 ? -3.461 16.172 18.625 1 34.62 10 GLU B N 1
ATOM 2332 C CA . GLU B 1 10 ? -4.812 15.766 18.234 1 34.62 10 GLU B CA 1
ATOM 2333 C C . GLU B 1 10 ? -5.016 14.266 18.422 1 34.62 10 GLU B C 1
ATOM 2335 O O . GLU B 1 10 ? -4.578 13.469 17.578 1 34.62 10 GLU B O 1
ATOM 2340 N N . THR B 1 11 ? -4.945 13.812 19.75 1 32.72 11 THR B N 1
ATOM 2341 C CA . THR B 1 11 ? -5.191 12.406 20.062 1 32.72 11 THR B CA 1
ATOM 2342 C C . THR B 1 11 ? -6.66 12.055 19.844 1 32.72 11 THR B C 1
ATOM 2344 O O . THR B 1 11 ? -7.512 12.375 20.672 1 32.72 11 THR B O 1
ATOM 2347 N N . LYS B 1 12 ? -7.41 12.352 18.875 1 32.16 12 LYS B N 1
ATOM 2348 C CA . LYS B 1 12 ? -8.703 11.672 18.812 1 32.16 12 LYS B CA 1
ATOM 2349 C C . LYS B 1 12 ? -8.57 10.211 19.25 1 32.16 12 LYS B C 1
ATOM 2351 O O . LYS B 1 12 ? -7.793 9.453 18.672 1 32.16 12 LYS B O 1
ATOM 2356 N N . GLN B 1 13 ? -8.742 9.859 20.547 1 33.12 13 GLN B N 1
ATOM 2357 C CA . GLN B 1 13 ? -8.805 8.547 21.188 1 33.12 13 GLN B CA 1
ATOM 2358 C C . GLN B 1 13 ? -9.648 7.574 20.375 1 33.12 13 GLN B C 1
ATOM 2360 O O . GLN B 1 13 ? -10.773 7.242 20.766 1 33.12 13 GLN B O 1
ATOM 2365 N N . HIS B 1 14 ? -10.055 7.898 19.172 1 34.19 14 HIS B N 1
ATOM 2366 C CA . HIS B 1 14 ? -10.984 6.871 18.719 1 34.19 14 HIS B CA 1
ATOM 2367 C C . HIS B 1 14 ? -10.406 5.477 18.922 1 34.19 14 HIS B C 1
ATOM 2369 O O . HIS B 1 14 ? -9.188 5.309 18.984 1 34.19 14 HIS B O 1
ATOM 2375 N N . GLY B 1 15 ? -11.086 4.605 19.5 1 33.88 15 GLY B N 1
ATOM 2376 C CA . GLY B 1 15 ? -10.805 3.186 19.375 1 33.88 15 GLY B CA 1
ATOM 2377 C C . GLY B 1 15 ? -9.812 2.869 18.281 1 33.88 15 GLY B C 1
ATOM 2378 O O . GLY B 1 15 ? -9.555 3.707 17.406 1 33.88 15 GLY B O 1
ATOM 2379 N N . ALA B 1 16 ? -8.883 1.94 18.469 1 43.53 16 ALA B N 1
ATOM 2380 C CA . ALA B 1 16 ? -7.828 1.529 17.547 1 43.53 16 ALA B CA 1
ATOM 2381 C C . ALA B 1 16 ? -8.242 1.768 16.094 1 43.53 16 ALA B C 1
ATOM 2383 O O . ALA B 1 16 ? -9.141 1.095 15.586 1 43.53 16 ALA B O 1
ATOM 2384 N N . VAL B 1 17 ? -8.266 3.109 15.727 1 59.75 17 VAL B N 1
ATOM 2385 C CA . VAL B 1 17 ? -8.664 3.408 14.359 1 59.75 17 VAL B CA 1
ATOM 2386 C C . VAL B 1 17 ? -7.961 2.459 13.391 1 59.75 17 VAL B C 1
ATOM 2388 O O . VAL B 1 17 ? -6.73 2.445 13.312 1 59.75 17 VAL B O 1
ATOM 2391 N N . ARG B 1 18 ? -8.586 1.459 13.062 1 73.94 18 ARG B N 1
ATOM 2392 C CA . ARG B 1 18 ? -8.055 0.381 12.242 1 73.94 18 ARG B CA 1
ATOM 2393 C C . ARG B 1 18 ? -7.703 0.882 10.844 1 73.94 18 ARG B C 1
ATOM 2395 O O . ARG B 1 18 ? -7.031 0.187 10.078 1 73.94 18 ARG B O 1
ATOM 2402 N N . PHE B 1 19 ? -8.172 2.15 10.555 1 89.88 19 PHE B N 1
ATOM 2403 C CA . PHE B 1 19 ? -7.785 2.834 9.328 1 89.88 19 PHE B CA 1
ATOM 2404 C C . PHE B 1 19 ? -7.469 4.301 9.602 1 89.88 19 PHE B C 1
ATOM 2406 O O . PHE B 1 19 ? -8.312 5.172 9.375 1 89.88 19 PHE B O 1
ATOM 2413 N N . PRO B 1 20 ? -6.254 4.637 10.188 1 92.69 20 PRO B N 1
ATOM 2414 C CA . PRO B 1 20 ? -5.883 5.984 10.633 1 92.69 20 PRO B CA 1
ATOM 2415 C C . PRO B 1 20 ? -5.672 6.953 9.469 1 92.69 20 PRO B C 1
ATOM 2417 O O . PRO B 1 20 ? -4.539 7.363 9.203 1 92.69 20 PRO B O 1
ATOM 2420 N N . PHE B 1 21 ? -6.68 7.266 8.867 1 95.94 21 PHE B N 1
ATOM 2421 C CA . PHE B 1 21 ? -6.773 8.133 7.691 1 95.94 21 PHE B CA 1
ATOM 2422 C C . PHE B 1 21 ? -8.016 9.008 7.766 1 95.94 21 PHE B C 1
ATOM 2424 O O . PHE B 1 21 ? -9.086 8.547 8.156 1 95.94 21 PHE B O 1
ATOM 2431 N N . ASN B 1 22 ? -7.848 10.297 7.418 1 95.31 22 ASN B N 1
ATOM 2432 C CA . ASN B 1 22 ? -8.961 11.242 7.359 1 95.31 22 ASN B CA 1
ATOM 2433 C C . ASN B 1 22 ? -8.773 12.25 6.23 1 95.31 22 ASN B C 1
ATOM 2435 O O . ASN B 1 22 ? -7.664 12.727 5.992 1 95.31 22 ASN B O 1
ATOM 2439 N N . LEU B 1 23 ? -9.773 12.492 5.477 1 97.06 23 LEU B N 1
ATOM 2440 C CA . LEU B 1 23 ? -9.805 13.453 4.383 1 97.06 23 LEU B CA 1
ATOM 2441 C C . LEU B 1 23 ? -11.055 14.336 4.469 1 97.06 23 LEU B C 1
ATOM 2443 O O . LEU B 1 23 ? -12.172 13.82 4.551 1 97.06 23 LEU B O 1
ATOM 2447 N N . TYR B 1 24 ? -10.852 15.641 4.551 1 93.94 24 TYR B N 1
ATOM 2448 C CA . TYR B 1 24 ? -12.008 16.531 4.609 1 93.94 24 TYR B CA 1
ATOM 2449 C C . TYR B 1 24 ? -11.672 17.891 4.016 1 93.94 24 TYR B C 1
ATOM 2451 O O . TYR B 1 24 ? -10.523 18.344 4.074 1 93.94 24 TYR B O 1
ATOM 2459 N N . PRO B 1 25 ? -12.656 18.5 3.406 1 96.12 25 PRO B N 1
ATOM 2460 C CA . PRO B 1 25 ? -12.461 19.844 2.863 1 96.12 25 PRO B CA 1
ATOM 2461 C C . PRO B 1 25 ? -12.375 20.906 3.949 1 96.12 25 PRO B C 1
ATOM 2463 O O . PRO B 1 25 ? -13.039 20.797 4.98 1 96.12 25 PRO B O 1
ATOM 2466 N N . CYS B 1 26 ? -11.578 21.938 3.732 1 95.81 26 CYS B N 1
ATOM 2467 C CA . CYS B 1 26 ? -11.43 23.062 4.652 1 95.81 26 CYS B CA 1
ATOM 2468 C C . CYS B 1 26 ? -11.445 24.391 3.908 1 95.81 26 CYS B C 1
ATOM 2470 O O . CYS B 1 26 ? -11.086 24.453 2.732 1 95.81 26 CYS B O 1
ATOM 2472 N N . THR B 1 27 ? -11.875 25.375 4.559 1 95.31 27 THR B N 1
ATOM 2473 C CA . THR B 1 27 ? -11.875 26.734 4.043 1 95.31 27 THR B CA 1
ATOM 2474 C C . THR B 1 27 ? -11.297 27.703 5.074 1 95.31 27 THR B C 1
ATOM 2476 O O . THR B 1 27 ? -11.641 27.641 6.254 1 95.31 27 THR B O 1
ATOM 2479 N N . ILE B 1 28 ? -10.461 28.656 4.645 1 93.44 28 ILE B N 1
ATOM 2480 C CA . ILE B 1 28 ? -9.898 29.703 5.477 1 93.44 28 ILE B CA 1
ATOM 2481 C C . ILE B 1 28 ? -10.031 31.047 4.766 1 93.44 28 ILE B C 1
ATOM 2483 O O . ILE B 1 28 ? -9.508 31.234 3.666 1 93.44 28 ILE B O 1
ATOM 2487 N N . PRO B 1 29 ? -10.602 32.031 5.227 1 91.62 29 PRO B N 1
ATOM 2488 C CA . PRO B 1 29 ? -11.492 31.875 6.379 1 91.62 29 PRO B CA 1
ATOM 2489 C C . PRO B 1 29 ? -12.789 31.172 6.027 1 91.62 29 PRO B C 1
ATOM 2491 O O . PRO B 1 29 ? -13.141 31.062 4.848 1 91.62 29 PRO B O 1
ATOM 2494 N N . GLY B 1 30 ? -13.523 30.734 6.973 1 87.38 30 GLY B N 1
ATOM 2495 C CA . GLY B 1 30 ? -14.766 30 6.812 1 87.38 30 GLY B CA 1
ATOM 2496 C C . GLY B 1 30 ? -15.023 29.016 7.938 1 87.38 30 GLY B C 1
ATOM 2497 O O . GLY B 1 30 ? -15.68 29.344 8.922 1 87.38 30 GLY B O 1
ATOM 2498 N N . ASP B 1 31 ? -14.414 27.875 7.719 1 79.5 31 ASP B N 1
ATOM 2499 C CA . ASP B 1 31 ? -14.539 26.891 8.781 1 79.5 31 ASP B CA 1
ATOM 2500 C C . ASP B 1 31 ? -13.836 27.359 10.055 1 79.5 31 ASP B C 1
ATOM 2502 O O . ASP B 1 31 ? -14.305 27.094 11.164 1 79.5 31 ASP B O 1
ATOM 2506 N N . PHE B 1 32 ? -12.734 28.047 9.852 1 80.19 32 PHE B N 1
ATOM 2507 C CA . PHE B 1 32 ? -11.922 28.656 10.891 1 80.19 32 PHE B CA 1
ATOM 2508 C C . PHE B 1 32 ? -11.094 29.812 10.328 1 80.19 32 PHE B C 1
ATOM 2510 O O . PHE B 1 32 ? -10.852 29.875 9.125 1 80.19 32 PHE B O 1
ATOM 2517 N N . PRO B 1 33 ? -10.719 30.672 11.234 1 84.25 33 PRO B N 1
ATOM 2518 C CA . PRO B 1 33 ? -9.945 31.812 10.734 1 84.25 33 PRO B CA 1
ATOM 2519 C C . PRO B 1 33 ? -8.539 31.422 10.289 1 84.25 33 PRO B C 1
ATOM 2521 O O . PRO B 1 33 ? -7.992 32.031 9.359 1 84.25 33 PRO B O 1
ATOM 2524 N N . GLN B 1 34 ? -7.98 30.484 10.984 1 89.31 34 GLN B N 1
ATOM 2525 C CA . GLN B 1 34 ? -6.645 30 10.688 1 89.31 34 GLN B CA 1
ATOM 2526 C C . GLN B 1 34 ? -6.398 28.641 11.352 1 89.31 34 GLN B C 1
ATOM 2528 O O . GLN B 1 34 ? -7.18 28.219 12.203 1 89.31 34 GLN B O 1
ATOM 2533 N N . VAL B 1 35 ? -5.422 27.938 10.922 1 90.25 35 VAL B N 1
ATOM 2534 C CA . VAL B 1 35 ? -4.816 26.844 11.664 1 90.25 35 VAL B CA 1
ATOM 2535 C C . VAL B 1 35 ? -3.52 27.312 12.32 1 90.25 35 VAL B C 1
ATOM 2537 O O . VAL B 1 35 ? -2.518 27.531 11.641 1 90.25 35 VAL B O 1
ATOM 2540 N N . ALA B 1 36 ? -3.594 27.406 13.633 1 87.31 36 ALA B N 1
ATOM 2541 C CA . ALA B 1 36 ? -2.457 27.938 14.391 1 87.31 36 ALA B CA 1
ATOM 2542 C C . ALA B 1 36 ? -1.25 27 14.273 1 87.31 36 ALA B C 1
ATOM 2544 O O . ALA B 1 36 ? -1.397 25.828 13.969 1 87.31 36 ALA B O 1
ATOM 2545 N N . LEU B 1 37 ? -0.127 27.594 14.5 1 88 37 LEU B N 1
ATOM 2546 C CA . LEU B 1 37 ? 1.126 26.844 14.414 1 88 37 LEU B CA 1
ATOM 2547 C C . LEU B 1 37 ? 1.089 25.625 15.32 1 88 37 LEU B C 1
ATOM 2549 O O . LEU B 1 37 ? 0.718 25.719 16.484 1 88 37 LEU B O 1
ATOM 2553 N N . HIS B 1 38 ? 1.319 24.516 14.758 1 87.5 38 HIS B N 1
ATOM 2554 C CA . HIS B 1 38 ? 1.315 23.25 15.484 1 87.5 38 HIS B CA 1
ATOM 2555 C C . HIS B 1 38 ? 2.131 22.188 14.758 1 87.5 38 HIS B C 1
ATOM 2557 O O . HIS B 1 38 ? 2.68 22.453 13.688 1 87.5 38 HIS B O 1
ATOM 2563 N N . TRP B 1 39 ? 2.346 21.141 15.398 1 84.25 39 TRP B N 1
ATOM 2564 C CA . TRP B 1 39 ? 2.898 19.953 14.766 1 84.25 39 TRP B CA 1
ATOM 2565 C C . TRP B 1 39 ? 2.127 18.703 15.188 1 84.25 39 TRP B C 1
ATOM 2567 O O . TRP B 1 39 ? 1.321 18.75 16.125 1 84.25 39 TRP B O 1
ATOM 2577 N N . GLN B 1 40 ? 2.266 17.688 14.414 1 88.56 40 GLN B N 1
ATOM 2578 C CA . GLN B 1 40 ? 1.641 16.406 14.727 1 88.56 40 GLN B CA 1
ATOM 2579 C C . GLN B 1 40 ? 2.506 15.242 14.258 1 88.56 40 GLN B C 1
ATOM 2581 O O . GLN B 1 40 ? 3.473 15.438 13.516 1 88.56 40 GLN B O 1
ATOM 2586 N N . GLU B 1 41 ? 2.141 14.055 14.789 1 89.44 41 GLU B N 1
ATOM 2587 C CA . GLU B 1 41 ? 2.898 12.852 14.453 1 89.44 41 GLU B CA 1
ATOM 2588 C C . GLU B 1 41 ? 2.393 12.227 13.156 1 89.44 41 GLU B C 1
ATOM 2590 O O . GLU B 1 41 ? 3.051 11.352 12.586 1 89.44 41 GLU B O 1
ATOM 2595 N N . SER B 1 42 ? 1.274 12.711 12.703 1 95.25 42 SER B N 1
ATOM 2596 C CA . SER B 1 42 ? 0.699 12.227 11.453 1 95.25 42 SER B CA 1
ATOM 2597 C C . SER B 1 42 ? 1.247 12.992 10.258 1 95.25 42 SER B C 1
ATOM 2599 O O . SER B 1 42 ? 1.727 14.117 10.398 1 95.25 42 SER B O 1
ATOM 2601 N N . MET B 1 43 ? 1.194 12.297 9.148 1 97.19 43 MET B N 1
ATOM 2602 C CA . MET B 1 43 ? 1.348 13.023 7.891 1 97.19 43 MET B CA 1
ATOM 2603 C C . MET B 1 43 ? 0.147 13.93 7.633 1 97.19 43 MET B C 1
ATOM 2605 O O . MET B 1 43 ? -0.993 13.547 7.902 1 97.19 43 MET B O 1
ATOM 2609 N N . GLU B 1 44 ? 0.413 15.07 7.109 1 97.81 44 GLU B N 1
ATOM 2610 C CA . GLU B 1 44 ? -0.662 15.961 6.691 1 97.81 44 GLU B CA 1
ATOM 2611 C C . GLU B 1 44 ? -0.378 16.562 5.316 1 97.81 44 GLU B C 1
ATOM 2613 O O . GLU B 1 44 ? 0.683 17.141 5.094 1 97.81 44 GLU B O 1
ATOM 2618 N N . LEU B 1 45 ? -1.264 16.375 4.383 1 98.69 45 LEU B N 1
ATOM 2619 C CA . LEU B 1 45 ? -1.198 16.938 3.043 1 98.69 45 LEU B CA 1
ATOM 2620 C C . LEU B 1 45 ? -2.299 17.984 2.838 1 98.69 45 LEU B C 1
ATOM 2622 O O . LEU B 1 45 ? -3.469 17.719 3.119 1 98.69 45 LEU B O 1
ATOM 2626 N N . VAL B 1 46 ? -1.891 19.125 2.436 1 98.69 46 VAL B N 1
ATOM 2627 C CA . VAL B 1 46 ? -2.822 20.203 2.119 1 98.69 46 VAL B CA 1
ATOM 2628 C C . VAL B 1 46 ? -2.826 20.453 0.614 1 98.69 46 VAL B C 1
ATOM 2630 O O . VAL B 1 46 ? -1.819 20.875 0.048 1 98.69 46 VAL B O 1
ATOM 2633 N N . PHE B 1 47 ? -3.887 20.156 -0.047 1 98.88 47 PHE B N 1
ATOM 2634 C CA . PHE B 1 47 ? -4.043 20.344 -1.484 1 98.88 47 PHE B CA 1
ATOM 2635 C C . PHE B 1 47 ? -4.977 21.516 -1.775 1 98.88 47 PHE B C 1
ATOM 2637 O O . PHE B 1 47 ? -6.199 21.375 -1.669 1 98.88 47 PHE B O 1
ATOM 2644 N N . VAL B 1 48 ? -4.426 22.609 -2.199 1 98.81 48 VAL B N 1
ATOM 2645 C CA . VAL B 1 48 ? -5.199 23.828 -2.4 1 98.81 48 VAL B CA 1
ATOM 2646 C C . VAL B 1 48 ? -6.039 23.703 -3.672 1 98.81 48 VAL B C 1
ATOM 2648 O O . VAL B 1 48 ? -5.496 23.547 -4.766 1 98.81 48 VAL B O 1
ATOM 2651 N N . LYS B 1 49 ? -7.305 23.844 -3.549 1 98.62 49 LYS B N 1
ATOM 2652 C CA . LYS B 1 49 ? -8.234 23.625 -4.652 1 98.62 49 LYS B CA 1
ATOM 2653 C C . LYS B 1 49 ? -8.672 24.938 -5.285 1 98.62 49 LYS B C 1
ATOM 2655 O O . LYS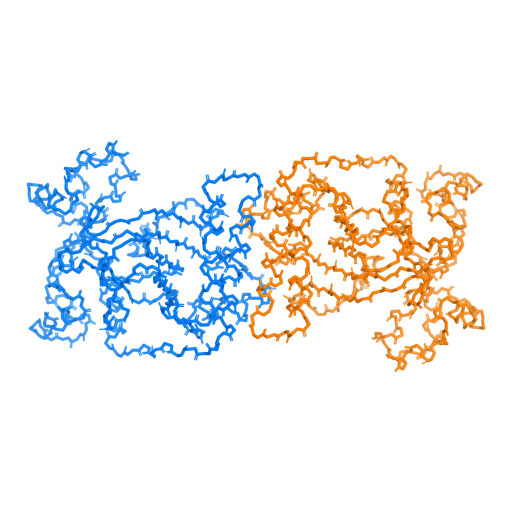 B 1 49 ? -8.93 25 -6.488 1 98.62 49 LYS B O 1
ATOM 2660 N N . ARG B 1 50 ? -8.836 25.953 -4.418 1 98.19 50 ARG B N 1
ATOM 2661 C CA . ARG B 1 50 ? -9.289 27.266 -4.883 1 98.19 50 ARG B CA 1
ATOM 2662 C C . ARG B 1 50 ? -8.727 28.375 -4 1 98.19 50 ARG B C 1
ATOM 2664 O O . ARG B 1 50 ? -8.531 28.188 -2.799 1 98.19 50 ARG B O 1
ATOM 2671 N N . GLY B 1 51 ? -8.461 29.547 -4.641 1 97.81 51 GLY B N 1
ATOM 2672 C CA . GLY B 1 51 ? -8.078 30.734 -3.912 1 97.81 51 GLY B CA 1
ATOM 2673 C C . GLY B 1 51 ? -6.617 30.75 -3.496 1 97.81 51 GLY B C 1
ATOM 2674 O O . GLY B 1 51 ? -5.762 30.234 -4.215 1 97.81 51 GLY B O 1
ATOM 2675 N N . ALA B 1 52 ? -6.383 31.547 -2.393 1 97.88 52 ALA B N 1
ATOM 2676 C CA . ALA B 1 52 ? -5.008 31.719 -1.924 1 97.88 52 ALA B CA 1
ATOM 2677 C C . ALA B 1 52 ? -4.965 31.891 -0.408 1 97.88 52 ALA B C 1
ATOM 2679 O O . ALA B 1 52 ? -5.969 32.25 0.213 1 97.88 52 ALA B O 1
ATOM 2680 N N . GLY B 1 53 ? -3.818 31.547 0.122 1 97.69 53 GLY B N 1
ATOM 2681 C CA . GLY B 1 53 ? -3.562 31.688 1.547 1 97.69 53 GLY B CA 1
ATOM 2682 C C . GLY B 1 53 ? -2.088 31.812 1.88 1 97.69 53 GLY B C 1
ATOM 2683 O O . GLY B 1 53 ? -1.274 32.125 1.015 1 97.69 53 GLY B O 1
ATOM 2684 N N . LEU B 1 54 ? -1.83 31.75 3.174 1 97 54 LEU B N 1
ATOM 2685 C CA . LEU B 1 54 ? -0.457 31.734 3.668 1 97 54 LEU B CA 1
ATOM 2686 C C . LEU B 1 54 ? -0.162 30.453 4.441 1 97 54 LEU B C 1
ATOM 2688 O O . LEU B 1 54 ? -0.958 30.047 5.281 1 97 54 LEU B O 1
ATOM 2692 N N . VAL B 1 55 ? 0.958 29.844 4.094 1 97 55 VAL B N 1
ATOM 2693 C CA . VAL B 1 55 ? 1.355 28.625 4.789 1 97 55 VAL B CA 1
ATOM 2694 C C . VAL B 1 55 ? 2.721 28.828 5.441 1 97 55 VAL B C 1
ATOM 2696 O O . VAL B 1 55 ? 3.658 29.312 4.805 1 97 55 VAL B O 1
ATOM 2699 N N . GLN B 1 56 ? 2.76 28.516 6.668 1 94.19 56 GLN B N 1
ATOM 2700 C CA . GLN B 1 56 ? 4.027 28.547 7.387 1 94.19 56 GLN B CA 1
ATOM 2701 C C . GLN B 1 56 ? 4.59 27.141 7.574 1 94.19 56 GLN B C 1
ATOM 2703 O O . GLN B 1 56 ? 3.865 26.234 7.961 1 94.19 56 GLN B O 1
ATOM 2708 N N . VAL B 1 57 ? 5.781 26.969 7.262 1 91.81 57 VAL B N 1
ATOM 2709 C CA . VAL B 1 57 ? 6.527 25.75 7.535 1 91.81 57 VAL B CA 1
ATOM 2710 C C . VAL B 1 57 ? 7.777 26.078 8.352 1 91.81 57 VAL B C 1
ATOM 2712 O O . VAL B 1 57 ? 8.68 26.766 7.863 1 91.81 57 VAL B O 1
ATOM 2715 N N . GLY B 1 58 ? 7.82 25.516 9.5 1 87.5 58 GLY B N 1
ATOM 2716 C CA . GLY B 1 58 ? 8.867 25.969 10.398 1 87.5 58 GLY B CA 1
ATOM 2717 C C . GLY B 1 58 ? 8.781 27.438 10.719 1 87.5 58 GLY B C 1
ATOM 2718 O O . GLY B 1 58 ? 7.754 27.922 11.203 1 87.5 58 GLY B O 1
ATOM 2719 N N . ALA B 1 59 ? 9.859 28.109 10.383 1 84.19 59 ALA B N 1
ATOM 2720 C CA . ALA B 1 59 ? 9.906 29.547 10.641 1 84.19 59 ALA B CA 1
ATOM 2721 C C . ALA B 1 59 ? 9.562 30.344 9.391 1 84.19 59 ALA B C 1
ATOM 2723 O O . ALA B 1 59 ? 9.344 31.562 9.461 1 84.19 59 ALA B O 1
ATOM 2724 N N . ALA B 1 60 ? 9.43 29.688 8.328 1 87.31 60 ALA B N 1
ATOM 2725 C CA . ALA B 1 60 ? 9.234 30.375 7.059 1 87.31 60 ALA B CA 1
ATOM 2726 C C . ALA B 1 60 ? 7.766 30.328 6.637 1 87.31 60 ALA B C 1
ATOM 2728 O O . ALA B 1 60 ? 7.066 29.344 6.875 1 87.31 60 ALA B O 1
ATOM 2729 N N . SER B 1 61 ? 7.348 31.453 6.047 1 93 61 SER B N 1
ATOM 2730 C CA . SER B 1 61 ? 5.996 31.531 5.504 1 93 61 SER B CA 1
ATOM 2731 C C . SER B 1 61 ? 6.02 31.812 4.004 1 93 61 SER B C 1
ATOM 2733 O O . SER B 1 61 ? 6.926 32.469 3.502 1 93 61 SER B O 1
ATOM 2735 N N . CYS B 1 62 ? 5.074 31.266 3.316 1 95.25 62 CYS B N 1
ATOM 2736 C CA . CYS B 1 62 ? 4.965 31.516 1.882 1 95.25 62 CYS B CA 1
ATOM 2737 C C . CYS B 1 62 ? 3.506 31.547 1.445 1 95.25 62 CYS B C 1
ATOM 2739 O O . CYS B 1 62 ? 2.633 31.016 2.125 1 95.25 62 CYS B O 1
ATOM 2741 N N . PRO B 1 63 ? 3.252 32.25 0.353 1 97.44 63 PRO B N 1
ATOM 2742 C CA . PRO B 1 63 ? 1.887 32.188 -0.179 1 97.44 63 PRO B CA 1
ATOM 2743 C C . PRO B 1 63 ? 1.514 30.828 -0.735 1 97.44 63 PRO B C 1
ATOM 2745 O O . PRO B 1 63 ? 2.383 30.094 -1.214 1 97.44 63 PRO B O 1
ATOM 2748 N N . ALA B 1 64 ? 0.282 30.484 -0.642 1 98.06 64 ALA B N 1
ATOM 2749 C CA . ALA B 1 64 ? -0.302 29.281 -1.204 1 98.06 64 ALA B CA 1
ATOM 2750 C C . ALA B 1 64 ? -1.338 29.609 -2.273 1 98.06 64 ALA B C 1
ATOM 2752 O O . ALA B 1 64 ? -2.191 30.484 -2.072 1 98.06 64 ALA B O 1
ATOM 2753 N N . TYR B 1 65 ? -1.281 28.922 -3.396 1 98.19 65 TYR B N 1
ATOM 2754 C CA . TYR B 1 65 ? -2.209 29.156 -4.496 1 98.19 65 TYR B CA 1
ATOM 2755 C C . TYR B 1 65 ? -2.861 27.859 -4.949 1 98.19 65 TYR B C 1
ATOM 2757 O O . TYR B 1 65 ? -2.373 26.766 -4.637 1 98.19 65 TYR B O 1
ATOM 2765 N N . GLN B 1 66 ? -3.963 28.062 -5.699 1 98.44 66 GLN B N 1
ATOM 2766 C CA . GLN B 1 66 ? -4.637 26.906 -6.289 1 98.44 66 GLN B CA 1
ATOM 2767 C C . GLN B 1 66 ? -3.635 25.969 -6.969 1 98.44 66 GLN B C 1
ATOM 2769 O O . GLN B 1 66 ? -2.797 26.422 -7.758 1 98.44 66 GLN B O 1
ATOM 2774 N N . GLY B 1 67 ? -3.744 24.688 -6.625 1 98.62 67 GLY B N 1
ATOM 2775 C CA . GLY B 1 67 ? -2.871 23.688 -7.219 1 98.62 67 GLY B CA 1
ATOM 2776 C C . GLY B 1 67 ? -1.697 23.328 -6.332 1 98.62 67 GLY B C 1
ATOM 2777 O O . GLY B 1 67 ? -1.104 22.25 -6.492 1 98.62 67 GLY B O 1
ATOM 2778 N N . ASP B 1 68 ? -1.336 24.141 -5.387 1 98.69 68 ASP B N 1
ATOM 2779 C CA . ASP B 1 68 ? -0.221 23.844 -4.492 1 98.69 68 ASP B CA 1
ATOM 2780 C C . ASP B 1 68 ? -0.544 22.672 -3.584 1 98.69 68 ASP B C 1
ATOM 2782 O O . ASP B 1 68 ? -1.675 22.531 -3.111 1 98.69 68 ASP B O 1
ATOM 2786 N N . ILE B 1 69 ? 0.444 21.844 -3.4 1 98.62 69 ILE B N 1
ATOM 2787 C CA . ILE B 1 69 ? 0.357 20.75 -2.447 1 98.62 69 ILE B CA 1
ATOM 2788 C C . ILE B 1 69 ? 1.419 20.922 -1.363 1 98.62 69 ILE B C 1
ATOM 2790 O O . ILE B 1 69 ? 2.615 20.953 -1.657 1 98.62 69 ILE B O 1
ATOM 2794 N N . PHE B 1 70 ? 0.983 21.062 -0.141 1 98.06 70 PHE B N 1
ATOM 2795 C CA . PHE B 1 70 ? 1.923 21.141 0.972 1 98.06 70 PHE B CA 1
ATOM 2796 C C . PHE B 1 70 ? 2.021 19.781 1.677 1 98.06 70 PHE B C 1
ATOM 2798 O O . PHE B 1 70 ? 1.01 19.109 1.882 1 98.06 70 PHE B O 1
ATOM 2805 N N . ILE B 1 71 ? 3.221 19.422 2.004 1 97.25 71 ILE B N 1
ATOM 2806 C CA . ILE B 1 71 ? 3.521 18.125 2.613 1 97.25 71 ILE B CA 1
ATOM 2807 C C . ILE B 1 71 ? 4.156 18.344 3.986 1 97.25 71 ILE B C 1
ATOM 2809 O O . ILE B 1 71 ? 5.309 18.766 4.086 1 97.25 71 ILE B O 1
ATOM 2813 N N . PHE B 1 72 ? 3.412 18.016 4.988 1 95.56 72 PHE B N 1
ATOM 2814 C CA . PHE B 1 72 ? 3.926 18.109 6.352 1 95.56 72 PHE B CA 1
ATOM 2815 C C . PHE B 1 72 ? 4.215 16.719 6.918 1 95.56 72 PHE B C 1
ATOM 2817 O O . PHE B 1 72 ? 3.291 15.977 7.242 1 95.56 72 PHE B O 1
ATOM 2824 N N . THR B 1 73 ? 5.469 16.438 7.062 1 94.81 73 THR B N 1
ATOM 2825 C CA . THR B 1 73 ? 5.875 15.172 7.668 1 94.81 73 THR B CA 1
ATOM 2826 C C . THR B 1 73 ? 5.73 15.227 9.188 1 94.81 73 THR B C 1
ATOM 2828 O O . THR B 1 73 ? 5.559 16.297 9.758 1 94.81 73 THR B O 1
ATOM 2831 N N . PRO B 1 74 ? 5.738 14.062 9.797 1 92.38 74 PRO B N 1
ATOM 2832 C CA . PRO B 1 74 ? 5.629 14.055 11.258 1 92.38 74 PRO B CA 1
ATOM 2833 C C . PRO B 1 74 ? 6.637 14.977 11.93 1 92.38 74 PRO B C 1
ATOM 2835 O O . PRO B 1 74 ? 7.82 14.977 11.578 1 92.38 74 PRO B O 1
ATOM 2838 N N . GLY B 1 75 ? 6.102 15.812 12.805 1 87.56 75 GLY B N 1
ATOM 2839 C CA . GLY B 1 75 ? 6.965 16.688 13.586 1 87.56 75 GLY B CA 1
ATOM 2840 C C . GLY B 1 75 ? 7.188 18.047 12.945 1 87.56 75 GLY B C 1
ATOM 2841 O O . GLY B 1 75 ? 7.781 18.938 13.555 1 87.56 75 GLY B O 1
ATOM 2842 N N . THR B 1 76 ? 6.723 18.25 11.789 1 89.88 76 THR B N 1
ATOM 2843 C CA . THR B 1 76 ? 6.926 19.516 11.086 1 89.88 76 THR B CA 1
ATOM 2844 C C . THR B 1 76 ? 5.984 20.594 11.625 1 89.88 76 THR B C 1
ATOM 2846 O O . THR B 1 76 ? 4.766 20.406 11.641 1 89.88 76 THR B O 1
ATOM 2849 N N . LEU B 1 77 ? 6.582 21.672 12.07 1 90.12 77 LEU B N 1
ATOM 2850 C CA . LEU B 1 77 ? 5.789 22.828 12.477 1 90.12 77 LEU B CA 1
ATOM 2851 C C . LEU B 1 77 ? 5.148 23.5 11.266 1 90.12 77 LEU B C 1
ATOM 2853 O O . LEU B 1 77 ? 5.82 23.75 10.266 1 90.12 77 LEU B O 1
ATOM 2857 N N . HIS B 1 78 ? 3.816 23.719 11.336 1 93.31 78 HIS B N 1
ATOM 2858 C CA . HIS B 1 78 ? 3.15 24.359 10.211 1 93.31 78 HIS B CA 1
ATOM 2859 C C . HIS B 1 78 ? 1.886 25.078 10.664 1 93.31 78 HIS B C 1
ATOM 2861 O O . HIS B 1 78 ? 1.33 24.781 11.719 1 93.31 78 HIS B O 1
ATOM 2867 N N . ALA B 1 79 ? 1.526 26.062 9.906 1 93.75 79 ALA B N 1
ATOM 2868 C CA . ALA B 1 79 ? 0.312 26.844 10.109 1 93.75 79 ALA B CA 1
ATOM 2869 C C . ALA B 1 79 ? -0.309 27.25 8.781 1 93.75 79 ALA B C 1
ATOM 2871 O O . ALA B 1 79 ? 0.375 27.297 7.754 1 93.75 79 ALA B O 1
ATOM 2872 N N . LEU B 1 80 ? -1.55 27.453 8.773 1 95.31 80 LEU B N 1
ATOM 2873 C CA . LEU B 1 80 ? -2.303 27.984 7.645 1 95.31 80 LEU B CA 1
ATOM 2874 C C . LEU B 1 80 ? -3.062 29.234 8.039 1 95.31 80 LEU B C 1
ATOM 2876 O O . LEU B 1 80 ? -3.795 29.234 9.031 1 95.31 80 LEU B O 1
ATOM 2880 N N . ARG B 1 81 ? -2.891 30.281 7.266 1 94.62 81 ARG B N 1
ATOM 2881 C CA . ARG B 1 81 ? -3.504 31.562 7.59 1 94.62 81 ARG B CA 1
ATOM 2882 C C . ARG B 1 81 ? -4.152 32.188 6.359 1 94.62 81 ARG B C 1
ATOM 2884 O O . ARG B 1 81 ? -3.838 31.812 5.227 1 94.62 81 ARG B O 1
ATOM 2891 N N . GLN B 1 82 ? -5.035 33.094 6.633 1 93.94 82 GLN B N 1
ATOM 2892 C CA . GLN B 1 82 ? -5.66 33.875 5.559 1 93.94 82 GLN B CA 1
ATOM 2893 C C . GLN B 1 82 ? -4.688 34.875 4.977 1 93.94 82 GLN B C 1
ATOM 2895 O O . GLN B 1 82 ? -4.02 35.594 5.715 1 93.94 82 GLN B O 1
ATOM 2900 N N . ALA B 1 83 ? -4.562 34.875 3.695 1 92.25 83 ALA B N 1
ATOM 2901 C CA . ALA B 1 83 ? -3.986 36.031 3.027 1 92.25 83 ALA B CA 1
ATOM 2902 C C . ALA B 1 83 ? -5.004 37.156 2.92 1 92.25 83 ALA B C 1
ATOM 2904 O O . ALA B 1 83 ? -6.191 36.938 2.682 1 92.25 83 ALA B O 1
ATOM 2905 N N . GLU B 1 84 ? -4.492 38.312 3.072 1 91 84 GLU B N 1
ATOM 2906 C CA . GLU B 1 84 ? -5.375 39.5 3.135 1 91 84 GLU B CA 1
ATOM 2907 C C . GLU B 1 84 ? -6.379 39.469 1.986 1 91 84 GLU B C 1
ATOM 2909 O O . GLU B 1 84 ? -5.992 39.469 0.816 1 91 84 GLU B O 1
ATOM 2914 N N . GLY B 1 85 ? -7.625 39.5 2.387 1 92.25 85 GLY B N 1
ATOM 2915 C CA . GLY B 1 85 ? -8.719 39.594 1.434 1 92.25 85 GLY B CA 1
ATOM 2916 C C . GLY B 1 85 ? -8.93 38.344 0.613 1 92.25 85 GLY B C 1
ATOM 2917 O O . GLY B 1 85 ? -9.641 38.344 -0.393 1 92.25 85 GLY B O 1
ATOM 2918 N N . GLN B 1 86 ? -8.25 37.281 0.92 1 94.94 86 GLN B N 1
ATOM 2919 C CA . GLN B 1 86 ? -8.344 36.062 0.134 1 94.94 86 GLN B CA 1
ATOM 2920 C C . GLN B 1 86 ? -9.016 34.938 0.929 1 94.94 86 GLN B C 1
ATOM 2922 O O . GLN B 1 86 ? -9.062 35 2.16 1 94.94 86 GLN B O 1
ATOM 2927 N N . ARG B 1 87 ? -9.625 34.094 0.122 1 96.69 87 ARG B N 1
ATOM 2928 C CA . ARG B 1 87 ? -10.203 32.844 0.653 1 96.69 87 ARG B CA 1
ATOM 2929 C C . ARG B 1 87 ? -9.531 31.625 0.044 1 96.69 87 ARG B C 1
ATOM 2931 O O . ARG B 1 87 ? -9.266 31.594 -1.159 1 96.69 87 ARG B O 1
ATOM 2938 N N . MET B 1 88 ? -9.242 30.672 0.936 1 97.44 88 MET B N 1
ATOM 2939 C CA . MET B 1 88 ? -8.57 29.469 0.465 1 97.44 88 MET B CA 1
ATOM 2940 C C . MET B 1 88 ? -9.422 28.234 0.757 1 97.44 88 MET B C 1
ATOM 2942 O O . MET B 1 88 ? -9.906 28.062 1.874 1 97.44 88 MET B O 1
ATOM 2946 N N . GLU B 1 89 ? -9.688 27.469 -0.259 1 98.44 89 GLU B N 1
ATOM 2947 C CA . GLU B 1 89 ? -10.32 26.156 -0.127 1 98.44 89 GLU B CA 1
ATOM 2948 C C . GLU B 1 89 ? -9.328 25.031 -0.42 1 98.44 89 GLU B C 1
ATOM 2950 O O . GLU B 1 89 ? -8.617 25.078 -1.428 1 98.44 89 GLU B O 1
ATOM 2955 N N . TYR B 1 90 ? -9.25 24.125 0.497 1 98.06 90 TYR B N 1
ATOM 2956 C CA . TYR B 1 90 ? -8.273 23.062 0.304 1 98.06 90 TYR B CA 1
ATOM 2957 C C . TYR B 1 90 ? -8.789 21.734 0.868 1 98.06 90 TYR B C 1
ATOM 2959 O O . TYR B 1 90 ? -9.703 21.719 1.701 1 98.06 90 TYR B O 1
ATOM 2967 N N . GLU B 1 91 ? -8.312 20.625 0.302 1 98.31 91 GLU B N 1
ATOM 2968 C CA . GLU B 1 91 ? -8.492 19.312 0.898 1 98.31 91 GLU B CA 1
ATOM 2969 C C . GLU B 1 91 ? -7.383 19 1.896 1 98.31 91 GLU B C 1
ATOM 2971 O O . GLU B 1 91 ? -6.199 19.172 1.596 1 98.31 91 GLU B O 1
ATOM 2976 N N . ASN B 1 92 ? -7.762 18.625 3.064 1 98.12 92 ASN B N 1
ATOM 2977 C CA . ASN B 1 92 ? -6.832 18.203 4.109 1 98.12 92 ASN B CA 1
ATOM 2978 C C . ASN B 1 92 ? -6.781 16.688 4.246 1 98.12 92 ASN B C 1
ATOM 2980 O O . ASN B 1 92 ? -7.801 16.047 4.516 1 98.12 92 ASN B O 1
ATOM 2984 N N . ILE B 1 93 ? -5.672 16.125 4 1 98.44 93 ILE B N 1
ATOM 2985 C CA . ILE B 1 93 ? -5.477 14.68 4.098 1 98.44 93 ILE B CA 1
ATOM 2986 C C . ILE B 1 93 ? -4.516 14.367 5.242 1 98.44 93 ILE B C 1
ATOM 2988 O O . ILE B 1 93 ? -3.352 14.773 5.215 1 98.44 93 ILE B O 1
ATOM 2992 N N . ILE B 1 94 ? -4.949 13.633 6.273 1 97.62 94 ILE B N 1
ATOM 2993 C CA . ILE B 1 94 ? -4.145 13.281 7.441 1 97.62 94 ILE B CA 1
ATOM 2994 C C . ILE B 1 94 ? -4.098 11.766 7.59 1 97.62 94 ILE B C 1
ATOM 2996 O O . ILE B 1 94 ? -5.125 11.086 7.473 1 97.62 94 ILE B O 1
ATOM 3000 N N . PHE B 1 95 ? -2.924 11.219 7.77 1 96.69 95 PHE B N 1
ATOM 3001 C CA . PHE B 1 95 ? -2.826 9.773 7.977 1 96.69 95 PHE B CA 1
ATOM 3002 C C . PHE B 1 95 ? -1.57 9.43 8.766 1 96.69 95 PHE B C 1
ATOM 3004 O O . PHE B 1 95 ? -0.59 10.172 8.75 1 96.69 95 PHE B O 1
ATOM 3011 N N . GLU B 1 96 ? -1.637 8.336 9.484 1 94 96 GLU B N 1
ATOM 3012 C CA . GLU B 1 96 ? -0.462 7.801 10.164 1 94 96 GLU B CA 1
ATOM 3013 C C . GLU B 1 96 ? 0.392 6.969 9.211 1 94 96 GLU B C 1
ATOM 3015 O O . GLU B 1 96 ? -0.137 6.211 8.391 1 94 96 GLU B O 1
ATOM 3020 N N . LEU B 1 97 ? 1.688 7.086 9.336 1 94 97 LEU B N 1
ATOM 3021 C CA . LEU B 1 97 ? 2.58 6.352 8.445 1 94 97 LEU B CA 1
ATOM 3022 C C . LEU B 1 97 ? 2.42 4.848 8.633 1 94 97 LEU B C 1
ATOM 3024 O O . LEU B 1 97 ? 2.67 4.07 7.711 1 94 97 LEU B O 1
ATOM 3028 N N . GLU B 1 98 ? 1.93 4.422 9.836 1 88.19 98 GLU B N 1
ATOM 3029 C CA . GLU B 1 98 ? 1.72 3.006 10.109 1 88.19 98 GLU B CA 1
ATOM 3030 C C . GLU B 1 98 ? 0.642 2.418 9.203 1 88.19 98 GLU B C 1
ATOM 3032 O O . GLU B 1 98 ? 0.562 1.2 9.039 1 88.19 98 GLU B O 1
ATOM 3037 N N . LEU B 1 99 ? -0.228 3.275 8.695 1 93 99 LEU B N 1
ATOM 3038 C CA . LEU B 1 99 ? -1.232 2.861 7.723 1 93 99 LEU B CA 1
ATOM 3039 C C . LEU B 1 99 ? -0.579 2.188 6.52 1 93 99 LEU B C 1
ATOM 3041 O O . LEU B 1 99 ? -1.158 1.279 5.922 1 93 99 LEU B O 1
ATOM 3045 N N . LEU B 1 100 ? 0.711 2.586 6.176 1 94.56 100 LEU B N 1
ATOM 3046 C CA . LEU B 1 100 ? 1.344 2.225 4.914 1 94.56 100 LEU B CA 1
ATOM 3047 C C . LEU B 1 100 ? 2.344 1.09 5.109 1 94.56 100 LEU B C 1
ATOM 3049 O O . LEU B 1 100 ? 2.846 0.522 4.137 1 94.56 100 LEU B O 1
ATOM 3053 N N . GLY B 1 101 ? 2.664 0.803 6.285 1 85.5 101 GLY B N 1
ATOM 3054 C CA . GLY B 1 101 ? 3.6 -0.269 6.586 1 85.5 101 GLY B CA 1
ATOM 3055 C C . GLY B 1 101 ? 4.043 -0.287 8.039 1 85.5 101 GLY B C 1
ATOM 3056 O O . GLY B 1 101 ? 4.117 0.761 8.68 1 85.5 101 GLY B O 1
ATOM 3057 N N . GLY B 1 102 ? 4.348 -1.511 8.484 1 75.12 102 GLY B N 1
ATOM 3058 C CA . GLY B 1 102 ? 4.73 -1.622 9.883 1 75.12 102 GLY B CA 1
ATOM 3059 C C . GLY B 1 102 ? 5.953 -2.498 10.102 1 75.12 102 GLY B C 1
ATOM 3060 O O . GLY B 1 102 ? 6.84 -2.557 9.242 1 75.12 102 GLY B O 1
ATOM 3061 N N . ALA B 1 103 ? 5.82 -3.217 11.211 1 63.56 103 ALA B N 1
ATOM 3062 C CA . ALA B 1 103 ? 6.977 -3.98 11.68 1 63.56 103 ALA B CA 1
ATOM 3063 C C . ALA B 1 103 ? 7.387 -5.035 10.656 1 63.56 103 ALA B C 1
ATOM 3065 O O . ALA B 1 103 ? 6.535 -5.688 10.055 1 63.56 103 ALA B O 1
ATOM 3066 N N . GLU B 1 104 ? 8.68 -5.148 10.305 1 67.62 104 GLU B N 1
ATOM 3067 C CA . GLU B 1 104 ? 9.312 -6.152 9.461 1 67.62 104 GLU B CA 1
ATOM 3068 C C . GLU B 1 104 ? 9.125 -5.828 7.98 1 67.62 104 GLU B C 1
ATOM 3070 O O . GLU B 1 104 ? 9.422 -6.652 7.113 1 67.62 104 GLU B O 1
ATOM 3075 N N . ASP B 1 105 ? 8.492 -4.754 7.703 1 81.62 105 ASP B N 1
ATOM 3076 C CA . ASP B 1 105 ? 8.312 -4.254 6.344 1 81.62 105 ASP B CA 1
ATOM 3077 C C . ASP B 1 105 ? 9.523 -3.451 5.887 1 81.62 105 ASP B C 1
ATOM 3079 O O . ASP B 1 105 ? 9.914 -2.475 6.535 1 81.62 105 ASP B O 1
ATOM 3083 N N . LEU B 1 106 ? 10.109 -3.885 4.832 1 85.75 106 LEU B N 1
ATOM 3084 C CA . LEU B 1 106 ? 11.273 -3.193 4.281 1 85.75 106 LEU B CA 1
ATOM 3085 C C . LEU B 1 106 ? 10.953 -1.728 4.008 1 85.75 106 LEU B C 1
ATOM 3087 O O . LEU B 1 106 ? 11.789 -0.852 4.242 1 85.75 106 LEU B O 1
ATOM 3091 N N . CYS B 1 107 ? 9.805 -1.489 3.494 1 90.88 107 CYS B N 1
ATOM 3092 C CA . CYS B 1 107 ? 9.414 -0.116 3.189 1 90.88 107 CYS B CA 1
ATOM 3093 C C . CYS B 1 107 ? 9.359 0.729 4.457 1 90.88 107 CYS B C 1
ATOM 3095 O O . CYS B 1 107 ? 9.703 1.913 4.434 1 90.88 107 CYS B O 1
ATOM 3097 N N . ALA B 1 108 ? 8.859 0.134 5.531 1 87.38 108 ALA B N 1
ATOM 3098 C CA . ALA B 1 108 ? 8.844 0.853 6.805 1 87.38 108 ALA B CA 1
ATOM 3099 C C . ALA B 1 108 ? 10.258 1.209 7.254 1 87.38 108 ALA B C 1
ATOM 3101 O O . ALA B 1 108 ? 10.516 2.342 7.668 1 87.38 108 ALA B O 1
ATOM 3102 N N . GLU B 1 109 ? 11.102 0.316 7.125 1 83.75 109 GLU B N 1
ATOM 3103 C CA . GLU B 1 109 ? 12.477 0.516 7.578 1 83.75 109 GLU B CA 1
ATOM 3104 C C . GLU B 1 109 ? 13.195 1.542 6.711 1 83.75 109 GLU B C 1
ATOM 3106 O O . GLU B 1 109 ? 13.906 2.412 7.227 1 83.75 109 GLU B O 1
ATOM 3111 N N . LYS B 1 110 ? 13.023 1.47 5.488 1 89.56 110 LYS B N 1
ATOM 3112 C CA . LYS B 1 110 ? 13.805 2.271 4.547 1 89.56 110 LYS B CA 1
ATOM 3113 C C . LYS B 1 110 ? 13.234 3.682 4.426 1 89.56 110 LYS B C 1
ATOM 3115 O O . LYS B 1 110 ? 13.984 4.645 4.234 1 89.56 110 LYS B O 1
ATOM 3120 N N . TYR B 1 111 ? 11.898 3.773 4.566 1 92.62 111 TYR B N 1
ATOM 3121 C CA . TYR B 1 111 ? 11.305 5.055 4.199 1 92.62 111 TYR B CA 1
ATOM 3122 C C . TYR B 1 111 ? 10.422 5.59 5.316 1 92.62 111 TYR B C 1
ATOM 3124 O O . TYR B 1 111 ? 10.586 6.734 5.75 1 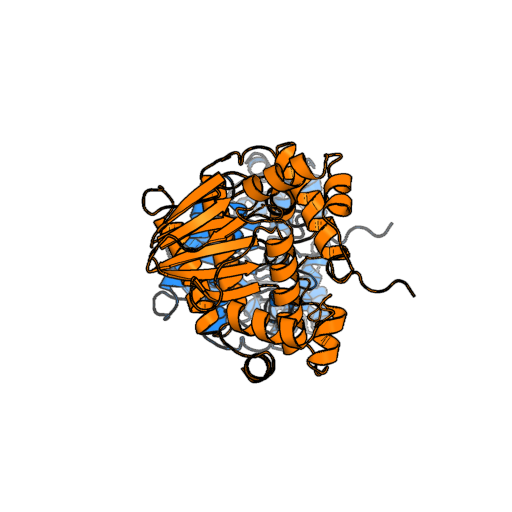92.62 111 TYR B O 1
ATOM 3132 N N . LEU B 1 112 ? 9.531 4.777 5.84 1 93.19 112 LEU B N 1
ATOM 3133 C CA . LEU B 1 112 ? 8.469 5.273 6.699 1 93.19 112 LEU B CA 1
ATOM 3134 C C . LEU B 1 112 ? 9.008 5.637 8.078 1 93.19 112 LEU B C 1
ATOM 3136 O O . LEU B 1 112 ? 8.664 6.688 8.625 1 93.19 112 LEU B O 1
ATOM 3140 N N . LEU B 1 113 ? 9.836 4.766 8.633 1 88.12 113 LEU B N 1
ATOM 3141 C CA . LEU B 1 113 ? 10.406 5.059 9.945 1 88.12 113 LEU B CA 1
ATOM 3142 C C . LEU B 1 113 ? 11.344 6.258 9.875 1 88.12 113 LEU B C 1
ATOM 3144 O O . LEU B 1 113 ? 11.297 7.137 10.734 1 88.12 113 LEU B O 1
ATOM 3148 N N . PRO B 1 114 ? 12.18 6.312 8.859 1 88.06 114 PRO B N 1
ATOM 3149 C CA . PRO B 1 114 ? 13 7.52 8.711 1 88.06 114 PRO B CA 1
ATOM 3150 C C . PRO B 1 114 ? 12.164 8.781 8.523 1 88.06 114 PRO B C 1
ATOM 3152 O O . PRO B 1 114 ? 12.523 9.844 9.031 1 88.06 114 PRO B O 1
ATOM 3155 N N . LEU B 1 115 ? 11.086 8.68 7.832 1 91.56 115 LEU B N 1
ATOM 3156 C CA . LEU B 1 115 ? 10.172 9.812 7.695 1 91.56 115 LEU B CA 1
ATOM 3157 C C . LEU B 1 115 ? 9.578 10.195 9.047 1 91.56 115 LEU B C 1
ATOM 3159 O O . LEU B 1 115 ? 9.516 11.383 9.383 1 91.56 115 LEU B O 1
ATOM 3163 N N . GLN B 1 116 ? 9.219 9.188 9.773 1 89.81 116 GLN B N 1
ATOM 3164 C CA . GLN B 1 116 ? 8.617 9.383 11.094 1 89.81 116 GLN B CA 1
ATOM 3165 C C . GLN B 1 116 ? 9.586 10.094 12.039 1 89.81 116 GLN B C 1
ATOM 3167 O O . GLN B 1 116 ? 9.18 10.945 12.828 1 89.81 116 GLN B O 1
ATOM 3172 N N . SER B 1 117 ? 10.852 9.781 11.867 1 83.44 117 SER B N 1
ATOM 3173 C CA . SER B 1 117 ? 11.859 10.305 12.789 1 83.44 117 SER B CA 1
ATOM 3174 C C . SER B 1 117 ? 12.492 11.586 12.25 1 83.44 117 SER B C 1
ATOM 3176 O O . SER B 1 117 ? 13.344 12.18 12.906 1 83.44 117 SER B O 1
ATOM 3178 N N . GLY B 1 118 ? 12.219 11.914 11.102 1 84.94 118 GLY B N 1
ATOM 3179 C CA . GLY B 1 118 ? 12.766 13.133 10.516 1 84.94 118 GLY B CA 1
ATOM 3180 C C . GLY B 1 118 ? 14.102 12.914 9.836 1 84.94 118 GLY B C 1
ATOM 3181 O O . GLY B 1 118 ? 14.758 13.875 9.422 1 84.94 118 GLY B O 1
ATOM 3182 N N . ARG B 1 119 ? 14.531 11.703 9.672 1 83 119 ARG B N 1
ATOM 3183 C CA . ARG B 1 119 ? 15.797 11.383 9.031 1 83 119 ARG B CA 1
ATOM 3184 C C . ARG B 1 119 ? 15.672 11.422 7.512 1 83 119 ARG B C 1
ATOM 3186 O O . ARG B 1 119 ? 16.672 11.539 6.801 1 83 119 ARG B O 1
ATOM 3193 N N . LEU B 1 120 ? 14.508 11.164 7.047 1 87.94 120 LEU B N 1
ATOM 3194 C CA . LEU B 1 120 ? 14.18 11.336 5.637 1 87.94 120 LEU B CA 1
ATOM 3195 C C . LEU B 1 120 ? 13.312 12.57 5.426 1 87.94 120 LEU B C 1
ATOM 3197 O O . LEU B 1 120 ? 12.273 12.727 6.078 1 87.94 120 LEU B O 1
ATOM 3201 N N . LEU B 1 121 ? 13.711 13.375 4.562 1 88.06 121 LEU B N 1
ATOM 3202 C CA . LEU B 1 121 ? 13.008 14.633 4.328 1 88.06 121 LEU B CA 1
ATOM 3203 C C . LEU B 1 121 ? 12.289 14.617 2.984 1 88.06 121 LEU B C 1
ATOM 3205 O O . LEU B 1 121 ? 12.758 13.992 2.031 1 88.06 121 LEU B O 1
ATOM 3209 N N . LEU B 1 122 ? 11.18 15.227 2.92 1 92.94 122 LEU B N 1
ATOM 3210 C CA . LEU B 1 122 ? 10.406 15.445 1.707 1 92.94 122 LEU B CA 1
ATOM 3211 C C . LEU B 1 122 ? 10.266 16.938 1.411 1 92.94 122 LEU B C 1
ATOM 3213 O O . LEU B 1 122 ? 10.422 17.766 2.307 1 92.94 122 LEU B O 1
ATOM 3217 N N . PRO B 1 123 ? 10.039 17.266 0.123 1 92.5 123 PRO B N 1
ATOM 3218 C CA . PRO B 1 123 ? 9.695 18.672 -0.122 1 92.5 123 PRO B CA 1
ATOM 3219 C C . PRO B 1 123 ? 8.453 19.109 0.636 1 92.5 123 PRO B C 1
ATOM 3221 O O . PRO B 1 123 ? 7.48 18.359 0.729 1 92.5 123 PRO B O 1
ATOM 3224 N N . ALA B 1 124 ? 8.5 20.266 1.141 1 93.44 124 ALA B N 1
ATOM 3225 C CA . ALA B 1 124 ? 7.371 20.781 1.915 1 93.44 124 ALA B CA 1
ATOM 3226 C C . ALA B 1 124 ? 6.254 21.266 0.999 1 93.44 124 ALA B C 1
ATOM 3228 O O . ALA B 1 124 ? 5.121 21.484 1.446 1 93.44 124 ALA B O 1
ATOM 3229 N N . ARG B 1 125 ? 6.629 21.484 -0.279 1 95.62 125 ARG B N 1
ATOM 3230 C CA . ARG B 1 125 ? 5.672 22.047 -1.224 1 95.62 125 ARG B CA 1
ATOM 3231 C C . ARG B 1 125 ? 5.918 21.516 -2.633 1 95.62 125 ARG B C 1
ATOM 3233 O O . ARG B 1 125 ? 7.062 21.406 -3.072 1 95.62 125 ARG B O 1
ATOM 3240 N N . LEU B 1 126 ? 4.84 21.156 -3.273 1 96.31 126 LEU B N 1
ATOM 3241 C CA . LEU B 1 126 ? 4.816 20.891 -4.707 1 96.31 126 LEU B CA 1
ATOM 3242 C C . LEU B 1 126 ? 3.928 21.891 -5.434 1 96.31 126 LEU B C 1
ATOM 3244 O O . LEU B 1 126 ? 2.814 22.172 -4.984 1 96.31 126 LEU B O 1
ATOM 3248 N N . THR B 1 127 ? 4.441 22.438 -6.512 1 97.38 127 THR B N 1
ATOM 3249 C CA . THR B 1 127 ? 3.668 23.344 -7.352 1 97.38 127 THR B CA 1
ATOM 3250 C C . THR B 1 127 ? 3.484 22.766 -8.75 1 97.38 127 THR B C 1
ATOM 3252 O O . THR B 1 127 ? 4.207 21.844 -9.141 1 97.38 127 THR B O 1
ATOM 3255 N N . PRO B 1 128 ? 2.576 23.297 -9.531 1 97.12 128 PRO B N 1
ATOM 3256 C CA . PRO B 1 128 ? 2.328 22.797 -10.883 1 97.12 128 PRO B CA 1
ATOM 3257 C C . PRO B 1 128 ? 3.566 22.844 -11.773 1 97.12 128 PRO B C 1
ATOM 3259 O O . PRO B 1 128 ? 3.609 22.203 -12.82 1 97.12 128 PRO B O 1
ATOM 3262 N N . ASN B 1 129 ? 4.598 23.562 -11.375 1 95.69 129 ASN B N 1
ATOM 3263 C CA . ASN B 1 129 ? 5.809 23.703 -12.18 1 95.69 129 ASN B CA 1
ATOM 3264 C C . ASN B 1 129 ? 6.816 22.594 -11.859 1 95.69 129 ASN B C 1
ATOM 3266 O O . ASN B 1 129 ? 7.816 22.453 -12.57 1 95.69 129 ASN B O 1
ATOM 3270 N N . ASP B 1 130 ? 6.582 21.859 -10.844 1 94.81 130 ASP B N 1
ATOM 3271 C CA . ASP B 1 130 ? 7.5 20.781 -10.469 1 94.81 130 ASP B CA 1
ATOM 3272 C C . ASP B 1 130 ? 7.352 19.578 -11.398 1 94.81 130 ASP B C 1
ATOM 3274 O O . ASP B 1 130 ? 6.25 19.297 -11.875 1 94.81 130 ASP B O 1
ATOM 3278 N N . LEU B 1 131 ? 8.344 18.859 -11.641 1 92.19 131 LEU B N 1
ATOM 3279 C CA . LEU B 1 131 ? 8.414 17.781 -12.625 1 92.19 131 LEU B CA 1
ATOM 3280 C C . LEU B 1 131 ? 7.422 16.672 -12.289 1 92.19 131 LEU B C 1
ATOM 3282 O O . LEU B 1 131 ? 6.758 16.141 -13.172 1 92.19 131 LEU B O 1
ATOM 3286 N N . CYS B 1 132 ? 7.227 16.328 -11.031 1 94.31 132 CYS B N 1
ATOM 3287 C CA . CYS B 1 132 ? 6.383 15.18 -10.688 1 94.31 132 CYS B CA 1
ATOM 3288 C C . CYS B 1 132 ? 4.988 15.633 -10.273 1 94.31 132 CYS B C 1
ATOM 3290 O O . CYS B 1 132 ? 4.184 14.836 -9.797 1 94.31 132 CYS B O 1
ATOM 3292 N N . TYR B 1 133 ? 4.672 16.906 -10.477 1 97.56 133 TYR B N 1
ATOM 3293 C CA . TYR B 1 133 ? 3.443 17.469 -9.93 1 97.56 133 TYR B CA 1
ATOM 3294 C C . TYR B 1 133 ? 2.217 16.75 -10.469 1 97.56 133 TYR B C 1
ATOM 3296 O O . TYR B 1 133 ? 1.318 16.391 -9.711 1 97.56 133 TYR B O 1
ATOM 3304 N N . LEU B 1 134 ? 2.164 16.547 -11.766 1 97.75 134 LEU B N 1
ATOM 3305 C CA . LEU B 1 134 ? 0.966 15.977 -12.375 1 97.75 134 LEU B CA 1
ATOM 3306 C C . LEU B 1 134 ? 0.68 14.586 -11.812 1 97.75 134 LEU B C 1
ATOM 3308 O O . LEU B 1 134 ? -0.466 14.266 -11.484 1 97.75 134 LEU B O 1
ATOM 3312 N N . GLN B 1 135 ? 1.726 13.828 -11.703 1 96.94 135 GLN B N 1
ATOM 3313 C CA . GLN B 1 135 ? 1.564 12.477 -11.172 1 96.94 135 GLN B CA 1
ATOM 3314 C C . GLN B 1 135 ? 1.192 12.508 -9.688 1 96.94 135 GLN B C 1
ATOM 3316 O O . GLN B 1 135 ? 0.323 11.758 -9.25 1 96.94 135 GLN B O 1
ATOM 3321 N N . ALA B 1 136 ? 1.825 13.383 -8.953 1 97.94 136 ALA B N 1
ATOM 3322 C CA . ALA B 1 136 ? 1.548 13.508 -7.523 1 97.94 136 ALA B CA 1
ATOM 3323 C C . ALA B 1 136 ? 0.116 13.977 -7.281 1 97.94 136 ALA B C 1
ATOM 3325 O O . ALA B 1 136 ? -0.595 13.414 -6.445 1 97.94 136 ALA B O 1
ATOM 3326 N N . ALA B 1 137 ? -0.289 14.945 -8.031 1 98.75 137 ALA B N 1
ATOM 3327 C CA . ALA B 1 137 ? -1.653 15.461 -7.918 1 98.75 137 ALA B CA 1
ATOM 3328 C C . ALA B 1 137 ? -2.674 14.383 -8.281 1 98.75 137 ALA B C 1
ATOM 3330 O O . ALA B 1 137 ? -3.742 14.305 -7.672 1 98.75 137 ALA B O 1
ATOM 3331 N N . ALA B 1 138 ? -2.363 13.609 -9.281 1 98.19 138 ALA B N 1
ATOM 3332 C CA . ALA B 1 138 ? -3.254 12.523 -9.688 1 98.19 138 ALA B CA 1
ATOM 3333 C C . ALA B 1 138 ? -3.438 11.508 -8.562 1 98.19 138 ALA B C 1
ATOM 3335 O O . ALA B 1 138 ? -4.531 10.977 -8.375 1 98.19 138 ALA B O 1
ATOM 3336 N N . CYS B 1 139 ? -2.371 11.18 -7.848 1 98.5 139 CYS B N 1
ATOM 3337 C CA . CYS B 1 139 ? -2.473 10.281 -6.699 1 98.5 139 CYS B CA 1
ATOM 3338 C C . CYS B 1 139 ? -3.463 10.828 -5.676 1 98.5 139 CYS B C 1
ATOM 3340 O O . CYS B 1 139 ? -4.32 10.086 -5.188 1 98.5 139 CYS B O 1
ATOM 3342 N N . LEU B 1 140 ? -3.346 12.117 -5.367 1 98.81 140 LEU B N 1
ATOM 3343 C CA . LEU B 1 140 ? -4.207 12.703 -4.344 1 98.81 140 LEU B CA 1
ATOM 3344 C C . LEU B 1 140 ? -5.652 12.773 -4.828 1 98.81 140 LEU B C 1
ATOM 3346 O O . LEU B 1 140 ? -6.586 12.609 -4.039 1 98.81 140 LEU B O 1
ATOM 3350 N N . ARG B 1 141 ? -5.879 13.016 -6.117 1 98.5 141 ARG B N 1
ATOM 3351 C CA . ARG B 1 141 ? -7.227 12.984 -6.672 1 98.5 141 ARG B CA 1
ATOM 3352 C C . ARG B 1 141 ? -7.828 11.586 -6.562 1 98.5 141 ARG B C 1
ATOM 3354 O O . ARG B 1 141 ? -9.023 11.438 -6.305 1 98.5 141 ARG B O 1
ATOM 3361 N N . GLU B 1 142 ? -7.016 10.625 -6.789 1 97.88 142 GLU B N 1
ATOM 3362 C CA . GLU B 1 142 ? -7.477 9.242 -6.637 1 97.88 142 GLU B CA 1
ATOM 3363 C C . GLU B 1 142 ? -7.906 8.969 -5.199 1 97.88 142 GLU B C 1
ATOM 3365 O O . GLU B 1 142 ? -8.914 8.289 -4.965 1 97.88 142 GLU B O 1
ATOM 3370 N N . VAL B 1 143 ? -7.145 9.453 -4.238 1 98.56 143 VAL B N 1
ATOM 3371 C CA . VAL B 1 143 ? -7.496 9.312 -2.828 1 98.56 143 VAL B CA 1
ATOM 3372 C C . VAL B 1 143 ? -8.859 9.961 -2.57 1 98.56 143 VAL B C 1
ATOM 3374 O O . VAL B 1 143 ? -9.727 9.359 -1.933 1 98.56 143 VAL B O 1
ATOM 3377 N N . GLU B 1 144 ? -9.008 11.141 -3.113 1 98.31 144 GLU B N 1
ATOM 3378 C CA . GLU B 1 144 ? -10.25 11.891 -2.93 1 98.31 144 GLU B CA 1
ATOM 3379 C C . GLU B 1 144 ? -11.438 11.133 -3.514 1 98.31 144 GLU B C 1
ATOM 3381 O O . GLU B 1 144 ? -12.469 10.977 -2.854 1 98.31 144 GLU B O 1
ATOM 3386 N N . GLU B 1 145 ? -11.289 10.68 -4.688 1 97.69 145 GLU B N 1
ATOM 3387 C CA . GLU B 1 145 ? -12.367 9.977 -5.375 1 97.69 145 GLU B CA 1
ATOM 3388 C C . GLU B 1 145 ? -12.711 8.664 -4.668 1 97.69 145 GLU B C 1
ATOM 3390 O O . GLU B 1 145 ? -13.883 8.344 -4.48 1 97.69 145 GLU B O 1
ATOM 3395 N N . ALA B 1 146 ? -11.719 7.914 -4.285 1 97.12 146 ALA B N 1
ATOM 3396 C CA . ALA B 1 146 ? -11.938 6.648 -3.586 1 97.12 146 ALA B CA 1
ATOM 3397 C C . ALA B 1 146 ? -12.672 6.871 -2.266 1 97.12 146 ALA B C 1
ATOM 3399 O O . ALA B 1 146 ? -13.594 6.129 -1.93 1 97.12 146 ALA B O 1
ATOM 3400 N N . ASN B 1 147 ? -12.211 7.875 -1.593 1 96.56 147 ASN B N 1
ATOM 3401 C CA . ASN B 1 147 ? -12.797 8.172 -0.29 1 96.56 147 ASN B CA 1
ATOM 3402 C C . ASN B 1 147 ? -14.234 8.648 -0.422 1 96.56 147 ASN B C 1
ATOM 3404 O O . ASN B 1 147 ? -15.055 8.43 0.473 1 96.56 147 ASN B O 1
ATOM 3408 N N . ARG B 1 148 ? -14.484 9.32 -1.458 1 96.38 148 ARG B N 1
ATOM 3409 C CA . ARG B 1 148 ? -15.836 9.805 -1.712 1 96.38 148 ARG B CA 1
ATOM 3410 C C . ARG B 1 148 ? -16.766 8.656 -2.088 1 96.38 148 ARG B C 1
ATOM 3412 O O . ARG B 1 148 ? -17.875 8.547 -1.55 1 96.38 148 ARG B O 1
ATOM 3419 N N . ALA B 1 149 ? -16.406 7.777 -2.994 1 95.12 149 ALA B N 1
ATOM 3420 C CA . ALA B 1 149 ? -17.25 6.715 -3.533 1 95.12 149 ALA B CA 1
ATOM 3421 C C . ALA B 1 149 ? -17.375 5.566 -2.541 1 95.12 149 ALA B C 1
ATOM 3423 O O . ALA B 1 149 ? -18.438 4.926 -2.461 1 95.12 149 ALA B O 1
ATOM 3424 N N . LYS B 1 150 ? -16.312 5.254 -1.85 1 94.94 150 LYS B N 1
ATOM 3425 C CA . LYS B 1 150 ? -16.203 4.191 -0.85 1 94.94 150 LYS B CA 1
ATOM 3426 C C . LYS B 1 150 ? -16.719 2.867 -1.401 1 94.94 150 LYS B C 1
ATOM 3428 O O . LYS B 1 150 ? -17.5 2.176 -0.743 1 94.94 150 LYS B O 1
ATOM 3433 N N . LEU B 1 151 ? -16.469 2.605 -2.66 1 92.38 151 LEU B N 1
ATOM 3434 C CA . LEU B 1 151 ? -16.75 1.3 -3.25 1 92.38 151 LEU B CA 1
ATOM 3435 C C . LEU B 1 151 ? -15.938 0.209 -2.557 1 92.38 151 LEU B C 1
ATOM 3437 O O . LEU B 1 151 ? -14.938 0.498 -1.896 1 92.38 151 LEU B O 1
ATOM 3441 N N . PRO B 1 152 ? -16.344 -1.061 -2.609 1 92.31 152 PRO B N 1
ATOM 3442 C CA . PRO B 1 152 ? -15.531 -2.131 -2.014 1 92.31 152 PRO B CA 1
ATOM 3443 C C . PRO B 1 152 ? -14.07 -2.076 -2.439 1 92.31 152 PRO B C 1
ATOM 3445 O O . PRO B 1 152 ? -13.773 -2.008 -3.637 1 92.31 152 PRO B O 1
ATOM 3448 N N . GLY B 1 153 ? -13.172 -2.098 -1.452 1 95 153 GLY B N 1
ATOM 3449 C CA . GLY B 1 153 ? -11.742 -2.053 -1.729 1 95 153 GLY B CA 1
ATOM 3450 C C . GLY B 1 153 ? -11.18 -0.645 -1.725 1 95 153 GLY B C 1
ATOM 3451 O O . GLY B 1 153 ? -9.992 -0.446 -1.987 1 95 153 GLY B O 1
ATOM 3452 N N . TYR B 1 154 ? -12 0.375 -1.413 1 96.44 154 TYR B N 1
ATOM 3453 C CA . TYR B 1 154 ? -11.523 1.75 -1.527 1 96.44 154 TYR B CA 1
ATOM 3454 C C . TYR B 1 154 ? -10.367 2.006 -0.577 1 96.44 154 TYR B C 1
ATOM 3456 O O . TYR B 1 154 ? -9.484 2.82 -0.867 1 96.44 154 TYR B O 1
ATOM 3464 N N . GLU B 1 155 ? -10.344 1.261 0.619 1 96.56 155 GLU B N 1
ATOM 3465 C CA . GLU B 1 155 ? -9.242 1.425 1.56 1 96.56 155 GLU B CA 1
ATOM 3466 C C . GLU B 1 155 ? -7.91 1.021 0.928 1 96.56 155 GLU B C 1
ATOM 3468 O O . GLU B 1 155 ? -6.883 1.652 1.175 1 96.56 155 GLU B O 1
ATOM 3473 N N . LEU B 1 156 ? -7.918 -0.039 0.085 1 97.44 156 LEU B N 1
ATOM 3474 C CA . LEU B 1 156 ? -6.727 -0.467 -0.641 1 97.44 156 LEU B CA 1
ATOM 3475 C C . LEU B 1 156 ? -6.281 0.602 -1.635 1 97.44 156 LEU B C 1
ATOM 3477 O O . LEU B 1 156 ? -5.086 0.854 -1.787 1 97.44 156 LEU B O 1
ATOM 3481 N N . LEU B 1 157 ? -7.273 1.202 -2.281 1 97.56 157 LEU B N 1
ATOM 3482 C CA . LEU B 1 157 ? -6.984 2.24 -3.266 1 97.56 157 LEU B CA 1
ATOM 3483 C C . LEU B 1 157 ? -6.359 3.461 -2.602 1 97.56 157 LEU B C 1
ATOM 3485 O O . LEU B 1 157 ? -5.398 4.035 -3.123 1 97.56 157 LEU B O 1
ATOM 3489 N N . VAL B 1 158 ? -6.875 3.828 -1.478 1 98.12 158 VAL B N 1
ATOM 3490 C CA . VAL B 1 158 ? -6.336 4.957 -0.724 1 98.12 158 VAL B CA 1
ATOM 3491 C C . VAL B 1 158 ? -4.891 4.668 -0.327 1 98.12 158 VAL B C 1
ATOM 3493 O O . VAL B 1 158 ? -3.998 5.48 -0.578 1 98.12 158 VAL B O 1
ATOM 3496 N N . LYS B 1 159 ? -4.633 3.51 0.234 1 97.69 159 LYS B N 1
ATOM 3497 C CA . LYS B 1 159 ? -3.283 3.111 0.621 1 97.69 159 LYS B CA 1
ATOM 3498 C C . LYS B 1 159 ? -2.34 3.133 -0.579 1 97.69 159 LYS B C 1
ATOM 3500 O O . LYS B 1 159 ? -1.231 3.664 -0.494 1 97.69 159 LYS B O 1
ATOM 3505 N N . GLY B 1 160 ? -2.822 2.539 -1.656 1 98.31 160 GLY B N 1
ATOM 3506 C CA . GLY B 1 160 ? -2 2.467 -2.854 1 98.31 160 GLY B CA 1
ATOM 3507 C C . GLY B 1 160 ? -1.632 3.83 -3.406 1 98.31 160 GLY B C 1
ATOM 3508 O O . GLY B 1 160 ? -0.482 4.062 -3.787 1 98.31 160 GLY B O 1
ATOM 3509 N N . ALA B 1 161 ? -2.592 4.719 -3.453 1 98.56 161 ALA B N 1
ATOM 3510 C CA . ALA B 1 161 ? -2.363 6.059 -3.986 1 98.56 161 ALA B CA 1
ATOM 3511 C C . ALA B 1 161 ? -1.4 6.844 -3.1 1 98.56 161 ALA B C 1
ATOM 3513 O O . ALA B 1 161 ? -0.55 7.586 -3.6 1 98.56 161 ALA B O 1
ATOM 3514 N N . LEU B 1 162 ? -1.507 6.668 -1.79 1 98.62 162 LEU B N 1
ATOM 3515 C CA . LEU B 1 162 ? -0.61 7.363 -0.873 1 98.62 162 LEU B CA 1
ATOM 3516 C C . LEU B 1 162 ? 0.813 6.832 -0.998 1 98.62 162 LEU B C 1
ATOM 3518 O O . LEU B 1 162 ? 1.774 7.602 -0.949 1 98.62 162 LEU B O 1
ATOM 3522 N N . LEU B 1 163 ? 0.963 5.551 -1.139 1 98.38 163 LEU B N 1
ATOM 3523 C CA . LEU B 1 163 ? 2.281 4.957 -1.331 1 98.38 163 LEU B CA 1
ATOM 3524 C C . LEU B 1 163 ? 2.924 5.465 -2.619 1 98.38 163 LEU B C 1
ATOM 3526 O O . LEU B 1 163 ? 4.109 5.797 -2.637 1 98.38 163 LEU B O 1
ATOM 3530 N N . ARG B 1 164 ? 2.143 5.512 -3.674 1 98.06 164 ARG B N 1
ATOM 3531 C CA . ARG B 1 164 ? 2.645 6.031 -4.941 1 98.06 164 ARG B CA 1
ATOM 3532 C C . ARG B 1 164 ? 3.053 7.496 -4.809 1 98.06 164 ARG B C 1
ATOM 3534 O O . ARG B 1 164 ? 4.098 7.898 -5.32 1 98.06 164 ARG B O 1
ATOM 3541 N N . PHE B 1 165 ? 2.25 8.25 -4.094 1 98.44 165 PHE B N 1
ATOM 3542 C CA . PHE B 1 165 ? 2.545 9.656 -3.85 1 98.44 165 PHE B CA 1
ATOM 3543 C C . PHE B 1 165 ? 3.896 9.82 -3.166 1 98.44 165 PHE B C 1
ATOM 3545 O O . PHE B 1 165 ? 4.738 10.602 -3.615 1 98.44 165 PHE B O 1
ATOM 3552 N N . LEU B 1 166 ? 4.133 9.078 -2.098 1 97.56 166 LEU B N 1
ATOM 3553 C CA . LEU B 1 166 ? 5.387 9.148 -1.354 1 97.56 166 LEU B CA 1
ATOM 3554 C C . LEU B 1 166 ? 6.562 8.734 -2.229 1 97.56 166 LEU B C 1
ATOM 3556 O O . LEU B 1 166 ? 7.637 9.336 -2.16 1 97.56 166 LEU B O 1
ATOM 3560 N N . SER B 1 167 ? 6.348 7.711 -3.039 1 96.94 167 SER B N 1
ATOM 3561 C CA . SER B 1 167 ? 7.414 7.242 -3.92 1 96.94 167 SER B CA 1
ATOM 3562 C C . SER B 1 167 ? 7.863 8.344 -4.875 1 96.94 167 SER B C 1
ATOM 3564 O O . SER B 1 167 ? 9.062 8.516 -5.109 1 96.94 167 SER B O 1
ATOM 3566 N N . LEU B 1 168 ? 6.926 9.07 -5.426 1 96 168 LEU B N 1
ATOM 3567 C CA . LEU B 1 168 ? 7.23 10.156 -6.355 1 96 168 LEU B CA 1
ATOM 3568 C C . LEU B 1 168 ? 8.062 11.234 -5.68 1 96 168 LEU B C 1
ATOM 3570 O O . LEU B 1 168 ? 9.016 11.75 -6.27 1 96 168 LEU B O 1
ATOM 3574 N N . LEU B 1 169 ? 7.715 11.547 -4.426 1 95.81 169 LEU B N 1
ATOM 3575 C CA . LEU B 1 169 ? 8.438 12.586 -3.689 1 95.81 169 LEU B CA 1
ATOM 3576 C C . LEU B 1 169 ? 9.859 12.125 -3.359 1 95.81 169 LEU B C 1
ATOM 3578 O O . LEU B 1 169 ? 10.805 12.898 -3.475 1 95.81 169 LEU B O 1
ATOM 3582 N N . ILE B 1 170 ? 9.961 10.875 -2.939 1 93.75 170 ILE B N 1
ATOM 3583 C CA . ILE B 1 170 ? 11.25 10.32 -2.555 1 93.75 170 ILE B CA 1
ATOM 3584 C C . ILE B 1 170 ? 12.172 10.25 -3.775 1 93.75 170 ILE B C 1
ATOM 3586 O O . ILE B 1 170 ? 13.367 10.531 -3.676 1 93.75 170 ILE B O 1
ATOM 3590 N N . ALA B 1 171 ? 11.602 9.898 -4.914 1 91.5 171 ALA B N 1
ATOM 3591 C CA . ALA B 1 171 ? 12.375 9.766 -6.145 1 91.5 171 ALA B CA 1
ATOM 3592 C C . ALA B 1 171 ? 12.953 11.109 -6.578 1 91.5 171 ALA B C 1
ATOM 3594 O O . ALA B 1 171 ? 13.945 11.164 -7.301 1 91.5 171 ALA B O 1
ATOM 3595 N N . GLN B 1 172 ? 12.344 12.18 -6.27 1 85.31 172 GLN B N 1
ATOM 3596 C CA . GLN B 1 172 ? 12.828 13.508 -6.625 1 85.31 172 GLN B CA 1
ATOM 3597 C C . GLN B 1 172 ? 14.102 13.852 -5.863 1 85.31 172 GLN B C 1
ATOM 3599 O O . GLN B 1 172 ? 14.883 14.703 -6.301 1 85.31 172 GLN B O 1
ATOM 3604 N N . GLY B 1 173 ? 14.484 13.125 -4.934 1 73.25 173 GLY B N 1
ATOM 3605 C CA . GLY B 1 173 ? 15.727 13.312 -4.199 1 73.25 173 GLY B CA 1
ATOM 3606 C C . GLY B 1 173 ? 15.555 14.164 -2.953 1 73.25 173 GLY B C 1
ATOM 3607 O O . GLY B 1 173 ? 14.453 14.617 -2.652 1 73.25 173 GLY B O 1
ATOM 3608 N N . LYS B 1 174 ? 16.656 14.148 -2.068 1 60.41 174 LYS B N 1
ATOM 3609 C CA . LYS B 1 174 ? 16.719 14.672 -0.707 1 60.41 174 LYS B CA 1
ATOM 3610 C C . LYS B 1 174 ? 16.5 16.188 -0.688 1 60.41 174 LYS B C 1
ATOM 3612 O O . LYS B 1 174 ? 17.312 16.938 -1.211 1 60.41 174 LYS B O 1
ATOM 3617 N N . GLN B 1 175 ? 15.219 16.422 -0.852 1 59.16 175 GLN B N 1
ATOM 3618 C CA . GLN B 1 175 ? 15.102 17.828 -0.48 1 59.16 175 GLN B CA 1
ATOM 3619 C C . GLN B 1 175 ? 15.234 18.016 1.029 1 59.16 175 GLN B C 1
ATOM 3621 O O . GLN B 1 175 ? 14.844 17.141 1.804 1 59.16 175 GLN B O 1
ATOM 3626 N N . GLN B 1 176 ? 16.328 18.578 1.485 1 53.44 176 GLN B N 1
ATOM 3627 C CA . GLN B 1 176 ? 16.641 18.812 2.893 1 53.44 176 GLN B CA 1
ATOM 3628 C C . GLN B 1 176 ? 15.68 19.828 3.5 1 53.44 176 GLN B C 1
ATOM 3630 O O . GLN B 1 176 ? 15.5 20.922 2.949 1 53.44 176 GLN B O 1
ATOM 3635 N N . LEU B 1 177 ? 14.672 19.344 4.145 1 54.59 177 LEU B N 1
ATOM 3636 C CA . LEU B 1 177 ? 14.117 20.359 5.035 1 54.59 177 LEU B CA 1
ATOM 3637 C C . LEU B 1 177 ? 15.203 20.938 5.93 1 54.59 177 LEU B C 1
ATOM 3639 O O . LEU B 1 177 ? 16.156 20.25 6.305 1 54.59 177 LEU B O 1
ATOM 3643 N N . PRO B 1 178 ? 15.125 22.25 5.996 1 55.59 178 PRO B N 1
ATOM 3644 C CA . PRO B 1 178 ? 16.125 22.797 6.922 1 55.59 178 PRO B CA 1
ATOM 3645 C C . PRO B 1 178 ? 16.141 22.062 8.266 1 55.59 178 PRO B C 1
ATOM 3647 O O . PRO B 1 178 ? 15.094 21.625 8.742 1 55.59 178 PRO B O 1
ATOM 3650 N N . ALA B 1 179 ? 17.266 21.578 8.68 1 59.19 179 ALA B N 1
ATOM 3651 C CA . ALA B 1 179 ? 17.5 20.984 10 1 59.19 179 ALA B CA 1
ATOM 3652 C C . ALA B 1 179 ? 16.766 21.781 11.078 1 59.19 179 ALA B C 1
ATOM 3654 O O . ALA B 1 179 ? 16.578 22.984 10.953 1 59.19 179 ALA B O 1
ATOM 3655 N N . GLU B 1 180 ? 16.141 21.109 11.938 1 70.81 180 GLU B N 1
ATOM 3656 C CA . GLU B 1 180 ? 15.57 21.75 13.117 1 70.81 180 GLU B CA 1
ATOM 3657 C C . GLU B 1 180 ? 16.547 22.734 13.742 1 70.81 180 GLU B C 1
ATOM 3659 O O . GLU B 1 180 ? 17.703 22.391 14 1 70.81 180 GLU B O 1
ATOM 3664 N N . THR B 1 181 ? 16.172 24.031 13.734 1 78.38 181 THR B N 1
ATOM 3665 C CA . THR B 1 181 ? 16.969 25.078 14.375 1 78.38 181 THR B CA 1
ATOM 3666 C C . THR B 1 181 ? 16.719 25.109 15.875 1 78.38 181 THR B C 1
ATOM 3668 O O . THR B 1 181 ? 15.805 24.453 16.375 1 78.38 181 THR B O 1
ATOM 3671 N N . ALA B 1 182 ? 17.547 25.75 16.562 1 84.56 182 ALA B N 1
ATOM 3672 C CA . ALA B 1 182 ? 17.344 25.938 18 1 84.56 182 ALA B CA 1
ATOM 3673 C C . ALA B 1 182 ? 15.984 26.578 18.281 1 84.56 182 ALA B C 1
ATOM 3675 O O . ALA B 1 182 ? 15.305 26.203 19.25 1 84.56 182 ALA B O 1
ATOM 3676 N N . ASP B 1 183 ? 15.578 27.484 17.469 1 87.06 183 ASP B N 1
ATOM 3677 C CA . ASP B 1 183 ? 14.305 28.188 17.656 1 87.06 183 ASP B CA 1
ATOM 3678 C C . ASP B 1 183 ? 13.125 27.234 17.453 1 87.06 183 ASP B C 1
ATOM 3680 O O . ASP B 1 183 ? 12.164 27.266 18.219 1 87.06 183 ASP B O 1
ATOM 3684 N N . THR B 1 184 ? 13.273 26.406 16.453 1 85.69 184 THR B N 1
ATOM 3685 C CA . THR B 1 184 ? 12.172 25.484 16.203 1 85.69 184 THR B CA 1
ATOM 3686 C C . THR B 1 184 ? 12.094 24.422 17.312 1 85.69 184 THR B C 1
ATOM 3688 O O . THR B 1 184 ? 11 23.984 17.672 1 85.69 184 THR B O 1
ATOM 3691 N N . ARG B 1 185 ? 13.164 24.062 17.797 1 86.38 185 ARG B N 1
ATOM 3692 C CA . ARG B 1 185 ? 13.188 23.125 18.922 1 86.38 185 ARG B CA 1
ATOM 3693 C C . ARG B 1 185 ? 12.539 23.734 20.156 1 86.38 185 ARG B C 1
ATOM 3695 O O . ARG B 1 185 ? 11.734 23.078 20.828 1 86.38 185 ARG B O 1
ATOM 3702 N N . ARG B 1 186 ? 12.93 24.953 20.391 1 90 186 ARG B N 1
ATOM 3703 C CA . ARG B 1 186 ? 12.352 25.656 21.531 1 90 186 ARG B CA 1
ATOM 3704 C C . ARG B 1 186 ? 10.844 25.828 21.359 1 90 186 ARG B C 1
ATOM 3706 O O . ARG B 1 186 ? 10.086 25.641 22.297 1 90 186 ARG B O 1
ATOM 3713 N N . LEU B 1 187 ? 10.5 26.188 20.203 1 89.88 187 LEU B N 1
ATOM 3714 C CA . LEU B 1 187 ? 9.086 26.391 19.922 1 89.88 187 LEU B CA 1
ATOM 3715 C C . LEU B 1 187 ? 8.297 25.094 20.141 1 89.88 187 LEU B C 1
ATOM 3717 O O . LEU B 1 187 ? 7.219 25.109 20.734 1 89.88 187 LEU B O 1
ATOM 3721 N N . LYS B 1 188 ? 8.836 24.016 19.672 1 88.44 188 LYS B N 1
ATOM 3722 C CA . LYS B 1 188 ? 8.188 22.734 19.875 1 88.44 188 LYS B CA 1
ATOM 3723 C C . LYS B 1 188 ? 8.023 22.438 21.375 1 88.44 188 LYS B C 1
ATOM 3725 O O . LYS B 1 188 ? 6.984 21.938 21.797 1 88.44 188 LYS B O 1
ATOM 3730 N N . ALA B 1 189 ? 9.008 22.75 22.125 1 90.06 189 ALA B N 1
ATOM 3731 C CA . ALA B 1 189 ? 8.953 22.547 23.562 1 90.06 189 ALA B CA 1
ATOM 3732 C C . ALA B 1 189 ? 7.844 23.375 24.188 1 90.06 189 ALA B C 1
ATOM 3734 O O . ALA B 1 189 ? 7.094 22.891 25.047 1 90.06 189 ALA B O 1
ATOM 3735 N N . VAL B 1 190 ? 7.738 24.594 23.766 1 92.94 190 VAL B N 1
ATOM 3736 C CA . VAL B 1 190 ? 6.715 25.5 24.297 1 92.94 190 VAL B CA 1
ATOM 3737 C C . VAL B 1 190 ? 5.328 24.984 23.906 1 92.94 190 VAL B C 1
ATOM 3739 O O . VAL B 1 190 ? 4.41 24.969 24.734 1 92.94 190 VAL B O 1
ATOM 3742 N N . LEU B 1 191 ? 5.203 24.625 22.688 1 91.81 191 LEU B N 1
ATOM 3743 C CA . LEU B 1 191 ? 3.91 24.141 22.219 1 91.81 191 LEU B CA 1
ATOM 3744 C C . LEU B 1 191 ? 3.51 22.859 22.938 1 91.81 191 LEU B C 1
ATOM 3746 O O . LEU B 1 191 ? 2.336 22.656 23.266 1 91.81 191 LEU B O 1
ATOM 3750 N N . GLN B 1 192 ? 4.453 22 23.156 1 90.19 192 GLN B N 1
ATOM 3751 C CA . GLN B 1 192 ? 4.188 20.812 23.953 1 90.19 192 GLN B CA 1
ATOM 3752 C C . GLN B 1 192 ? 3.764 21.172 25.375 1 90.19 192 GLN B C 1
ATOM 3754 O O . GLN B 1 192 ? 2.836 20.578 25.922 1 90.19 192 GLN B O 1
ATOM 3759 N N . TRP B 1 193 ? 4.48 22.078 25.953 1 92.5 193 TRP B N 1
ATOM 3760 C CA . TRP B 1 193 ? 4.145 22.562 27.281 1 92.5 193 TRP B CA 1
ATOM 3761 C C . TRP B 1 193 ? 2.729 23.109 27.328 1 92.5 193 TRP B C 1
ATOM 3763 O O . TRP B 1 193 ? 1.968 22.828 28.25 1 92.5 193 TRP B O 1
ATOM 3773 N N . ILE B 1 194 ? 2.338 23.875 26.359 1 92.69 194 ILE B N 1
ATOM 3774 C CA . ILE B 1 194 ? 0.998 24.453 26.25 1 92.69 194 ILE B CA 1
ATOM 3775 C C . ILE B 1 194 ? -0.034 23.328 26.172 1 92.69 194 ILE B C 1
ATOM 3777 O O . ILE B 1 194 ? -1.084 23.391 26.812 1 92.69 194 ILE B O 1
ATOM 3781 N N . SER B 1 195 ? 0.244 22.359 25.375 1 91.69 195 SER B N 1
ATOM 3782 C CA . SER B 1 195 ? -0.701 21.266 25.172 1 91.69 195 SER B CA 1
ATOM 3783 C C . SER B 1 195 ? -1.015 20.547 26.484 1 91.69 195 SER B C 1
ATOM 3785 O O . SER B 1 195 ? -2.111 20.016 26.656 1 91.69 195 SER B O 1
ATOM 3787 N N . VAL B 1 196 ? -0.073 20.578 27.375 1 91.62 196 VAL B N 1
ATOM 3788 C CA . VAL B 1 196 ? -0.206 19.891 28.656 1 91.62 196 VAL B CA 1
ATOM 3789 C C . VAL B 1 196 ? -0.855 20.812 29.672 1 91.62 196 VAL B C 1
ATOM 3791 O O . VAL B 1 196 ? -1.649 20.375 30.516 1 91.62 196 VAL B O 1
ATOM 3794 N N . HIS B 1 197 ? -0.689 22.109 29.547 1 94.69 197 HIS B N 1
ATOM 3795 C CA . HIS B 1 197 ? -1.007 23 30.656 1 94.69 197 HIS B CA 1
ATOM 3796 C C . HIS B 1 197 ? -2.059 24.031 30.25 1 94.69 197 HIS B C 1
ATOM 3798 O O . HIS B 1 197 ? -2.393 24.922 31.047 1 94.69 197 HIS B O 1
ATOM 3804 N N . TYR B 1 198 ? -2.594 23.969 29.078 1 93.88 198 TYR B N 1
ATOM 3805 C CA . TYR B 1 198 ? -3.422 25.016 28.516 1 93.88 198 TYR B CA 1
ATOM 3806 C C . TYR B 1 198 ? -4.617 25.312 29.422 1 93.88 198 TYR B C 1
ATOM 3808 O O . TYR B 1 198 ? -5.164 26.422 29.391 1 93.88 198 TYR B O 1
ATOM 3816 N N . ALA B 1 199 ? -5.062 24.375 30.188 1 94.44 199 ALA B N 1
ATOM 3817 C CA . ALA B 1 199 ? -6.281 24.516 30.969 1 94.44 199 ALA B CA 1
ATOM 3818 C C . ALA B 1 199 ? -6.004 25.25 32.281 1 94.44 199 ALA B C 1
ATOM 3820 O O . ALA B 1 199 ? -6.934 25.625 33 1 94.44 199 ALA B O 1
ATOM 3821 N N . GLU B 1 200 ? -4.797 25.453 32.562 1 93.56 200 GLU B N 1
ATOM 3822 C CA . GLU B 1 200 ? -4.375 26.094 33.781 1 93.56 200 GLU B CA 1
ATOM 3823 C C . GLU B 1 200 ? -4.281 27.609 33.625 1 93.56 200 GLU B C 1
ATOM 3825 O O . GLU B 1 200 ? -4.547 28.125 32.531 1 93.56 200 GLU B O 1
ATOM 3830 N N . GLY B 1 201 ? -4.074 28.359 34.75 1 92.06 201 GLY B N 1
ATOM 3831 C CA . GLY B 1 201 ? -3.83 29.797 34.719 1 92.06 201 GLY B CA 1
ATOM 3832 C C . GLY B 1 201 ? -2.41 30.141 34.312 1 92.06 201 GLY B C 1
ATOM 3833 O O . GLY B 1 201 ? -1.62 30.609 35.125 1 92.06 201 GLY B O 1
ATOM 3834 N N . LEU B 1 202 ? -2.154 29.984 33.062 1 92.31 202 LEU B N 1
ATOM 3835 C CA . LEU B 1 202 ? -0.798 30.172 32.562 1 92.31 202 LEU B CA 1
ATOM 3836 C C . LEU B 1 202 ? -0.464 31.656 32.406 1 92.31 202 LEU B C 1
ATOM 3838 O O . LEU B 1 202 ? -1.301 32.438 31.953 1 92.31 202 LEU B O 1
ATOM 3842 N N . ARG B 1 203 ? 0.765 31.969 32.844 1 91.5 203 ARG B N 1
ATOM 3843 C CA . ARG B 1 203 ? 1.303 33.312 32.625 1 91.5 203 ARG B CA 1
ATOM 3844 C C . ARG B 1 203 ? 2.445 33.281 31.625 1 91.5 203 ARG B C 1
ATOM 3846 O O . ARG B 1 203 ? 3.072 32.25 31.406 1 91.5 203 ARG B O 1
ATOM 3853 N N . VAL B 1 204 ? 2.631 34.469 31.016 1 94.5 204 VAL B N 1
ATOM 3854 C CA . VAL B 1 204 ? 3.715 34.625 30.062 1 94.5 204 VAL B CA 1
ATOM 3855 C C . VAL B 1 204 ? 5.039 34.188 30.688 1 94.5 204 VAL B C 1
ATOM 3857 O O . VAL B 1 204 ? 5.871 33.562 30.016 1 94.5 204 VAL B O 1
ATOM 3860 N N . ALA B 1 205 ? 5.168 34.5 31.906 1 94.75 205 ALA B N 1
ATOM 3861 C CA . ALA B 1 205 ? 6.406 34.188 32.594 1 94.75 205 ALA B CA 1
ATOM 3862 C C . ALA B 1 205 ? 6.637 32.656 32.656 1 94.75 205 ALA B C 1
ATOM 3864 O O . ALA B 1 205 ? 7.777 32.188 32.594 1 94.75 205 ALA B O 1
ATOM 3865 N N . ASP B 1 206 ? 5.586 31.922 32.875 1 94.12 206 ASP B N 1
ATOM 3866 C CA . ASP B 1 206 ? 5.68 30.469 32.906 1 94.12 206 ASP B CA 1
ATOM 3867 C C . ASP B 1 206 ? 6.195 29.938 31.562 1 94.12 206 ASP B C 1
ATOM 3869 O O . ASP B 1 206 ? 7.094 29.094 31.516 1 94.12 206 ASP B O 1
ATOM 3873 N N . ALA B 1 207 ? 5.637 30.438 30.484 1 94.62 207 ALA B N 1
ATOM 3874 C CA . ALA B 1 207 ? 6.035 30.016 29.141 1 94.62 207 ALA B CA 1
ATOM 3875 C C . ALA B 1 207 ? 7.465 30.453 28.844 1 94.62 207 ALA B C 1
ATOM 3877 O O . ALA B 1 207 ? 8.227 29.719 28.219 1 94.62 207 ALA B O 1
ATOM 3878 N N . ALA B 1 208 ? 7.809 31.625 29.219 1 95.56 208 ALA B N 1
ATOM 3879 C CA . ALA B 1 208 ? 9.156 32.156 29.031 1 95.56 208 ALA B CA 1
ATOM 3880 C C . ALA B 1 208 ? 10.195 31.25 29.703 1 95.56 208 ALA B C 1
ATOM 3882 O O . ALA B 1 208 ? 11.281 31.047 29.172 1 95.56 208 ALA B O 1
ATOM 3883 N N . GLY B 1 209 ? 9.828 30.75 30.797 1 94.62 209 GLY B N 1
ATOM 3884 C CA . GLY B 1 209 ? 10.711 29.844 31.531 1 94.62 209 GLY B CA 1
ATOM 3885 C C . GLY B 1 209 ? 11.047 28.578 30.766 1 94.62 209 GLY B C 1
ATOM 3886 O O . GLY B 1 209 ? 12.172 28.094 30.844 1 94.62 209 GLY B O 1
ATOM 3887 N N . VAL B 1 210 ? 10.109 28.125 30.062 1 93.25 210 VAL B N 1
ATOM 3888 C CA . VAL B 1 210 ? 10.312 26.922 29.25 1 93.25 210 VAL B CA 1
ATOM 3889 C C . VAL B 1 210 ? 11.461 27.156 28.266 1 93.25 210 VAL B C 1
ATOM 3891 O O . VAL B 1 210 ? 12.211 26.234 27.969 1 93.25 210 VAL B O 1
ATOM 3894 N N . CYS B 1 211 ? 11.688 28.328 27.812 1 92.88 211 CYS B N 1
ATOM 3895 C CA . CYS B 1 211 ? 12.695 28.688 26.812 1 92.88 211 CYS B CA 1
ATOM 3896 C C . CYS B 1 211 ? 13.914 29.312 27.469 1 92.88 211 CYS B C 1
ATOM 3898 O O . CYS B 1 211 ? 14.883 29.656 26.797 1 92.88 211 CYS B O 1
ATOM 3900 N N . SER B 1 212 ? 13.836 29.531 28.719 1 94.81 212 SER B N 1
ATOM 3901 C CA . SER B 1 212 ? 14.875 30.266 29.453 1 94.81 212 SER B CA 1
ATOM 3902 C C . SER B 1 212 ? 15.016 31.688 28.938 1 94.81 212 SER B C 1
ATOM 3904 O O . SER B 1 212 ? 16.125 32.156 28.703 1 94.81 212 SER B O 1
ATOM 3906 N N . PHE B 1 213 ? 13.914 32.312 28.641 1 95.19 213 PHE B N 1
ATOM 3907 C CA . PHE B 1 213 ? 13.867 33.719 28.188 1 95.19 213 PHE B CA 1
ATOM 3908 C C . PHE B 1 213 ? 13.266 34.594 29.266 1 95.19 213 PHE B C 1
ATOM 3910 O O . PHE B 1 213 ? 12.617 34.125 30.203 1 95.19 213 PHE B O 1
ATOM 3917 N N . SER B 1 214 ? 13.578 35.875 29.109 1 96.06 214 SER B N 1
ATOM 3918 C CA . SER B 1 214 ? 12.75 36.844 29.812 1 96.06 214 SER B CA 1
ATOM 3919 C C . SER B 1 214 ? 11.352 36.938 29.203 1 96.06 214 SER B C 1
ATOM 3921 O O . SER B 1 214 ? 11.148 36.562 28.047 1 96.06 214 SER B O 1
ATOM 3923 N N . SER B 1 215 ? 10.414 37.438 30 1 96.5 215 SER B N 1
ATOM 3924 C CA . SER B 1 215 ? 9.039 37.562 29.516 1 96.5 215 SER B CA 1
ATOM 3925 C C . SER B 1 215 ? 8.977 38.438 28.281 1 96.5 215 SER B C 1
ATOM 3927 O O . SER B 1 215 ? 8.258 38.156 27.328 1 96.5 215 SER B O 1
ATOM 3929 N N . SER B 1 216 ? 9.727 39.531 28.328 1 95.94 216 SER B N 1
ATOM 3930 C CA . SER B 1 216 ? 9.727 40.469 27.219 1 95.94 216 SER B CA 1
ATOM 3931 C C . SER B 1 216 ? 10.297 39.844 25.953 1 95.94 216 SER B C 1
ATOM 3933 O O . SER B 1 216 ? 9.734 39.969 24.875 1 95.94 216 SER B O 1
ATOM 3935 N N . HIS B 1 217 ? 11.398 39.156 26.125 1 96 217 HIS B N 1
ATOM 3936 C CA . HIS B 1 217 ? 12.008 38.469 24.984 1 96 217 HIS B CA 1
ATOM 3937 C C . HIS B 1 217 ? 11.094 37.375 24.469 1 96 217 HIS B C 1
ATOM 3939 O O . HIS B 1 217 ? 10.961 37.188 23.25 1 96 217 HIS B O 1
ATOM 3945 N N . PHE B 1 218 ? 10.508 36.656 25.328 1 96.44 218 PHE B N 1
ATOM 3946 C CA . PHE B 1 218 ? 9.617 35.562 24.938 1 96.44 218 PHE B CA 1
ATOM 3947 C C . PHE B 1 218 ? 8.445 36.094 24.109 1 96.44 218 PHE B C 1
ATOM 3949 O O . PHE B 1 218 ? 8.117 35.531 23.078 1 96.44 218 PHE B O 1
ATOM 3956 N N . MET B 1 219 ? 7.816 37.125 24.547 1 95.25 219 MET B N 1
ATOM 3957 C CA . MET B 1 219 ? 6.645 37.656 23.859 1 95.25 219 MET B CA 1
ATOM 3958 C C . MET B 1 219 ? 6.992 38.094 22.438 1 95.25 219 MET B C 1
ATOM 3960 O O . MET B 1 219 ? 6.254 37.781 21.5 1 95.25 219 MET B O 1
ATOM 3964 N N . ARG B 1 220 ? 8.125 38.688 22.281 1 94.19 220 ARG B N 1
ATOM 3965 C CA . ARG B 1 220 ? 8.562 39.125 20.969 1 94.19 220 ARG B CA 1
ATOM 3966 C C . ARG B 1 220 ? 8.891 37.938 20.078 1 94.19 220 ARG B C 1
ATOM 3968 O O . ARG B 1 220 ? 8.453 37.844 18.938 1 94.19 220 ARG B O 1
ATOM 3975 N N . TRP B 1 221 ? 9.656 37.062 20.656 1 93.62 221 TRP B N 1
ATOM 3976 C CA . TRP B 1 221 ? 10.086 35.844 19.953 1 93.62 221 TRP B CA 1
ATOM 3977 C C . TRP B 1 221 ? 8.883 35.031 19.531 1 93.62 221 TRP B C 1
ATOM 3979 O O . TRP B 1 221 ? 8.789 34.594 18.391 1 93.62 221 TRP B O 1
ATOM 3989 N N . PHE B 1 222 ? 7.961 34.812 20.453 1 94.69 222 PHE B N 1
ATOM 3990 C CA . PHE B 1 222 ? 6.797 33.969 20.188 1 94.69 222 PHE B CA 1
ATOM 3991 C C . PHE B 1 222 ? 5.941 34.562 19.078 1 94.69 222 PHE B C 1
ATOM 3993 O O . PHE B 1 222 ? 5.488 33.844 18.188 1 94.69 222 PHE B O 1
ATOM 4000 N N . ARG B 1 223 ? 5.699 35.844 19.125 1 91.75 223 ARG B N 1
ATOM 4001 C CA . ARG B 1 223 ? 4.934 36.5 18.078 1 91.75 223 ARG B CA 1
ATOM 4002 C C . ARG B 1 223 ? 5.637 36.375 16.719 1 91.75 223 ARG B C 1
ATOM 4004 O O . ARG B 1 223 ? 4.984 36.156 15.703 1 91.75 223 ARG B O 1
ATOM 4011 N N . GLN B 1 224 ? 6.926 36.531 16.766 1 90 224 GLN B N 1
ATOM 4012 C CA . GLN B 1 224 ? 7.703 36.375 15.539 1 90 224 GLN B CA 1
ATOM 4013 C C . GLN B 1 224 ? 7.59 34.969 14.977 1 90 224 GLN B C 1
ATOM 4015 O O . GLN B 1 224 ? 7.441 34.781 13.766 1 90 224 GLN B O 1
ATOM 4020 N N . MET B 1 225 ? 7.602 34.031 15.852 1 89.06 225 MET B N 1
ATOM 4021 C CA . MET B 1 225 ? 7.633 32.625 15.453 1 89.06 225 MET B CA 1
ATOM 4022 C C . MET B 1 225 ? 6.246 32.156 15.031 1 89.06 225 MET B C 1
ATOM 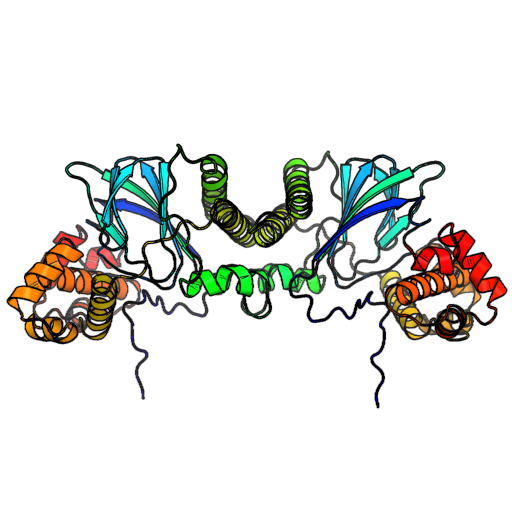4024 O O . MET B 1 225 ? 6.121 31.297 14.148 1 89.06 225 MET B O 1
ATOM 4028 N N . THR B 1 226 ? 5.141 32.656 15.617 1 90 226 THR B N 1
ATOM 4029 C CA . THR B 1 226 ? 3.824 32.062 15.438 1 90 226 THR B CA 1
ATOM 4030 C C . THR B 1 226 ? 2.889 33.031 14.703 1 90 226 THR B C 1
ATOM 4032 O O . THR B 1 226 ? 1.826 32.625 14.227 1 90 226 THR B O 1
ATOM 4035 N N . GLY B 1 227 ? 3.242 34.312 14.656 1 85.69 227 GLY B N 1
ATOM 4036 C CA . GLY B 1 227 ? 2.416 35.312 14.016 1 85.69 227 GLY B CA 1
ATOM 4037 C C . GLY B 1 227 ? 1.351 35.906 14.93 1 85.69 227 GLY B C 1
ATOM 4038 O O . GLY B 1 227 ? 0.577 36.781 14.531 1 85.69 227 GLY B O 1
ATOM 4039 N N . GLN B 1 228 ? 1.325 35.438 16.172 1 88.44 228 GLN B N 1
ATOM 4040 C CA . GLN B 1 228 ? 0.347 35.938 17.141 1 88.44 228 GLN B CA 1
ATOM 4041 C C . GLN B 1 228 ? 0.931 36 18.547 1 88.44 228 GLN B C 1
ATOM 4043 O O . GLN B 1 228 ? 2 35.469 18.797 1 88.44 228 GLN B O 1
ATOM 4048 N N . SER B 1 229 ? 0.302 36.781 19.422 1 93.81 229 SER B N 1
ATOM 4049 C CA . SER B 1 229 ? 0.74 36.844 20.812 1 93.81 229 SER B CA 1
ATOM 4050 C C . SER B 1 229 ? 0.507 35.531 21.531 1 93.81 229 SER B C 1
ATOM 4052 O O . SER B 1 229 ? -0.319 34.719 21.109 1 93.81 229 SER B O 1
ATOM 4054 N N . PHE B 1 230 ? 1.236 35.312 22.625 1 95.06 230 PHE B N 1
ATOM 4055 C CA . PHE B 1 230 ? 1.102 34.125 23.422 1 95.06 230 PHE B CA 1
ATOM 4056 C C . PHE B 1 230 ? -0.329 33.969 23.938 1 95.06 230 PHE B C 1
ATOM 4058 O O . PHE B 1 230 ? -0.905 32.875 23.844 1 95.06 230 PHE B O 1
ATOM 4065 N N . VAL B 1 231 ? -0.895 35 24.375 1 93.69 231 VAL B N 1
ATOM 4066 C CA . VAL B 1 231 ? -2.236 34.969 24.938 1 93.69 231 VAL B CA 1
ATOM 4067 C C . VAL B 1 231 ? -3.25 34.594 23.859 1 93.69 231 VAL B C 1
ATOM 4069 O O . VAL B 1 231 ? -4.133 33.781 24.094 1 93.69 231 VAL B O 1
ATOM 4072 N N . ALA B 1 232 ? -3.143 35.281 22.719 1 92.88 232 ALA B N 1
ATOM 4073 C CA . ALA B 1 232 ? -4.031 34.938 21.609 1 92.88 232 ALA B CA 1
ATOM 4074 C C . ALA B 1 232 ? -3.908 33.469 21.219 1 92.88 232 ALA B C 1
ATOM 4076 O O . ALA B 1 232 ? -4.914 32.812 20.969 1 92.88 232 ALA B O 1
ATOM 4077 N N . PHE B 1 233 ? -2.662 33.031 21.141 1 93.81 233 PHE B N 1
ATOM 4078 C CA . PHE B 1 233 ? -2.395 31.641 20.797 1 93.81 233 PHE B CA 1
ATOM 4079 C C . PHE B 1 233 ? -3.039 30.688 21.812 1 93.81 233 PHE B C 1
ATOM 4081 O O . PHE B 1 233 ? -3.713 29.734 21.438 1 93.81 233 PHE B O 1
ATOM 4088 N N . LEU B 1 234 ? -2.809 30.922 23.062 1 94.25 234 LEU B N 1
ATOM 4089 C CA . LEU B 1 234 ? -3.348 30.109 24.156 1 94.25 234 LEU B CA 1
ATOM 4090 C C . LEU B 1 234 ? -4.871 30.062 24.094 1 94.25 234 LEU B C 1
ATOM 4092 O O . LEU B 1 234 ? -5.473 29 24.234 1 94.25 234 LEU B O 1
ATOM 4096 N N . ASN B 1 235 ? -5.461 31.156 23.891 1 93.56 235 ASN B N 1
ATOM 4097 C CA . ASN B 1 235 ? -6.918 31.219 23.797 1 93.56 235 ASN B CA 1
ATOM 4098 C C . ASN B 1 235 ? -7.441 30.391 22.625 1 93.56 235 ASN B C 1
ATOM 4100 O O . ASN B 1 235 ? -8.438 29.688 22.75 1 93.56 235 ASN B O 1
ATOM 4104 N N . GLU B 1 236 ? -6.785 30.609 21.516 1 92.5 236 GLU B N 1
ATOM 4105 C CA . GLU B 1 236 ? -7.172 29.812 20.344 1 92.5 236 GLU B CA 1
ATOM 4106 C C . GLU B 1 236 ? -7.055 28.312 20.641 1 92.5 236 GLU B C 1
ATOM 4108 O O . GLU B 1 236 ? -7.93 27.531 20.25 1 92.5 236 GLU B O 1
ATOM 4113 N N . TYR B 1 237 ? -5.969 27.922 21.234 1 93.5 237 TYR B N 1
ATOM 4114 C CA . TYR B 1 237 ? -5.777 26.531 21.609 1 93.5 237 TYR B CA 1
ATOM 4115 C C . TYR B 1 237 ? -6.926 26.047 22.5 1 93.5 237 TYR B C 1
ATOM 4117 O O . TYR B 1 237 ? -7.484 24.984 22.266 1 93.5 237 TYR B O 1
ATOM 4125 N N . ARG B 1 238 ? -7.266 26.812 23.453 1 94.5 238 ARG B N 1
ATOM 4126 C CA . ARG B 1 238 ? -8.336 26.469 24.391 1 94.5 238 ARG B CA 1
ATOM 4127 C C . ARG B 1 238 ? -9.68 26.375 23.672 1 94.5 238 ARG B C 1
ATOM 4129 O O . ARG B 1 238 ? -10.469 25.469 23.953 1 94.5 238 ARG B O 1
ATOM 4136 N N . LEU B 1 239 ? -9.914 27.297 22.781 1 93 239 LEU B N 1
ATOM 4137 C CA . LEU B 1 239 ? -11.156 27.266 22.016 1 93 239 LEU B CA 1
ATOM 4138 C C . LEU B 1 239 ? -11.25 26 21.172 1 93 239 LEU B C 1
ATOM 4140 O O . LEU B 1 239 ? -12.32 25.375 21.094 1 93 239 LEU B O 1
ATOM 4144 N N . ASN B 1 240 ? -10.156 25.656 20.531 1 91 240 ASN B N 1
ATOM 4145 C CA . ASN B 1 240 ? -10.125 24.438 19.734 1 91 240 ASN B CA 1
ATOM 4146 C C . ASN B 1 240 ? -10.344 23.203 20.609 1 91 240 ASN B C 1
ATOM 4148 O O . ASN B 1 240 ? -11.055 22.281 20.203 1 91 240 ASN B O 1
ATOM 4152 N N . ALA B 1 241 ? -9.773 23.156 21.719 1 92.12 241 ALA B N 1
ATOM 4153 C CA . ALA B 1 241 ? -9.977 22.062 22.672 1 92.12 241 ALA B CA 1
ATOM 4154 C C . ALA B 1 241 ? -11.438 21.969 23.094 1 92.12 241 ALA B C 1
ATOM 4156 O O . ALA B 1 241 ? -11.984 20.875 23.219 1 92.12 241 ALA B O 1
ATOM 4157 N N . ALA B 1 242 ? -11.977 23.062 23.297 1 93.5 242 ALA B N 1
ATOM 4158 C CA . ALA B 1 242 ? -13.383 23.109 23.672 1 93.5 242 ALA B CA 1
ATOM 4159 C C . ALA B 1 242 ? -14.266 22.578 22.547 1 93.5 242 ALA B C 1
ATOM 4161 O O . ALA B 1 242 ? -15.219 21.828 22.781 1 93.5 242 ALA B O 1
ATOM 4162 N N . ALA B 1 243 ? -13.969 23.016 21.391 1 91.06 243 ALA B N 1
ATOM 4163 C CA . ALA B 1 243 ? -14.719 22.547 20.219 1 91.06 243 ALA B CA 1
ATOM 4164 C C . ALA B 1 243 ? -14.68 21.031 20.125 1 91.06 243 ALA B C 1
ATOM 4166 O O . ALA B 1 243 ? -15.695 20.391 19.859 1 91.06 243 ALA B O 1
ATOM 4167 N N . GLU B 1 244 ? -13.539 20.531 20.328 1 89.25 244 GLU B N 1
ATOM 4168 C CA . GLU B 1 244 ? -13.375 19.078 20.297 1 89.25 244 GLU B CA 1
ATOM 4169 C C . GLU B 1 244 ? -14.211 18.406 21.391 1 89.25 244 GLU B C 1
ATOM 4171 O O . GLU B 1 244 ? -14.859 17.391 21.141 1 89.25 244 GLU B O 1
ATOM 4176 N N . ALA B 1 245 ? -14.195 18.953 22.5 1 91.06 245 ALA B N 1
ATOM 4177 C CA . ALA B 1 245 ? -14.953 18.406 23.625 1 91.06 245 ALA B CA 1
ATOM 4178 C C . ALA B 1 245 ? -16.453 18.484 23.359 1 91.06 245 ALA B C 1
ATOM 4180 O O . ALA B 1 245 ? -17.203 17.578 23.75 1 91.06 245 ALA B O 1
ATOM 4181 N N . LEU B 1 246 ? -16.844 19.531 22.734 1 91.75 246 LEU B N 1
ATOM 4182 C CA . LEU B 1 246 ? -18.266 19.703 22.422 1 91.75 246 LEU B CA 1
ATOM 4183 C C . LEU B 1 246 ? -18.75 18.594 21.5 1 91.75 246 LEU B C 1
ATOM 4185 O O . LEU B 1 246 ? -19.875 18.125 21.625 1 91.75 246 LEU B O 1
ATOM 4189 N N . HIS B 1 247 ? -17.891 18.188 20.641 1 87.62 247 HIS B N 1
ATOM 4190 C CA . HIS B 1 247 ? -18.234 17.141 19.688 1 87.62 247 HIS B CA 1
ATOM 4191 C C . HIS B 1 247 ? -18.125 15.758 20.328 1 87.62 247 HIS B C 1
ATOM 4193 O O . HIS B 1 247 ? -18.891 14.852 20 1 87.62 247 HIS B O 1
ATOM 4199 N N . ALA B 1 248 ? -17.266 15.633 21.234 1 85.19 248 ALA B N 1
ATOM 4200 C CA . ALA B 1 248 ? -16.875 14.305 21.703 1 85.19 248 ALA B CA 1
ATOM 4201 C C . ALA B 1 248 ? -17.625 13.922 22.984 1 85.19 248 ALA B C 1
ATOM 4203 O O . ALA B 1 248 ? -17.656 12.758 23.375 1 85.19 248 ALA B O 1
ATOM 4204 N N . THR B 1 249 ? -18.234 14.883 23.656 1 88.62 249 THR B N 1
ATOM 4205 C CA . THR B 1 249 ? -18.844 14.617 24.953 1 88.62 249 THR B CA 1
ATOM 4206 C C . THR B 1 249 ? -20.219 15.273 25.031 1 88.62 249 THR B C 1
ATOM 4208 O O . THR B 1 249 ? -20.594 16.078 24.172 1 88.62 249 THR B O 1
ATOM 4211 N N . ASP B 1 250 ? -20.906 14.859 26.109 1 91.56 250 ASP B N 1
ATOM 4212 C CA . ASP B 1 250 ? -22.203 15.469 26.375 1 91.56 250 ASP B CA 1
ATOM 4213 C C . ASP B 1 250 ? -22.125 16.422 27.562 1 91.56 250 ASP B C 1
ATOM 4215 O O . ASP B 1 250 ? -23.156 16.766 28.172 1 91.56 250 ASP B O 1
ATOM 4219 N N . GLU B 1 251 ? -20.984 16.797 27.875 1 93.62 251 GLU B N 1
ATOM 4220 C CA . GLU B 1 251 ? -20.812 17.719 28.984 1 93.62 251 GLU B CA 1
ATOM 4221 C C . GLU B 1 251 ? -21.438 19.078 28.688 1 93.62 251 GLU B C 1
ATOM 4223 O O . GLU B 1 251 ? -21.578 19.453 27.531 1 93.62 251 GLU B O 1
ATOM 4228 N N . THR B 1 252 ? -21.75 19.719 29.781 1 94.81 252 THR B N 1
ATOM 4229 C CA . THR B 1 252 ? -22.328 21.047 29.594 1 94.81 252 THR B CA 1
ATOM 4230 C C . THR B 1 252 ? -21.297 22.016 29.062 1 94.81 252 THR B C 1
ATOM 4232 O O . THR B 1 252 ? -20.094 21.828 29.25 1 94.81 252 THR B O 1
ATOM 4235 N N . VAL B 1 253 ? -21.75 23.078 28.469 1 95.44 253 VAL B N 1
ATOM 4236 C CA . VAL B 1 253 ? -20.875 24.109 27.938 1 95.44 253 VAL B CA 1
ATOM 4237 C C . VAL B 1 253 ? -20.047 24.719 29.062 1 95.44 253 VAL B C 1
ATOM 4239 O O . VAL B 1 253 ? -18.844 24.969 28.891 1 95.44 253 VAL B O 1
ATOM 4242 N N . LEU B 1 254 ? -20.703 24.922 30.156 1 94.88 254 LEU B N 1
ATOM 4243 C CA . LEU B 1 254 ? -20.016 25.484 31.312 1 94.88 254 LEU B CA 1
ATOM 4244 C C . LEU B 1 254 ? -18.859 24.594 31.75 1 94.88 254 LEU B C 1
ATOM 4246 O O . LEU B 1 254 ? -17.75 25.094 32 1 94.88 254 LEU B O 1
ATOM 4250 N N . THR B 1 255 ? -19.109 23.359 31.859 1 95.62 255 THR B N 1
ATOM 4251 C CA . THR B 1 255 ? -18.094 22.406 32.281 1 95.62 255 THR B CA 1
ATOM 4252 C C . THR B 1 255 ? -16.922 22.375 31.281 1 95.62 255 THR B C 1
ATOM 4254 O O . THR B 1 255 ? -15.758 22.406 31.688 1 95.62 255 THR B O 1
ATOM 4257 N N . ILE B 1 256 ? -17.266 22.375 30.016 1 96.06 256 ILE B N 1
ATOM 4258 C CA . ILE B 1 256 ? -16.25 22.328 28.969 1 96.06 256 ILE B CA 1
ATOM 4259 C C . ILE B 1 256 ? -15.406 23.609 29 1 96.06 256 ILE B C 1
ATOM 4261 O O . ILE B 1 256 ? -14.18 23.547 28.906 1 96.06 256 ILE B O 1
ATOM 4265 N N . ALA B 1 257 ? -16.062 24.688 29.172 1 96 257 ALA B N 1
ATOM 4266 C CA . ALA B 1 257 ? -15.359 25.969 29.234 1 96 257 ALA B CA 1
ATOM 4267 C C . ALA B 1 257 ? -14.359 25.984 30.391 1 96 257 ALA B C 1
ATOM 4269 O O . ALA B 1 257 ? -13.195 26.344 30.203 1 96 257 ALA B O 1
ATOM 4270 N N . SER B 1 258 ? -14.812 25.531 31.484 1 94.44 258 SER B N 1
ATOM 4271 C CA . SER B 1 258 ? -13.977 25.516 32.688 1 94.44 258 SER B CA 1
ATOM 4272 C C . SER B 1 258 ? -12.797 24.562 32.531 1 94.44 258 SER B C 1
ATOM 4274 O O . SER B 1 258 ? -11.656 24.922 32.844 1 94.44 258 SER B O 1
ATOM 4276 N N . ARG B 1 259 ? -13.016 23.516 32 1 94.25 259 ARG B N 1
ATOM 4277 C CA . ARG B 1 259 ? -11.984 22.5 31.844 1 94.25 259 ARG B CA 1
ATOM 4278 C C . ARG B 1 259 ? -10.953 22.906 30.797 1 94.25 259 ARG B C 1
ATOM 4280 O O . ARG B 1 259 ? -9.805 22.453 30.844 1 94.25 259 ARG B O 1
ATOM 4287 N N . CYS B 1 260 ? -11.43 23.766 29.953 1 95.25 260 CYS B N 1
ATOM 4288 C CA . CYS B 1 260 ? -10.523 24.188 28.891 1 95.25 260 CYS B CA 1
ATOM 4289 C C . CYS B 1 260 ? -9.789 25.469 29.281 1 95.25 260 CYS B C 1
ATOM 4291 O O . CYS B 1 260 ? -9.062 26.031 28.469 1 95.25 260 CYS B O 1
ATOM 4293 N N . GLY B 1 261 ? -10.008 25.953 30.5 1 94.62 261 GLY B N 1
ATOM 4294 C CA . GLY B 1 261 ? -9.18 27.031 31.031 1 94.62 261 GLY B CA 1
ATOM 4295 C C . GLY B 1 261 ? -9.875 28.375 31.016 1 94.62 261 GLY B C 1
ATOM 4296 O O . GLY B 1 261 ? -9.242 29.406 31.266 1 94.62 261 GLY B O 1
ATOM 4297 N N . PHE B 1 262 ? -11.133 28.391 30.688 1 94.81 262 PHE B N 1
ATOM 4298 C CA . PHE B 1 262 ? -11.883 29.656 30.719 1 94.81 262 PHE B CA 1
ATOM 4299 C C . PHE B 1 262 ? -12.555 29.828 32.094 1 94.81 262 PHE B C 1
ATOM 4301 O O . PHE B 1 262 ? -13.375 29.016 32.5 1 94.81 262 PHE B O 1
ATOM 4308 N N . GLU B 1 263 ? -12.211 30.922 32.688 1 90.56 263 GLU B N 1
ATOM 4309 C CA . GLU B 1 263 ? -12.773 31.203 34 1 90.56 263 GLU B CA 1
ATOM 4310 C C . GLU B 1 263 ? -14.102 31.953 33.906 1 90.56 263 GLU B C 1
ATOM 4312 O O . GLU B 1 263 ? -14.906 31.938 34.844 1 90.56 263 GLU B O 1
ATOM 4317 N N . ASN B 1 264 ? -14.25 32.594 32.844 1 92.81 264 ASN B N 1
ATOM 4318 C CA . ASN B 1 264 ? -15.438 33.406 32.594 1 92.81 264 ASN B CA 1
ATOM 4319 C C . ASN B 1 264 ? -16.25 32.875 31.406 1 92.81 264 ASN B C 1
ATOM 4321 O O . ASN B 1 264 ? -15.812 32.938 30.266 1 92.81 264 ASN B O 1
ATOM 4325 N N . LEU B 1 265 ? -17.469 32.406 31.734 1 94.56 265 LEU B N 1
ATOM 4326 C CA . LEU B 1 265 ? -18.297 31.781 30.719 1 94.56 265 LEU B CA 1
ATOM 4327 C C . LEU B 1 265 ? -18.734 32.781 29.656 1 94.56 265 LEU B C 1
ATOM 4329 O O . LEU B 1 265 ? -18.797 32.469 28.469 1 94.56 265 LEU B O 1
ATOM 4333 N N . SER B 1 266 ? -19.031 33.938 30.094 1 95.44 266 SER B N 1
ATOM 4334 C CA . SER B 1 266 ? -19.438 35 29.156 1 95.44 266 SER B CA 1
ATOM 4335 C C . SER B 1 266 ? -18.328 35.281 28.156 1 95.44 266 SER B C 1
ATOM 4337 O O . SER B 1 266 ? -18.578 35.438 26.953 1 95.44 266 SER B O 1
ATOM 4339 N N . TYR B 1 267 ? -17.203 35.344 28.719 1 94.75 267 TYR B N 1
ATOM 4340 C CA . TYR B 1 267 ? -16.047 35.562 27.844 1 94.75 267 TYR B CA 1
ATOM 4341 C C . TYR B 1 267 ? -15.859 34.375 26.906 1 94.75 267 TYR B C 1
ATOM 4343 O O . TYR B 1 267 ? -15.609 34.594 25.703 1 94.75 267 TYR B O 1
ATOM 4351 N N . PHE B 1 268 ? -15.984 33.188 27.453 1 96.56 268 PHE B N 1
ATOM 4352 C CA . PHE B 1 268 ? -15.867 32 26.641 1 96.56 268 PHE B CA 1
ATOM 4353 C C . PHE B 1 268 ? -16.859 32.031 25.484 1 96.56 268 PHE B C 1
ATOM 4355 O O . PHE B 1 268 ? -16.484 31.797 24.328 1 96.56 268 PHE B O 1
ATOM 4362 N N . ASN B 1 269 ? -18.031 32.312 25.719 1 95.69 269 ASN B N 1
ATOM 4363 C CA . ASN B 1 269 ? -19.078 32.312 24.703 1 95.69 269 ASN B CA 1
ATOM 4364 C C . ASN B 1 269 ? -18.797 33.344 23.594 1 95.69 269 ASN B C 1
ATOM 4366 O O . ASN B 1 269 ? -18.969 33.031 22.422 1 95.69 269 ASN B O 1
ATOM 4370 N N . ARG B 1 270 ? -18.375 34.5 24.016 1 95.31 270 ARG B N 1
ATOM 4371 C CA . ARG B 1 270 ? -18.062 35.531 23.062 1 95.31 270 ARG B CA 1
ATOM 4372 C C . ARG B 1 270 ? -16.859 35.156 22.188 1 95.31 270 ARG B C 1
ATOM 4374 O O . ARG B 1 270 ? -16.891 35.344 20.969 1 95.31 270 ARG B O 1
ATOM 4381 N N . ALA B 1 271 ? -15.867 34.688 22.859 1 94.44 271 ALA B N 1
ATOM 4382 C CA . ALA B 1 271 ? -14.656 34.281 22.156 1 94.44 271 ALA B CA 1
ATOM 4383 C C . ALA B 1 271 ? -14.938 33.156 21.188 1 94.44 271 ALA B C 1
ATOM 4385 O O . ALA B 1 271 ? -14.414 33.125 20.062 1 94.44 271 ALA B O 1
ATOM 4386 N N . PHE B 1 272 ? -15.688 32.188 21.625 1 95.12 272 PHE B N 1
ATOM 4387 C CA . PHE B 1 272 ? -16.047 31.031 20.812 1 95.12 272 PHE B CA 1
ATOM 4388 C C . PHE B 1 272 ? -16.812 31.469 19.562 1 95.12 272 PHE B C 1
ATOM 4390 O O . PHE B 1 272 ? -16.484 31.062 18.453 1 95.12 272 PHE B O 1
ATOM 4397 N N . LYS B 1 273 ? -17.719 32.344 19.734 1 93.56 273 LYS B N 1
ATOM 4398 C CA . LYS B 1 273 ? -18.516 32.844 18.609 1 93.56 273 LYS B CA 1
ATOM 4399 C C . LYS B 1 273 ? -17.625 33.625 17.641 1 93.56 273 LYS B C 1
ATOM 4401 O O . LYS B 1 273 ? -17.781 33.531 16.422 1 93.56 273 LYS B O 1
ATOM 4406 N N . ALA B 1 274 ? -16.828 34.438 18.203 1 91.62 274 ALA B N 1
ATOM 4407 C CA . ALA B 1 274 ? -15.93 35.219 17.359 1 91.62 274 ALA B CA 1
ATOM 4408 C C . ALA B 1 274 ? -15.023 34.312 16.531 1 91.62 274 ALA B C 1
ATOM 4410 O O . ALA B 1 274 ? -14.734 34.625 15.367 1 91.62 274 ALA B O 1
ATOM 4411 N N . HIS B 1 275 ? -14.578 33.25 17.141 1 89.56 275 HIS B N 1
ATOM 4412 C CA . HIS B 1 275 ? -13.609 32.375 16.5 1 89.56 275 HIS B CA 1
ATOM 4413 C C . HIS B 1 275 ? -14.281 31.438 15.508 1 89.56 275 HIS B C 1
ATOM 4415 O O . HIS B 1 275 ? -13.781 31.25 14.398 1 89.56 275 HIS B O 1
ATOM 4421 N N . PHE B 1 276 ? -15.453 30.844 15.797 1 88.88 276 PHE B N 1
ATOM 4422 C CA . PHE B 1 276 ? -16.078 29.812 14.984 1 88.88 276 PHE B CA 1
ATOM 4423 C C . PHE B 1 276 ? -17.281 30.344 14.242 1 88.88 276 PHE B C 1
ATOM 4425 O O . PHE B 1 276 ? -17.859 29.672 13.391 1 88.88 276 PHE B O 1
ATOM 4432 N N . GLY B 1 277 ? -17.719 31.547 14.578 1 87.5 277 GLY B N 1
ATOM 4433 C CA . GLY B 1 277 ? -18.844 32.188 13.906 1 87.5 277 GLY B CA 1
ATOM 4434 C C . GLY B 1 277 ? -20.188 31.719 14.445 1 87.5 277 GLY B C 1
ATOM 4435 O O . GLY B 1 277 ? -21.234 32.094 13.914 1 87.5 277 GLY B O 1
ATOM 4436 N N . MET B 1 278 ? -20.188 30.891 15.461 1 90.69 278 MET B N 1
ATOM 4437 C CA . MET B 1 278 ? -21.406 30.391 16.094 1 90.69 278 MET B CA 1
ATOM 4438 C C . MET B 1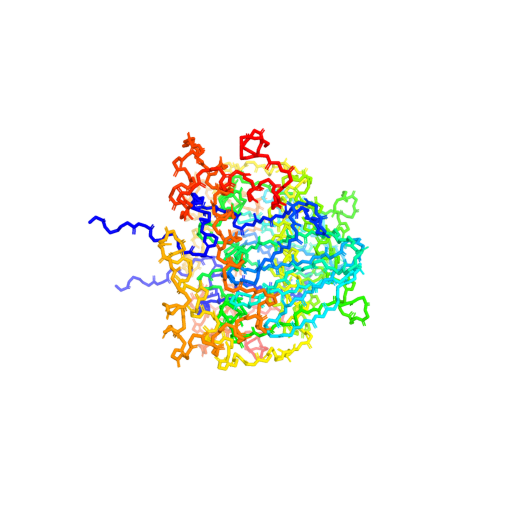 278 ? -21.188 30.094 17.562 1 90.69 278 MET B C 1
ATOM 4440 O O . MET B 1 278 ? -20.031 30 18.016 1 90.69 278 MET B O 1
ATOM 4444 N N . THR B 1 279 ? -22.266 29.969 18.281 1 94 279 THR B N 1
ATOM 4445 C CA . THR B 1 279 ? -22.172 29.703 19.703 1 94 279 THR B CA 1
ATOM 4446 C C . THR B 1 279 ? -21.781 28.25 19.953 1 94 279 THR B C 1
ATOM 4448 O O . THR B 1 279 ? -21.938 27.391 19.078 1 94 279 THR B O 1
ATOM 4451 N N . PRO B 1 280 ? -21.234 28 21.172 1 94.56 280 PRO B N 1
ATOM 4452 C CA . PRO B 1 280 ? -20.922 26.609 21.5 1 94.56 280 PRO B CA 1
ATOM 4453 C C . PRO B 1 280 ? -22.109 25.688 21.359 1 94.56 280 PRO B C 1
ATOM 4455 O O . PRO B 1 280 ? -21.969 24.562 20.859 1 94.56 280 PRO B O 1
ATOM 4458 N N . ARG B 1 281 ? -23.219 26.125 21.75 1 92.88 281 ARG B N 1
ATOM 4459 C CA . ARG B 1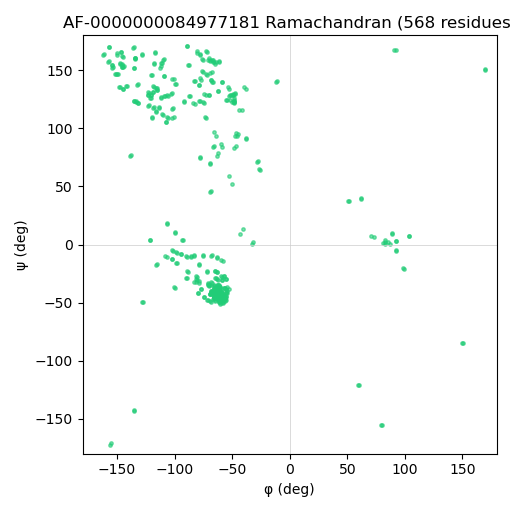 281 ? -24.438 25.312 21.656 1 92.88 281 ARG B CA 1
ATOM 4460 C C . ARG B 1 281 ? -24.766 24.984 20.203 1 92.88 281 ARG B C 1
ATOM 4462 O O . ARG B 1 281 ? -25.125 23.844 19.875 1 92.88 281 ARG B O 1
ATOM 4469 N N . GLU B 1 282 ? -24.703 25.969 19.375 1 91.88 282 GLU B N 1
ATOM 4470 C CA . GLU B 1 282 ? -24.953 25.781 17.953 1 91.88 282 GLU B CA 1
ATOM 4471 C C . GLU B 1 282 ? -23.922 24.844 17.328 1 91.88 282 GLU B C 1
ATOM 4473 O O . GLU B 1 282 ? -24.266 24.016 16.484 1 91.88 282 GLU B O 1
ATOM 4478 N N . TYR B 1 283 ? -22.719 25.047 17.797 1 89.81 283 TYR B N 1
ATOM 4479 C CA . TYR B 1 283 ? -21.609 24.25 17.281 1 89.81 283 TYR B CA 1
ATOM 4480 C C . TYR B 1 283 ? -21.828 22.766 17.578 1 89.81 283 TYR B C 1
ATOM 4482 O O . TYR B 1 283 ? -21.547 21.906 16.75 1 89.81 283 TYR B O 1
ATOM 4490 N N . ARG B 1 284 ? -22.234 22.391 18.703 1 88.81 284 ARG B N 1
ATOM 4491 C CA . ARG B 1 284 ? -22.484 21.016 19.125 1 88.81 284 ARG B CA 1
ATOM 4492 C C . ARG B 1 284 ? -23.578 20.375 18.266 1 88.81 284 ARG B C 1
ATOM 4494 O O . ARG B 1 284 ? -23.531 19.172 18 1 88.81 284 ARG B O 1
ATOM 4501 N N . LYS B 1 285 ? -24.594 21.094 17.859 1 84.5 285 LYS B N 1
ATOM 4502 C CA . LYS B 1 285 ? -25.734 20.578 17.094 1 84.5 285 LYS B CA 1
ATOM 4503 C C . LYS B 1 285 ? -25.344 20.328 15.633 1 84.5 285 LYS B C 1
ATOM 4505 O O . LYS B 1 285 ? -26.078 19.672 14.891 1 84.5 285 LYS B O 1
ATOM 4510 N N . LYS B 1 286 ? -24.203 20.766 15.266 1 73.62 286 LYS B N 1
ATOM 4511 C CA . LYS B 1 286 ? -23.766 20.562 13.891 1 73.62 286 LYS B CA 1
ATOM 4512 C C . LYS B 1 286 ? -23.156 19.172 13.711 1 73.62 286 LYS B C 1
ATOM 4514 O O . LYS B 1 286 ? -22.547 18.625 14.633 1 73.62 286 LYS B O 1
#

Nearest PDB structures (foldseek):
  3oio-assembly1_A  TM=9.407E-01  e=6.470E-06  Chromobacterium violaceum
  3w6v-assembly1_A  TM=9.442E-01  e=1.221E-05  Streptomyces griseus
  6swi-assembly1_A  TM=8.761E-01  e=6.470E-06  Geobacillus stearothermophilus
  1y3t-assembly1_B  TM=7.326E-01  e=5.839E-04  Bacillus subtilis
  8hfb-assembly1_B  TM=5.840E-01  e=3.473E-04  Bacillus subtilis

Sequence (572 aa):
MMHNQASLQETKQHGAVRFPFNLYPCTIPGDFPQVALHWQESMELVFVKRGAGLVQVGAASCPAYQGDIFIFTPGTLHALRQAEGQRMEYENIIFELELLGGAEDLCAEKYLLPLQSGRLLLPARLTPNDLCYLQAAACLREVEEANRAKLPGYELLVKGALLRFLSLLIAQGKQQLPAETADTRRLKAVLQWISVHYAEGLRVADAAGVCSFSSSHFMRWFRQMTGQSFVAFLNEYRLNAAAEALHATDETVLTIASRCGFENLSYFNRAFKAHFGMTPREYRKKMMHNQASLQETKQHGAVRFPFNLYPCTIPGDFPQVALHWQESMELVFVKRGAGLVQVGAASCPAYQGDIFIFTPGTLHALRQAEGQRMEYENIIFELELLGGAEDLCAEKYLLPLQSGRLLLPARLTPNDLCYLQAAACLREVEEANRAKLPGYELLVKGALLRFLSLLIAQGKQQLPAETADTRRLKAVLQWISVHYAEGLRVADAAGVCSFSSSHFMRWFRQMTGQSFVAFLNEYRLNAAAEALHATDETVLTIASRCGFENLSYFNRAFKAHFGMTPREYRKK

Solvent-accessible surface area (backbone atoms only — not comparable to full-atom values): 30162 Å² total; per-residue (Å²): 135,84,72,84,76,66,48,59,46,89,63,75,77,60,66,86,61,41,66,51,61,48,74,48,79,46,35,25,52,66,71,28,57,54,44,70,68,43,53,40,78,36,33,37,36,41,39,28,70,37,52,28,27,31,38,29,52,60,84,45,71,43,81,39,43,54,60,26,32,36,44,37,50,25,64,43,40,33,29,39,39,51,29,89,96,36,47,23,34,26,41,40,39,37,32,40,63,64,73,78,36,49,92,79,31,42,62,18,65,73,46,44,49,29,28,58,70,55,76,44,48,56,58,54,63,44,40,82,84,42,91,60,28,68,63,41,51,49,24,53,49,49,31,51,51,30,66,69,67,58,51,60,39,26,69,35,34,34,49,12,24,51,30,35,34,51,17,57,47,50,50,74,45,84,33,74,54,79,71,84,44,74,65,55,50,44,49,50,52,46,52,52,50,41,34,69,44,55,43,46,93,76,48,65,57,59,57,12,50,74,67,72,41,52,49,69,57,32,50,53,51,44,22,70,61,61,74,41,48,64,65,59,49,51,50,50,53,28,49,53,53,31,54,52,45,45,70,74,44,89,69,52,68,67,58,42,39,42,64,30,38,38,90,44,66,71,56,45,45,52,50,39,22,71,55,55,72,41,43,66,72,59,55,51,74,104,137,85,73,86,77,68,48,62,45,88,64,76,78,61,65,86,60,40,64,52,60,48,75,48,77,46,35,24,50,69,70,30,59,54,44,70,67,41,52,40,77,37,34,38,36,41,39,27,69,37,52,27,26,32,37,30,51,59,85,46,69,43,81,40,42,54,60,27,32,35,43,36,50,25,64,42,40,34,28,38,39,50,29,90,96,36,47,23,34,28,42,40,38,38,31,40,64,64,73,78,35,48,92,80,30,42,60,18,64,73,45,46,49,29,30,58,71,56,75,43,48,54,59,54,64,43,39,80,83,42,90,60,28,69,63,41,51,48,24,53,51,48,32,52,51,31,68,70,67,58,49,60,42,25,70,36,34,35,50,11,24,51,29,36,34,52,17,56,48,50,49,73,44,82,33,73,54,79,72,85,44,73,66,54,51,45,49,49,51,47,52,52,49,41,34,70,43,54,42,46,94,76,46,65,57,62,58,12,51,74,66,72,41,52,49,69,57,32,48,52,49,45,22,70,61,61,75,42,47,65,66,59,49,52,50,51,52,27,48,52,53,33,52,51,44,44,69,73,44,87,69,51,68,68,57,42,39,45,64,30,38,39,89,45,66,69,57,45,45,52,51,40,21,70,55,57,72,40,42,66,70,59,53,45,76,100

Secondary structure (DSSP, 8-state):
-------SS-----SS-SS-EEEEEEEETTT-S-EEEE--SSEEEEEEEEEEEEEEETTEEEEEETT-EEEE-TT--EEEEEPTT--EEEEEEEE-GGGT--TT-HHIIIIIHHHHHTSS---SEE-TTSTTHHHHHHHHHHHHHHHHH--TTHHHHHHHHHHHHHHHHHHT---------HHHHHHHHHHHHHHHHTTS---HHHHHHHHT--HHHHHHHHHHHHSS-HHHHHHHHHHHHHHHHHHH----HHHHHHHTT-S-HHHHHHHHHHHHSS-HHHHHH-/-------SS-----SS-SS-EEEEEEEETTT-S-EEEE--SSEEEEEEEEEEEEEEETTEEEEEETT-EEEE-TT--EEEEEPTT--EEEEEEEE-GGGT--TT-HHIIIIIHHHHHTSS---SEE-TTSTTHHHHHHHHHHHHHHHHH--TTHHHHHHHHHHHHHHHHHHT---------HHHHHHHHHHHHHHHHTTS---HHHHHHHHT--HHHHHHHHHHHHSS-HHHHHHHHHHHHHHHHHHH----HHHHHHHTT-S-HHHHHHHHHHHHSS-HHHHHH-

Radius of gyration: 30.57 Å; Cα contacts (8 Å, |Δi|>4): 978; chains: 2; bounding box: 54×89×70 Å

Organism: Faecalibacterium duncaniae (strain DSM 17677 / JCM 31915 / A2-165) (NCBI:txid411483)